Protein AF-A0A133UL02-F1 (afdb_monomer)

Nearest PDB structures (foldseek):
  7qsu-assembly1_A  TM=7.519E-01  e=2.424E-15  Thermococcus litoralis
  7qss-assembly1_A  TM=6.633E-01  e=5.988E-16  Thermococcus litoralis
  7qst-assembly1_A  TM=6.899E-01  e=7.092E-10  Pyrococcus horikoshii
  1vde-assembly1_B  TM=4.544E-01  e=5.322E-11  Saccharomyces cerevisiae
  3ooj-assembly1_C  TM=5.929E-01  e=8.439E-02  Escherichia coli

InterPro domains:
  IPR001387 Cro/C1-type, helix-turn-helix domain [PF01381] (200-248)
  IPR001387 Cro/C1-type, helix-turn-helix domain [PS50943] (200-259)
  IPR001387 Cro/C1-type, helix-turn-helix domain [SM00530] (199-254)
  IPR001387 Cro/C1-type, helix-turn-helix domain [cd00093] (198-248)
  IPR003587 Hint domain N-terminal [SM00306] (71-169)
  IPR004042 Intein DOD homing endonuclease, central region [PS50819] (278-412)
  IPR004860 Homing endonuclease, LAGLIDADG domain [PF14528] (368-446)
  IPR006141 Intein N-terminal splicing region [PS50817] (73-145)
  IPR006141 Intein N-terminal splicing region [TIGR01445] (73-145)
  IPR006142 Intein [PR00379] (132-145)
  IPR006142 Intein [PR00379] (275-287)
  IPR006142 Intein [PR00379] (371-383)
  IPR006142 Intein [PR00379] (399-414)
  IPR010982 Lambda repressor-like, DNA-binding domain superfamily [G3DSA:1.10.260.40] (196-257)
  IPR010982 Lambda repressor-like, DNA-binding domain superfamily [SSF47413] (193-247)
  IPR017932 Glutamine amidotransferase type 2 domain [PS51278] (2-493)
  IPR027434 Homing endonuclease [G3DSA:3.10.28.10] (272-445)
  IPR027434 Homing endonuclease [SSF55608] (357-465)
  IPR029055 Nucleophile aminohydrolases, N-terminal [G3DSA:3.60.20.10] (2-73)
  IPR029055 Nucleophile aminohydrolases, N-terminal [SSF56235] (2-73)

Foldseek 3Di:
DDDKDKFADPDDQPLQVRLVVVLVVDDPKFFKDKWWAADPVGIDIQMGTTGSVVSCVVRVSRNDDHGITIDDDFDQQDWFAFPLLFIDGLVPQDQTWGWDADQVVRDTDTHGGDDRDDDDDDPDWDWDQDQQGIGIGHQQDWFWWQDAQGTDTDGNVPDPPPTDTDDQLFDDADQDQPAFADADDQWKKFFADLVLLVLLVVLCVVVVHQLVNLCVQQVPHSVNNVCCNVVVDGIDTRSSVVSSCVVRVPSCSVVPTDIDRDQQWAADRDQDLLVLLLLLLCLFAWDPPDLFKIKGKALDVLLLVVNQVSRCVRIVWGWDWDDDDRIIMTITGGNSVSVSCCRRPVLSVDDALSRDDRRSLSNHDLSSVLSNLQSNCQRFWAQPLVVLKIKGKGLHPVHVVVSQNSLSNLSQGWGKDWDDDPPPDGIMIMTIRRALVNLVSCCVRHNYPDPVRNVSSVSSNVVRPPPPPPPPPHSRDCVVCCVPPVPPPPPDD

Secondary structure (DSSP, 8-state):
------EE-SSS-HHHHHHHHHHHT--S--S-EEEEEEETTEEEEEEESS-HHHHHHHH-STT---SEE------TT-EEEBTTS-EEEGGG--S-EEEEEETTTTEEEEEEE------PPPS--EEEE-SS-EEEE-TT-EEEEEETTEEEEEEGGG--S---B---S----------PPPP-PPPEEEE--HHHHHHHHHHHHHTT--HHHHHHHH---HHHHHHHHTTS--EEEHHHHHHHHTTSTT--HHHHS-EEESS--PPPSS--HHHHHHHHHHHHHEEEEETTEEEEEES-HHHHHHHHHHHHHHHS-PPEEEEETTEEEEEEE-HHHHHHHHHH-GGGGSPTTS----HHHHHS-HHHHHHHHHHHHHHTEEEETTTTEEEEEES-HHHHHHHHHHHHHTT---EEEEEPPPTTS--EEEEEE-SHHHHHHHHHHT--SSHHHHHHHHHHHHHHTT--------SS-HHHHHHHHSTT-----

pLDDT: mean 80.53, std 16.9, range [31.8, 98.69]

Mean predicted aligned error: 14.09 Å

Sequence (493 aa):
MCGITGYFGAGKEVGKYLFDSLKRLEYRGYDSAGVAFVTDEGVEVRKDKGEIDEIQEKLDFENMEGNIGIGHCLHPETLVCTAAGDITKISELDNQKILSVDFGDVEVKNGRKQKLMKHKSPDYLYRVSTPFSDFKATGQHRVFVTEGDGVKEKKVADLNGSELIAVPRRLPHSSKSTKKFQDIPVERHYELDSELRDRLREARERNNDTRKDVERRTGVLAGYLARIERGERNSVEGQRLEKIERLYSDLNIKDEAEFTYLNPVDFPSEPNLDLLQIIGYHIGDGTFHSNRCIRFEDERKEILEEYSSLFKRVFDLSGKIHDRDGHFVLNINSKFLVDWFEKNIPDLFKLTGEEEIPEFVFKSSKEEISSFLKGIFDAEGGVASKARQVYIAMTNESLIKKIQYLLLKFGILSTFRREKKRRNWNDSYKLFINDQKSLKRFKNHIDFTAKGKQKRLDKLIQKTENLNFRYSSSPYKMNYLYHNYLKHTDVST

Solvent-accessible surface area (backbone atoms only — not comparable to full-atom values): 27953 Å² total; per-residue (Å²): 136,84,74,55,57,64,50,78,50,89,91,54,65,40,16,41,56,49,44,58,46,51,55,73,53,58,72,87,72,51,67,52,54,70,54,54,38,46,48,99,93,44,78,51,73,51,70,51,68,33,35,67,69,60,40,34,74,74,66,46,42,52,80,39,76,45,42,47,38,72,65,74,80,71,46,52,81,42,76,40,52,32,54,74,41,44,78,45,37,50,69,72,50,72,61,46,32,29,57,36,72,42,83,90,80,70,43,82,41,77,39,63,67,42,76,70,73,87,79,84,79,70,100,70,69,44,75,52,76,48,66,57,45,69,52,56,32,45,45,78,37,69,44,50,27,58,56,64,80,41,79,42,79,43,38,52,65,73,61,84,80,82,72,52,67,73,71,83,69,51,46,85,81,62,66,67,56,78,63,66,45,70,87,68,90,77,65,45,25,34,44,43,55,73,66,56,28,47,51,54,49,50,53,36,54,76,68,70,46,50,55,62,51,47,18,74,76,55,68,49,50,35,70,58,52,52,32,35,62,71,62,78,37,48,67,41,52,42,72,58,49,50,43,48,34,73,74,41,76,84,61,60,54,84,81,71,35,59,68,43,66,75,74,70,64,50,75,61,54,47,86,45,47,59,56,29,20,52,53,20,23,36,75,53,47,37,42,73,78,44,80,34,27,43,34,42,62,40,75,48,59,71,51,51,54,50,51,29,48,38,38,31,74,53,24,64,38,72,46,51,76,44,83,53,97,86,30,28,39,31,41,39,76,37,42,65,60,43,54,37,41,52,74,64,46,50,46,75,72,44,54,93,76,60,54,53,79,55,73,57,56,55,19,32,44,72,65,35,44,21,27,20,50,18,15,29,34,55,51,43,30,49,67,43,62,89,80,45,28,39,36,37,58,43,68,37,63,68,44,55,51,53,50,51,54,56,36,19,56,71,41,27,60,48,34,42,46,81,44,82,51,64,94,96,49,75,48,36,32,34,40,36,30,60,43,57,69,24,44,52,41,38,57,76,54,44,43,52,81,46,67,72,53,39,56,44,46,52,55,36,50,61,69,31,70,83,50,79,66,84,72,76,86,51,66,52,56,68,62,61,50,42,71,76,71,59,72,80,75,81,78,78,130

Organism: NCBI:txid1698267

Structure (mmCIF, N/CA/C/O backbone):
data_AF-A0A133UL02-F1
#
_entry.id   AF-A0A133UL02-F1
#
loop_
_atom_site.group_PDB
_atom_site.id
_atom_site.type_symbol
_atom_site.label_atom_id
_atom_site.label_alt_id
_atom_site.label_comp_id
_atom_site.label_asym_id
_atom_site.label_entity_id
_atom_site.label_seq_id
_atom_site.pdbx_PDB_ins_code
_atom_site.Cartn_x
_atom_site.Cartn_y
_atom_site.Cartn_z
_atom_site.occupancy
_atom_site.B_iso_or_equiv
_atom_site.auth_seq_id
_atom_site.auth_comp_id
_atom_site.auth_asym_id
_atom_site.auth_atom_id
_atom_site.pdbx_PDB_model_num
ATOM 1 N N . MET A 1 1 ? -33.882 -13.797 11.437 1.00 31.80 1 MET A N 1
ATOM 2 C CA . MET A 1 1 ? -32.902 -13.765 12.553 1.00 31.80 1 MET A CA 1
ATOM 3 C C . MET A 1 1 ? -31.801 -14.761 12.276 1.00 31.80 1 MET A C 1
ATOM 5 O O . MET A 1 1 ? -32.151 -15.836 11.829 1.00 31.80 1 MET A O 1
ATOM 9 N N . CYS A 1 2 ? -30.542 -14.464 12.599 1.00 39.53 2 CYS A N 1
ATOM 10 C CA . CYS A 1 2 ? -29.548 -15.508 12.864 1.00 39.53 2 CYS A CA 1
ATOM 11 C C . CYS A 1 2 ? -28.673 -15.026 14.021 1.00 39.53 2 CYS A C 1
ATOM 13 O O . CYS A 1 2 ? -27.752 -14.231 13.835 1.00 39.53 2 CYS A O 1
ATOM 15 N N . GLY A 1 3 ? -29.047 -15.437 15.227 1.00 43.72 3 GLY A N 1
ATOM 16 C CA . GLY A 1 3 ? -28.135 -15.524 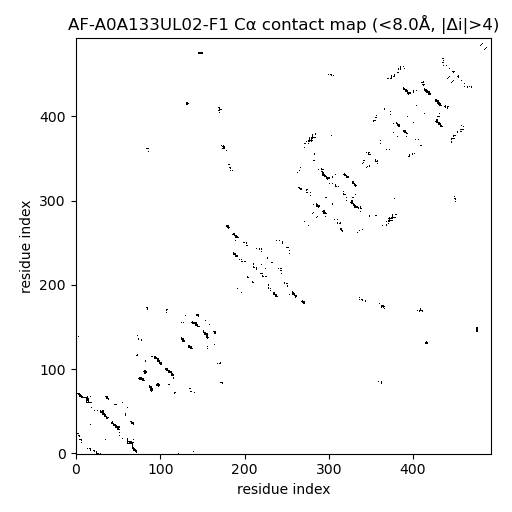16.349 1.00 43.72 3 GLY A CA 1
ATOM 17 C C . GLY A 1 3 ? -27.653 -16.956 16.427 1.00 43.72 3 GLY A C 1
ATOM 18 O O . GLY A 1 3 ? -28.242 -17.872 15.862 1.00 43.72 3 GLY A O 1
ATOM 19 N N . ILE A 1 4 ? -26.554 -17.129 17.108 1.00 45.59 4 ILE A N 1
ATOM 20 C CA . ILE A 1 4 ? -25.898 -18.404 17.257 1.00 45.59 4 ILE A CA 1
ATOM 21 C C . ILE A 1 4 ? -25.460 -18.475 18.718 1.00 45.59 4 ILE A C 1
ATOM 23 O O . ILE A 1 4 ? -25.220 -17.456 19.377 1.00 45.59 4 ILE A O 1
ATOM 27 N N . THR A 1 5 ? -25.322 -19.674 19.220 1.00 55.81 5 THR A N 1
ATOM 28 C CA . THR A 1 5 ? -24.856 -19.870 20.575 1.00 55.81 5 THR A CA 1
ATOM 29 C C . THR A 1 5 ? -23.856 -20.995 20.550 1.00 55.81 5 THR A C 1
ATOM 31 O O . THR A 1 5 ? -23.942 -21.894 19.710 1.00 55.81 5 THR A O 1
ATOM 34 N N . GLY A 1 6 ? -22.846 -20.877 21.396 1.00 50.94 6 GLY A N 1
ATOM 35 C CA . GLY A 1 6 ? -21.862 -21.914 21.538 1.00 50.94 6 GLY A CA 1
ATOM 36 C C . GLY A 1 6 ? -21.607 -22.228 22.989 1.00 50.94 6 GLY A C 1
ATOM 37 O O . GLY A 1 6 ? -21.523 -21.329 23.822 1.00 50.94 6 GLY A O 1
ATOM 38 N N . TYR A 1 7 ? -21.489 -23.514 23.271 1.00 62.81 7 TYR A N 1
ATOM 39 C CA . TYR A 1 7 ? -21.265 -24.037 24.602 1.00 62.81 7 TYR A CA 1
ATOM 40 C C . TYR A 1 7 ? -20.064 -24.978 24.554 1.00 62.81 7 TYR A C 1
ATOM 42 O O . TYR A 1 7 ? -19.973 -25.802 23.649 1.00 62.81 7 TYR A O 1
ATOM 50 N N . PHE A 1 8 ? -19.137 -24.835 25.501 1.00 59.00 8 PHE A N 1
ATOM 51 C CA . PHE A 1 8 ? -18.062 -25.791 25.757 1.00 59.00 8 PHE A CA 1
ATOM 52 C C . PHE A 1 8 ? -17.894 -25.925 27.269 1.00 59.00 8 PHE A C 1
ATOM 54 O O . PHE A 1 8 ? -17.513 -24.955 27.927 1.00 59.00 8 PHE A O 1
ATOM 61 N N . GLY A 1 9 ? -18.172 -27.098 27.830 1.00 60.25 9 GLY A N 1
ATOM 62 C CA . GLY A 1 9 ? -18.086 -27.309 29.274 1.00 60.25 9 GLY A CA 1
ATOM 63 C C . GLY A 1 9 ? -18.155 -28.783 29.645 1.00 60.25 9 GLY A C 1
ATOM 64 O O . GLY A 1 9 ? -18.863 -29.542 28.997 1.00 60.25 9 GLY A O 1
ATOM 65 N N . ALA A 1 10 ? -17.402 -29.184 30.673 1.00 47.88 10 ALA A N 1
ATOM 66 C CA . ALA A 1 10 ? -17.420 -30.548 31.194 1.00 47.88 10 ALA A CA 1
ATOM 67 C C . ALA A 1 10 ? -18.573 -30.718 32.197 1.00 47.88 10 ALA A C 1
ATOM 69 O O . ALA A 1 10 ? -18.622 -30.004 33.201 1.00 47.88 10 ALA A O 1
ATOM 70 N N . GLY A 1 11 ? -19.477 -31.668 31.937 1.00 55.59 11 GLY A N 1
ATOM 71 C CA . GLY A 1 11 ? -20.448 -32.153 32.927 1.00 55.59 11 GLY A CA 1
ATOM 72 C C . GLY A 1 11 ? -21.735 -31.335 33.090 1.00 55.59 11 GLY A C 1
ATOM 73 O O . GLY A 1 11 ? -22.255 -31.255 34.201 1.00 55.59 11 GLY A O 1
ATOM 74 N N . LYS A 1 12 ? -22.263 -30.716 32.024 1.00 56.91 12 LYS A N 1
ATOM 75 C CA . LYS A 1 12 ? -23.595 -30.077 32.036 1.00 56.91 12 LYS A CA 1
ATOM 76 C C . LYS A 1 12 ? -24.360 -30.327 30.735 1.00 56.91 12 LYS A C 1
ATOM 78 O O . LYS A 1 12 ? -23.752 -30.442 29.679 1.00 56.91 12 LYS A O 1
ATOM 83 N N . GLU A 1 13 ? -25.689 -30.338 30.850 1.00 66.75 13 GLU A N 1
ATOM 84 C CA . 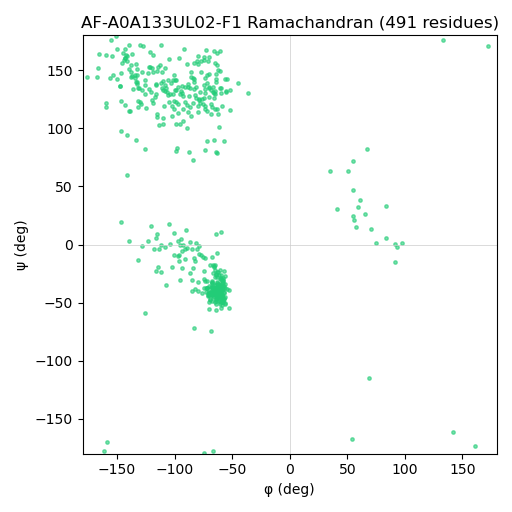GLU A 1 13 ? -26.692 -30.530 29.788 1.00 66.75 13 GLU A CA 1
ATOM 85 C C . GLU A 1 13 ? -26.550 -29.486 28.656 1.00 66.75 13 GLU A C 1
ATOM 87 O O . GLU A 1 13 ? -27.133 -28.398 28.696 1.00 66.75 13 GLU A O 1
ATOM 92 N N . VAL A 1 14 ? -25.732 -29.802 27.645 1.00 70.12 14 VAL A N 1
ATOM 93 C CA . VAL A 1 14 ? -25.471 -28.943 26.473 1.00 70.12 14 VAL A CA 1
ATOM 94 C C . VAL A 1 14 ? -26.740 -28.659 25.686 1.00 70.12 14 VAL A C 1
ATOM 96 O O . VAL A 1 14 ? -26.943 -27.518 25.267 1.00 70.12 14 VAL A O 1
ATOM 99 N N . GLY A 1 15 ? -27.595 -29.672 25.528 1.00 69.69 15 GLY A N 1
ATOM 100 C CA . GLY A 1 15 ? -28.880 -29.561 24.849 1.00 69.69 15 GLY A CA 1
ATOM 101 C C . GLY A 1 15 ? -29.739 -28.430 25.408 1.00 69.69 15 GLY A C 1
ATOM 102 O O . GLY A 1 15 ? -30.086 -27.490 24.692 1.00 69.69 15 GLY A O 1
ATOM 103 N N . LYS A 1 16 ? -29.965 -28.444 26.724 1.00 75.44 16 LYS A N 1
ATOM 104 C CA . LYS A 1 16 ? -30.727 -27.415 27.444 1.00 75.44 16 LYS A CA 1
ATOM 105 C C . LYS A 1 16 ? -30.143 -26.011 27.304 1.00 75.44 16 LYS A C 1
ATOM 107 O O . LYS A 1 16 ? -30.865 -25.055 27.038 1.00 75.44 16 LYS A O 1
ATOM 112 N N . TYR A 1 17 ? -28.821 -25.874 27.412 1.00 73.12 17 TYR A N 1
ATOM 113 C CA . TYR A 1 17 ? -28.154 -24.575 27.268 1.00 73.12 17 TYR A CA 1
ATOM 114 C C . TYR A 1 17 ? -28.266 -23.999 25.855 1.00 73.12 17 TYR A C 1
ATOM 116 O O . TYR A 1 17 ? -28.431 -22.784 25.688 1.00 73.12 17 TYR A O 1
ATOM 124 N N . LEU A 1 18 ? -28.143 -24.850 24.835 1.00 71.38 18 LEU A N 1
ATOM 125 C CA . LEU A 1 18 ? -28.282 -24.439 23.445 1.00 71.38 18 LEU A CA 1
ATOM 126 C C . LEU A 1 18 ? -29.740 -24.103 23.125 1.00 71.38 18 LEU A C 1
ATOM 128 O O . LEU A 1 18 ? -29.975 -23.065 22.510 1.00 71.38 18 LEU A O 1
ATOM 132 N N . PHE A 1 19 ? -30.698 -24.895 23.610 1.00 75.06 19 PHE A N 1
ATOM 133 C CA . PHE A 1 19 ? -32.129 -24.623 23.481 1.00 75.06 19 PHE A CA 1
ATOM 134 C C . PHE A 1 19 ? -32.524 -23.288 24.129 1.00 75.06 19 PHE A C 1
ATOM 136 O O . PHE A 1 19 ? -33.009 -22.396 23.434 1.00 75.06 19 PHE A O 1
ATOM 143 N N . ASP A 1 20 ? -32.204 -23.080 25.410 1.00 70.69 20 ASP A N 1
ATOM 144 C CA . ASP A 1 20 ? -32.481 -21.827 26.127 1.00 70.69 20 ASP A CA 1
ATOM 145 C C . ASP A 1 20 ? -31.858 -20.614 25.429 1.00 70.69 20 ASP A C 1
ATOM 147 O O . ASP A 1 20 ? -32.427 -19.517 25.389 1.00 70.69 20 ASP A O 1
ATOM 151 N N . SER A 1 21 ? -30.661 -20.796 24.869 1.00 64.50 21 SER A N 1
ATOM 152 C CA . SER A 1 21 ? -29.982 -19.754 24.108 1.00 64.50 21 SER A CA 1
ATOM 153 C C . SER A 1 21 ? -30.677 -19.473 22.778 1.00 64.50 21 SER A C 1
ATOM 155 O O . SER A 1 21 ? -30.840 -18.308 22.434 1.00 64.50 21 SER A O 1
ATOM 157 N N . LEU A 1 22 ? -31.097 -20.502 22.036 1.00 67.12 22 LEU A N 1
ATOM 158 C CA . LEU A 1 22 ? -31.822 -20.360 20.772 1.00 67.12 22 LEU A CA 1
ATOM 159 C C . LEU A 1 22 ? -33.207 -19.736 20.983 1.00 67.12 22 LEU A C 1
ATOM 161 O O . LEU A 1 22 ? -33.584 -18.847 20.224 1.00 67.12 22 LEU A O 1
ATOM 165 N N . LYS A 1 23 ? -33.897 -20.093 22.068 1.00 68.62 23 LYS A N 1
ATOM 166 C CA . LYS A 1 23 ? -35.179 -19.511 22.484 1.00 68.62 23 LYS A CA 1
ATOM 167 C C . LYS A 1 23 ? -35.062 -18.032 22.839 1.00 68.62 23 LYS A C 1
ATOM 169 O O . LYS A 1 23 ? -35.853 -17.202 22.409 1.00 68.62 23 LYS A O 1
ATOM 174 N N . ARG A 1 24 ? -33.991 -17.639 23.534 1.00 62.56 24 ARG A N 1
ATOM 175 C CA . ARG A 1 24 ? -33.672 -16.214 23.788 1.00 62.56 24 ARG A CA 1
ATOM 176 C C . ARG A 1 24 ? -33.242 -15.452 22.536 1.00 62.56 24 ARG A C 1
ATOM 178 O O . ARG A 1 24 ? -33.187 -14.219 22.549 1.00 62.56 24 ARG A O 1
ATOM 185 N N . LEU A 1 25 ? -32.863 -16.181 21.494 1.00 54.25 25 LEU A N 1
ATOM 186 C CA . LEU A 1 25 ? -32.526 -15.650 20.184 1.00 54.25 25 LEU A CA 1
ATOM 187 C C . LEU A 1 25 ? -33.725 -15.665 19.234 1.00 54.25 25 LEU A C 1
ATOM 189 O O . LEU A 1 25 ? -33.530 -15.278 18.088 1.00 54.25 25 LEU A O 1
ATOM 193 N N . GLU A 1 26 ? -34.921 -16.049 19.694 1.00 55.19 26 GLU A N 1
ATOM 194 C CA . GLU A 1 26 ? -36.173 -16.028 18.943 1.00 55.19 26 GLU A CA 1
ATOM 195 C C . GLU A 1 26 ? -36.851 -14.640 18.981 1.00 55.19 26 GLU A C 1
ATOM 197 O O . GLU A 1 26 ? -36.807 -13.905 19.968 1.00 55.19 26 GLU A O 1
ATOM 202 N N . TYR A 1 27 ? -37.471 -14.243 17.872 1.00 41.50 27 TYR A N 1
ATOM 203 C CA . TYR A 1 27 ? -38.186 -12.990 17.670 1.00 41.50 27 TYR A CA 1
ATOM 204 C C . TYR A 1 27 ? -39.149 -13.149 16.488 1.00 41.50 27 TYR A C 1
ATOM 206 O O . TYR A 1 27 ? -38.711 -13.344 15.352 1.00 41.50 27 TYR A O 1
ATOM 214 N N . ARG A 1 28 ? -40.452 -13.002 16.767 1.00 41.00 28 ARG A N 1
ATOM 215 C CA . ARG A 1 28 ? -41.582 -13.147 15.824 1.00 41.00 28 ARG A CA 1
ATOM 216 C C . ARG A 1 28 ? -41.725 -14.543 15.175 1.00 41.00 28 ARG A C 1
ATOM 218 O O . ARG A 1 28 ? -42.039 -14.583 13.993 1.00 41.00 28 ARG A O 1
ATOM 225 N N . GLY A 1 29 ? -41.482 -15.631 15.919 1.00 51.50 29 GLY A N 1
ATOM 226 C CA . GLY A 1 29 ? -41.780 -17.019 15.501 1.00 51.50 29 GLY A CA 1
ATOM 227 C C . GLY A 1 29 ? -41.156 -17.420 14.158 1.00 51.50 29 GLY A C 1
ATOM 228 O O . GLY A 1 29 ? -41.841 -17.472 13.144 1.00 51.50 29 GLY A O 1
ATOM 229 N N . TYR A 1 30 ? -39.831 -17.605 14.094 1.00 51.59 30 TYR A N 1
ATOM 230 C CA . TYR A 1 30 ? -39.148 -17.846 12.810 1.00 51.59 30 TYR A CA 1
ATOM 231 C C . TYR A 1 30 ? -39.074 -19.328 12.415 1.00 51.59 30 TYR A C 1
ATOM 233 O O . TYR A 1 30 ? -38.637 -20.152 13.200 1.00 51.59 30 TYR A O 1
ATOM 241 N N . ASP A 1 31 ? -39.317 -19.562 11.121 1.00 52.44 31 ASP A N 1
ATOM 242 C CA . ASP A 1 31 ? -39.503 -20.803 10.345 1.00 52.44 31 ASP A CA 1
ATOM 243 C C . ASP A 1 31 ? -38.376 -21.871 10.288 1.00 52.44 31 ASP A C 1
ATOM 245 O O . ASP A 1 31 ? -38.490 -22.767 9.453 1.00 52.44 31 ASP A O 1
ATOM 249 N N . SER A 1 32 ? -37.289 -21.835 11.083 1.00 53.03 32 SER A N 1
ATOM 250 C CA . SER A 1 32 ? -36.301 -22.952 11.161 1.00 53.03 32 SER A CA 1
ATOM 251 C C . SER A 1 32 ? -35.181 -22.777 12.192 1.00 53.03 32 SER A C 1
ATOM 253 O O . SER A 1 32 ? -34.614 -21.689 12.295 1.00 53.03 32 SER A O 1
ATOM 255 N N . ALA A 1 33 ? -34.751 -23.873 12.828 1.00 65.25 33 ALA A N 1
ATOM 256 C CA . ALA A 1 33 ? -33.647 -23.936 13.792 1.00 65.25 33 ALA A CA 1
ATOM 257 C C . ALA A 1 33 ? -32.836 -25.239 13.657 1.00 65.25 33 ALA A C 1
ATOM 259 O O . ALA A 1 33 ? -33.303 -26.230 13.094 1.00 65.25 33 ALA A O 1
ATOM 260 N N . GLY A 1 34 ? -31.603 -25.249 14.169 1.00 62.34 34 GLY A N 1
ATOM 261 C CA . GLY A 1 34 ? -30.793 -26.462 14.207 1.00 62.34 34 GLY A CA 1
ATOM 262 C C . GLY A 1 34 ? -29.565 -26.362 15.102 1.00 62.34 34 GLY A C 1
ATOM 263 O O . GLY A 1 34 ? -29.002 -25.283 15.291 1.00 62.34 34 GLY A O 1
ATOM 264 N N . VAL A 1 35 ? -29.150 -27.510 15.622 1.00 65.75 35 VAL A N 1
ATOM 265 C CA . VAL A 1 35 ? -28.010 -27.688 16.524 1.00 65.75 35 VAL A CA 1
ATOM 266 C C . VAL A 1 35 ? -27.089 -28.783 15.990 1.00 65.75 35 VAL A C 1
ATOM 268 O O . VAL A 1 35 ? -27.517 -29.718 15.311 1.00 65.75 35 VAL A O 1
ATOM 271 N N . ALA A 1 36 ? -25.798 -28.639 16.270 1.00 59.38 36 ALA A N 1
ATOM 272 C CA . ALA A 1 36 ? -24.776 -29.623 15.943 1.00 59.38 36 ALA A CA 1
ATOM 273 C C . ALA A 1 36 ? -23.920 -29.860 17.184 1.00 59.38 36 ALA A C 1
ATOM 275 O O . ALA A 1 36 ? -23.512 -28.897 17.840 1.00 59.38 36 ALA A O 1
ATOM 276 N N . PHE A 1 37 ? -23.655 -31.126 17.482 1.00 67.06 37 PHE A N 1
ATOM 277 C CA . PHE A 1 37 ? -22.995 -31.545 18.711 1.00 67.06 37 PHE A CA 1
ATOM 278 C C . PHE A 1 37 ? -22.065 -32.729 18.456 1.00 67.06 37 PHE A C 1
ATOM 280 O O . PHE A 1 37 ? -22.163 -33.420 17.442 1.00 67.06 37 PHE A O 1
ATOM 287 N N . VAL A 1 38 ? -21.113 -32.908 19.368 1.00 57.91 38 VAL A N 1
ATOM 288 C CA . VAL A 1 38 ? -20.090 -33.954 19.296 1.00 57.91 38 VAL A CA 1
ATOM 289 C C . VAL A 1 38 ? -20.439 -35.049 20.299 1.00 57.91 38 VAL A C 1
ATOM 291 O O . VAL A 1 38 ? -20.533 -34.759 21.493 1.00 57.91 38 VAL A O 1
ATOM 294 N N . THR A 1 39 ? -20.592 -36.274 19.799 1.00 62.78 39 THR A N 1
ATOM 295 C CA . THR A 1 39 ? -20.781 -37.520 20.559 1.00 62.78 39 THR A CA 1
ATOM 296 C C . THR A 1 39 ? -19.553 -38.422 20.407 1.00 62.78 39 THR A C 1
ATOM 298 O O . THR A 1 39 ? -18.683 -38.154 19.571 1.00 62.78 39 THR A O 1
ATOM 301 N N . ASP A 1 40 ? -19.499 -39.512 21.172 1.00 59.09 40 ASP A N 1
ATOM 302 C CA . ASP A 1 40 ? -18.436 -40.521 21.064 1.00 59.09 40 ASP A CA 1
ATOM 303 C C . ASP A 1 40 ? -18.458 -41.277 19.717 1.00 59.09 40 ASP A C 1
ATOM 305 O O . ASP A 1 40 ? -17.438 -41.818 19.291 1.00 59.09 40 ASP A O 1
ATOM 309 N N . GLU A 1 41 ? -19.590 -41.256 19.004 1.00 55.81 41 GLU A N 1
ATOM 310 C CA . GLU A 1 41 ? -19.780 -41.907 17.699 1.00 55.81 41 GLU A CA 1
ATOM 311 C C . GLU A 1 41 ? -19.602 -40.943 16.507 1.00 55.81 41 GLU A C 1
ATOM 313 O O . GLU A 1 41 ? -19.511 -41.378 15.356 1.00 55.81 41 GLU A O 1
ATOM 318 N N . GLY A 1 42 ? -19.508 -39.629 16.754 1.00 54.09 42 GLY A N 1
ATOM 319 C CA . GLY A 1 42 ? -19.291 -38.614 15.720 1.00 54.09 42 GLY A CA 1
ATOM 320 C C . GLY A 1 42 ? -20.067 -37.312 15.930 1.00 54.09 42 GLY A C 1
ATOM 321 O O . GLY A 1 42 ? -20.507 -36.983 17.030 1.00 54.09 42 GLY A O 1
ATOM 322 N N . VAL A 1 43 ? -20.209 -36.523 14.859 1.00 61.81 43 VAL A N 1
ATOM 323 C CA . VAL A 1 43 ? -20.982 -35.270 14.888 1.00 61.81 43 VAL A CA 1
ATOM 324 C C . VAL A 1 43 ? -22.410 -35.552 14.460 1.00 61.81 43 VAL A C 1
ATOM 326 O O . VAL A 1 43 ? -22.654 -35.888 13.301 1.00 61.81 43 VAL A O 1
ATOM 329 N N . GLU A 1 44 ? -23.349 -35.343 15.370 1.00 66.00 44 GLU A N 1
ATOM 330 C CA . GLU A 1 44 ? -24.770 -35.452 15.079 1.00 66.00 44 GLU A CA 1
ATOM 331 C C . GLU A 1 44 ? -25.367 -34.046 14.889 1.00 66.00 44 GLU A C 1
ATOM 333 O O . GLU A 1 44 ? -24.965 -33.060 15.518 1.00 66.00 44 GLU A O 1
ATOM 338 N N . VAL A 1 45 ? -26.282 -33.926 13.924 1.00 69.81 45 VAL A N 1
ATOM 339 C CA . VAL A 1 45 ? -26.888 -32.654 13.516 1.00 69.81 45 VAL A CA 1
ATOM 340 C C . VAL A 1 45 ? -28.394 -32.825 13.446 1.00 69.81 45 VAL A C 1
ATOM 342 O O . VAL A 1 45 ? -28.888 -33.645 12.674 1.00 69.81 45 VAL A O 1
ATOM 345 N N . ARG A 1 46 ? -29.124 -31.990 14.186 1.00 75.19 46 ARG A N 1
ATOM 346 C CA . ARG A 1 46 ? -30.590 -31.947 14.169 1.00 75.19 46 ARG A CA 1
ATOM 347 C C . ARG A 1 46 ? -31.047 -30.563 13.728 1.00 75.19 46 ARG A C 1
ATOM 349 O O . ARG A 1 46 ? -30.618 -29.562 14.297 1.00 75.19 46 ARG A O 1
ATOM 356 N N . LYS A 1 47 ? -31.867 -30.485 12.679 1.00 72.44 47 LYS A N 1
ATOM 357 C CA . LYS A 1 47 ? -32.395 -29.219 12.146 1.00 72.44 47 LYS A CA 1
ATOM 358 C C . LYS A 1 47 ? -33.767 -29.415 11.514 1.00 72.44 47 LYS A C 1
ATOM 360 O O . LYS A 1 47 ? -33.971 -30.414 10.827 1.00 72.44 47 LYS A O 1
ATOM 365 N N . ASP A 1 48 ? -34.655 -28.445 11.684 1.00 70.44 48 ASP A N 1
ATOM 366 C CA . ASP A 1 48 ? -35.967 -28.434 11.032 1.00 70.44 48 ASP A CA 1
ATOM 367 C C . ASP A 1 48 ? -36.484 -27.013 10.789 1.00 70.44 48 ASP A C 1
ATOM 369 O O . ASP A 1 48 ? -35.815 -26.030 11.116 1.00 70.44 48 ASP A O 1
ATOM 373 N N . LYS A 1 49 ? -37.669 -26.927 10.184 1.00 66.88 49 LYS A N 1
ATOM 374 C CA . LYS A 1 49 ? -38.474 -25.725 9.994 1.00 66.88 49 LYS A CA 1
ATOM 375 C C . LYS A 1 49 ? -39.600 -25.636 11.036 1.00 66.88 49 LYS A C 1
ATOM 377 O O . LYS A 1 49 ? -40.195 -26.664 11.335 1.00 66.88 49 LYS A O 1
ATOM 382 N N . GLY A 1 50 ? -39.896 -24.439 11.544 1.00 62.41 50 GLY A N 1
ATOM 383 C CA . GLY A 1 50 ? -40.906 -24.180 12.589 1.00 62.41 50 GLY A CA 1
ATOM 384 C C . GLY A 1 50 ? -40.414 -23.257 13.711 1.00 62.41 50 GLY A C 1
ATOM 385 O O . GLY A 1 50 ? -39.244 -22.867 13.707 1.00 62.41 50 GLY A O 1
ATOM 386 N N . GLU A 1 51 ? -41.298 -22.913 14.655 1.00 68.00 51 GLU A N 1
ATOM 387 C CA . GLU A 1 51 ? -40.932 -22.152 15.865 1.00 68.00 51 GLU A CA 1
ATOM 388 C C . GLU A 1 51 ? -39.979 -22.963 16.761 1.00 68.00 51 GLU A C 1
ATOM 390 O O . GLU A 1 51 ? -39.941 -24.194 16.690 1.00 68.00 51 GLU A O 1
ATOM 395 N N . ILE A 1 52 ? -39.174 -22.305 17.608 1.00 71.25 52 ILE A N 1
ATOM 396 C CA . ILE A 1 52 ? -38.124 -23.020 18.360 1.00 71.25 52 ILE A CA 1
ATOM 397 C C . ILE A 1 52 ? -38.698 -24.077 19.312 1.00 71.25 52 ILE A C 1
ATOM 399 O O . ILE A 1 52 ? -38.086 -25.129 19.487 1.00 71.25 52 ILE A O 1
ATOM 403 N N . ASP A 1 53 ? -39.874 -23.809 19.881 1.00 78.19 53 ASP A N 1
ATOM 404 C CA . ASP A 1 53 ? -40.571 -24.717 20.791 1.00 78.19 53 ASP A CA 1
ATOM 405 C C . ASP A 1 53 ? -41.154 -25.929 20.035 1.00 78.19 53 ASP A C 1
ATOM 407 O O . ASP A 1 53 ? -41.029 -27.058 20.502 1.00 78.19 53 ASP A O 1
ATOM 411 N N . GLU A 1 54 ? -41.670 -25.741 18.814 1.00 77.56 54 GLU A N 1
ATOM 412 C CA . GLU A 1 54 ? -42.157 -26.838 17.956 1.00 77.56 54 GLU A CA 1
ATOM 413 C C . GLU A 1 54 ? -41.012 -27.736 17.466 1.00 77.56 54 GLU A C 1
ATOM 415 O O . GLU A 1 54 ? -41.111 -28.965 17.437 1.00 77.56 54 GLU A O 1
ATOM 420 N N . ILE A 1 55 ? -39.891 -27.122 17.076 1.00 74.50 55 ILE A N 1
ATOM 421 C CA . ILE A 1 55 ? -38.696 -27.852 16.648 1.00 74.50 55 ILE A CA 1
ATOM 422 C C . ILE A 1 55 ? -38.087 -28.612 17.832 1.00 74.50 55 ILE A C 1
ATOM 424 O O . ILE A 1 55 ? -37.617 -29.734 17.642 1.00 74.50 55 ILE A O 1
ATOM 428 N N . GLN A 1 56 ? -38.120 -28.037 19.038 1.00 80.69 56 GLN A N 1
ATOM 429 C CA . GLN A 1 56 ? -37.706 -28.714 20.265 1.00 80.69 56 GLN A CA 1
ATOM 430 C C . GLN A 1 56 ? -38.544 -29.969 20.524 1.00 80.69 56 GLN A C 1
ATOM 432 O O . GLN A 1 56 ? -37.964 -31.029 20.731 1.00 80.69 56 GLN A O 1
ATOM 437 N N . GLU A 1 57 ? -39.876 -29.903 20.449 1.00 82.44 57 GLU A N 1
ATOM 438 C CA . GLU A 1 57 ? -40.731 -31.088 20.636 1.00 82.44 57 GLU A CA 1
ATOM 439 C C . GLU A 1 57 ? -40.472 -32.179 19.586 1.00 82.44 57 GLU A C 1
ATOM 441 O O . GLU A 1 57 ? -40.547 -33.372 19.879 1.00 82.44 57 GLU A O 1
ATOM 446 N N . LYS A 1 58 ? -40.142 -31.779 18.354 1.00 80.50 58 LYS A N 1
ATOM 447 C CA . LYS A 1 58 ? -39.942 -32.707 17.235 1.00 80.50 58 LYS A CA 1
ATOM 448 C C . LYS A 1 58 ? -38.555 -33.346 17.196 1.00 80.50 58 LYS A C 1
ATOM 450 O O . LYS A 1 58 ? -38.425 -34.497 16.779 1.00 80.50 58 LYS A O 1
ATOM 455 N N . LEU A 1 59 ? -37.517 -32.585 17.537 1.00 76.88 59 LEU A N 1
ATOM 456 C CA . LEU A 1 59 ? -36.113 -32.987 17.393 1.00 76.88 59 LEU A CA 1
ATOM 457 C C . LEU A 1 59 ? -35.376 -33.165 18.724 1.00 76.88 59 LEU A C 1
ATOM 459 O O . LEU A 1 59 ? -34.214 -33.576 18.713 1.00 76.88 59 LEU A O 1
ATOM 463 N N . ASP A 1 60 ? -36.040 -32.873 19.837 1.00 78.50 60 ASP A N 1
ATOM 464 C CA . ASP A 1 60 ? -35.581 -33.079 21.206 1.00 78.50 60 ASP A CA 1
ATOM 465 C C . ASP A 1 60 ? -34.177 -32.516 21.477 1.00 78.50 60 ASP A C 1
ATOM 467 O O . ASP A 1 60 ? -33.223 -33.255 21.728 1.00 78.50 60 ASP A O 1
ATOM 471 N N . PHE A 1 61 ? -34.026 -31.193 21.360 1.00 73.31 61 PHE A N 1
ATOM 472 C CA . PHE A 1 61 ? -32.753 -30.513 21.596 1.00 73.31 61 PHE A CA 1
ATOM 473 C C . PHE A 1 61 ? -32.299 -30.550 23.055 1.00 73.31 61 PHE A C 1
ATOM 475 O O . PHE A 1 61 ? -31.104 -30.682 23.303 1.00 73.31 61 PHE A O 1
ATOM 482 N N . GLU A 1 62 ? -33.214 -30.433 24.020 1.00 71.44 62 GLU A N 1
ATOM 483 C CA . GLU A 1 62 ? -32.874 -30.410 25.451 1.00 71.44 62 GLU A CA 1
ATOM 484 C C . GLU A 1 62 ? -32.184 -31.688 25.946 1.00 71.44 62 GLU A C 1
ATOM 486 O O . GLU A 1 62 ? -31.258 -31.580 26.753 1.00 71.44 62 GLU A O 1
ATOM 491 N N . ASN A 1 63 ? -32.563 -32.863 25.429 1.00 72.12 63 ASN A N 1
ATOM 492 C CA . ASN A 1 63 ? -32.020 -34.157 25.867 1.00 72.12 63 ASN A CA 1
ATOM 493 C C . ASN A 1 63 ? -30.775 -34.610 25.084 1.00 72.12 63 ASN A C 1
ATOM 495 O O . ASN A 1 63 ? -30.361 -35.764 25.168 1.00 72.12 63 ASN A O 1
ATOM 499 N N . MET A 1 64 ? -30.163 -33.723 24.298 1.00 66.88 64 MET A N 1
ATOM 500 C CA . MET A 1 64 ? -28.945 -34.046 23.553 1.00 66.88 64 MET A CA 1
ATOM 501 C C . MET A 1 64 ? -27.725 -34.079 24.487 1.00 66.88 64 MET A C 1
ATOM 503 O O . MET A 1 64 ? -27.377 -33.073 25.117 1.00 66.88 64 MET A O 1
ATOM 507 N N . GLU A 1 65 ? -27.048 -35.227 24.543 1.00 59.75 65 GLU A N 1
ATOM 508 C CA . GLU A 1 65 ? -25.866 -35.458 25.380 1.00 59.75 65 GLU A CA 1
ATOM 509 C C . GLU A 1 65 ? -24.564 -35.069 24.648 1.00 59.75 65 GLU A C 1
ATOM 511 O O . GLU A 1 65 ? -24.376 -35.375 23.471 1.00 59.75 65 GLU A O 1
ATOM 516 N N . GLY A 1 66 ? -23.647 -34.361 25.321 1.0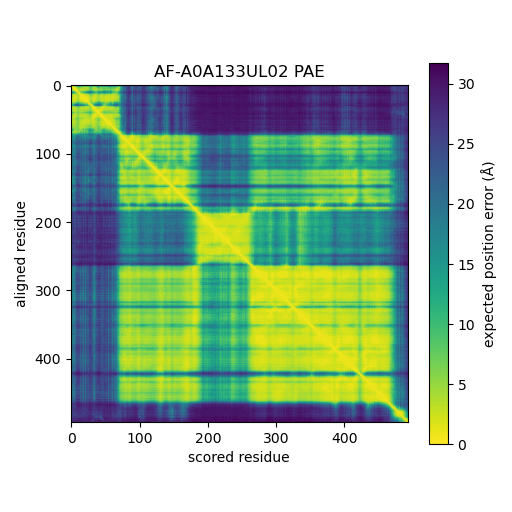0 59.53 66 GLY A N 1
ATOM 517 C CA . GLY A 1 66 ? -22.363 -33.934 24.744 1.00 59.53 66 GLY A CA 1
ATOM 518 C C . GLY A 1 66 ? -21.712 -32.781 25.512 1.00 59.53 66 GLY A C 1
ATOM 519 O O . GLY A 1 66 ? -22.210 -32.391 26.559 1.00 59.53 66 GLY A O 1
ATOM 520 N N . ASN A 1 67 ? -20.603 -32.218 25.001 1.00 55.81 67 ASN A N 1
ATOM 521 C CA . ASN A 1 67 ? -19.853 -31.141 25.683 1.00 55.81 67 ASN A CA 1
ATOM 522 C C . ASN A 1 67 ? -19.570 -29.875 24.819 1.00 55.81 67 ASN A C 1
ATOM 524 O O . ASN A 1 67 ? -18.935 -28.955 25.338 1.00 55.81 67 ASN A O 1
ATOM 528 N N . ILE A 1 68 ? -19.966 -29.799 23.524 1.00 49.16 68 ILE A N 1
ATOM 529 C CA . ILE A 1 68 ? -19.513 -28.754 22.551 1.00 49.16 68 ILE A CA 1
ATOM 530 C C . ILE A 1 68 ? -20.574 -28.342 21.469 1.00 49.16 68 ILE A C 1
ATOM 532 O O . ILE A 1 68 ? -21.127 -29.243 20.845 1.00 49.16 68 ILE A O 1
ATOM 536 N N . GLY A 1 69 ? -20.768 -27.030 21.148 1.00 46.34 69 GLY A N 1
ATOM 537 C CA . GLY A 1 69 ? -21.564 -26.457 19.995 1.00 46.34 69 GLY A CA 1
ATOM 538 C C . GLY A 1 69 ? -21.318 -24.933 19.691 1.00 46.34 69 GLY A C 1
ATOM 539 O O . GLY A 1 69 ? -20.707 -24.319 20.561 1.00 46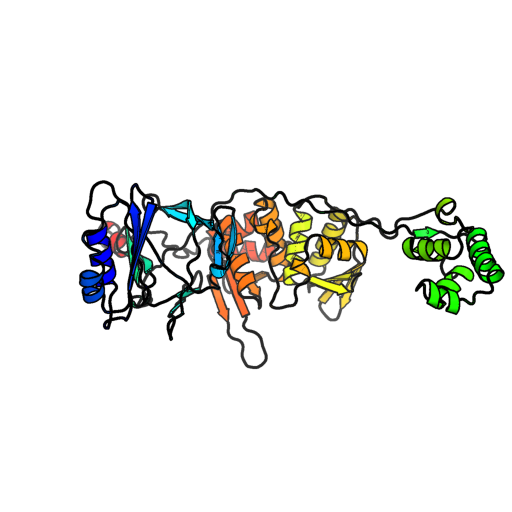.34 69 GLY A O 1
ATOM 540 N N . ILE A 1 70 ? -21.684 -24.312 18.514 1.00 45.50 70 ILE A N 1
ATOM 541 C CA . ILE A 1 70 ? -21.379 -22.874 18.063 1.00 45.50 70 ILE A CA 1
ATOM 542 C C . ILE A 1 70 ? -22.286 -22.233 16.929 1.00 45.50 70 ILE A C 1
ATOM 544 O O . ILE A 1 70 ? -22.834 -22.974 16.115 1.00 45.50 70 ILE A O 1
ATOM 548 N N . GLY A 1 71 ? -22.272 -20.865 16.754 1.00 45.94 71 GLY A N 1
ATOM 549 C CA . GLY A 1 71 ? -22.158 -20.106 15.436 1.00 45.94 71 GLY A CA 1
ATOM 550 C C . GLY A 1 71 ? -21.650 -18.587 15.481 1.00 45.94 71 GLY A C 1
ATOM 551 O O . GLY A 1 71 ? -21.176 -18.201 16.544 1.00 45.94 71 GLY A O 1
ATOM 552 N N . HIS A 1 72 ? -21.682 -17.715 14.405 1.00 49.75 72 HIS A N 1
ATOM 553 C CA . HIS A 1 72 ? -22.107 -16.231 14.250 1.00 49.75 72 HIS A CA 1
ATOM 554 C C . HIS A 1 72 ? -21.786 -15.600 12.861 1.00 49.75 72 HIS A C 1
ATOM 556 O O . HIS A 1 72 ? -21.056 -16.236 12.108 1.00 49.75 72 HIS A O 1
ATOM 562 N N . CYS A 1 73 ? -22.255 -14.368 12.498 1.00 49.91 73 CYS A N 1
ATOM 563 C CA . CYS A 1 73 ? -21.926 -13.698 11.203 1.00 49.91 73 CYS A CA 1
ATOM 564 C C . CYS A 1 73 ? -21.763 -12.131 11.143 1.00 49.91 73 CYS A C 1
ATOM 566 O O . CYS A 1 73 ? -22.341 -11.375 11.930 1.00 49.91 73 CYS A O 1
ATOM 568 N N . LEU A 1 74 ? -21.003 -11.645 10.133 1.00 59.69 74 LEU A N 1
ATOM 569 C CA . LEU A 1 74 ? -20.698 -10.238 9.744 1.00 59.69 74 LEU A CA 1
ATOM 570 C C . LEU A 1 74 ? -20.936 -10.002 8.226 1.00 59.69 74 LEU A C 1
ATOM 572 O O . LEU A 1 74 ? -21.148 -10.963 7.490 1.00 59.69 74 LEU A O 1
ATOM 576 N N . HIS A 1 75 ? -20.877 -8.749 7.738 1.00 66.56 75 HIS A N 1
ATOM 577 C CA . HIS A 1 75 ? -20.948 -8.440 6.292 1.00 66.56 75 HIS A CA 1
ATOM 578 C C . HIS A 1 75 ? -19.746 -9.035 5.517 1.00 66.56 75 HIS A C 1
ATOM 580 O O . HIS A 1 75 ? -18.626 -8.925 6.017 1.00 66.56 75 HIS A O 1
ATOM 586 N N . PRO A 1 76 ? -19.929 -9.598 4.299 1.00 66.75 76 PRO A N 1
ATOM 587 C CA . PRO A 1 76 ? -18.878 -10.322 3.561 1.00 66.75 76 PRO A CA 1
ATOM 588 C C . PRO A 1 76 ? -17.619 -9.497 3.257 1.00 66.75 76 PRO A C 1
ATOM 590 O O . PRO A 1 76 ? -16.518 -10.031 3.278 1.00 66.75 76 PRO A O 1
ATOM 593 N N . GLU A 1 77 ? -17.771 -8.191 3.039 1.00 74.12 77 GLU A N 1
ATOM 594 C CA . GLU A 1 77 ? -16.650 -7.283 2.740 1.00 74.12 77 GLU A CA 1
ATOM 595 C C . GLU A 1 77 ? -15.868 -6.803 3.977 1.00 74.12 77 GLU A C 1
ATOM 597 O O . GLU A 1 77 ? -14.961 -5.983 3.855 1.00 74.12 77 GLU A O 1
ATOM 602 N N . THR A 1 78 ? -16.222 -7.247 5.186 1.00 74.81 78 THR A N 1
ATOM 603 C CA . THR A 1 78 ? -15.491 -6.850 6.396 1.00 74.81 78 THR A CA 1
ATOM 604 C C . THR A 1 78 ? -14.074 -7.416 6.364 1.00 74.81 78 THR A C 1
ATOM 606 O O . THR A 1 78 ? -13.896 -8.626 6.242 1.00 74.81 78 THR A O 1
ATOM 609 N N . LEU A 1 79 ? -13.072 -6.546 6.517 1.00 81.00 79 LEU A N 1
ATOM 610 C CA . LEU A 1 79 ? -11.670 -6.945 6.614 1.00 81.00 79 LEU A CA 1
ATOM 611 C C . LEU A 1 79 ? -11.376 -7.580 7.979 1.00 81.00 79 LEU A C 1
ATOM 613 O O . LEU A 1 79 ? -11.754 -7.050 9.025 1.00 81.00 79 LEU A O 1
ATOM 617 N N . VAL A 1 80 ? -10.669 -8.706 7.962 1.00 79.00 80 VAL A N 1
ATOM 618 C CA . VAL A 1 80 ? -10.255 -9.472 9.140 1.00 79.00 80 VAL A CA 1
ATOM 619 C C . VAL A 1 80 ? -8.749 -9.679 9.089 1.00 79.00 80 VAL A C 1
ATOM 621 O O . VAL A 1 80 ? -8.193 -10.002 8.040 1.00 79.00 80 VAL A O 1
ATOM 624 N N . CYS A 1 81 ? -8.089 -9.507 10.236 1.00 80.81 81 CYS A N 1
ATOM 625 C CA . CYS A 1 81 ? -6.673 -9.817 10.372 1.00 80.81 81 CYS A CA 1
ATOM 626 C C . CYS A 1 81 ? -6.486 -11.267 10.840 1.00 80.81 81 CYS A C 1
ATOM 628 O O . CYS A 1 81 ? -7.005 -11.668 11.890 1.00 80.81 81 CYS A O 1
ATOM 630 N N . THR A 1 82 ? -5.747 -12.058 10.064 1.00 82.94 82 THR A N 1
ATOM 631 C CA . THR A 1 82 ? -5.404 -13.433 10.437 1.00 82.94 82 THR A CA 1
ATOM 632 C C . THR A 1 82 ? -4.287 -13.433 11.483 1.00 82.94 82 THR A C 1
ATOM 634 O O . THR A 1 82 ? -3.492 -12.500 11.584 1.00 82.94 82 THR A O 1
ATOM 637 N N . ALA A 1 83 ? -4.166 -14.515 12.248 1.00 80.94 83 ALA A N 1
ATOM 638 C CA . ALA A 1 83 ? -3.049 -14.711 13.171 1.00 80.94 83 ALA A CA 1
ATOM 639 C C . ALA A 1 83 ? -1.691 -14.837 12.450 1.00 80.94 83 ALA A C 1
ATOM 641 O O . ALA A 1 83 ? -0.648 -14.683 13.076 1.00 80.94 83 ALA A O 1
ATOM 642 N N . ALA A 1 84 ? -1.693 -15.114 11.140 1.00 78.81 84 ALA A N 1
ATOM 643 C CA . ALA A 1 84 ? -0.489 -15.082 10.310 1.00 78.81 84 ALA A CA 1
ATOM 644 C C . ALA A 1 84 ? -0.061 -13.649 9.937 1.00 78.81 84 ALA A C 1
ATOM 646 O O . ALA A 1 84 ? 1.040 -13.456 9.429 1.00 78.81 84 ALA A O 1
ATOM 647 N N . GLY A 1 85 ? -0.901 -12.648 10.225 1.00 78.12 85 GLY A N 1
ATOM 648 C CA . GLY A 1 85 ? -0.634 -11.237 9.965 1.00 78.12 85 GLY A CA 1
ATOM 649 C C . GLY A 1 85 ? -1.250 -10.698 8.675 1.00 78.12 85 GLY A C 1
ATOM 650 O O . GLY A 1 85 ? -1.060 -9.508 8.411 1.00 78.12 85 GLY A O 1
ATOM 651 N N . ASP A 1 86 ? -1.987 -11.533 7.933 1.00 80.81 86 ASP A N 1
ATOM 652 C CA . ASP A 1 86 ? -2.691 -11.177 6.695 1.00 80.81 86 ASP A CA 1
ATOM 653 C C . ASP A 1 86 ? -3.945 -10.359 6.967 1.00 80.81 86 ASP A C 1
ATOM 655 O O . ASP A 1 86 ? -4.512 -10.418 8.061 1.00 80.81 86 ASP A O 1
ATOM 659 N N . ILE A 1 87 ? -4.405 -9.636 5.948 1.00 83.50 87 ILE A N 1
ATOM 660 C CA . ILE A 1 87 ? -5.685 -8.933 5.957 1.00 83.50 87 ILE A CA 1
ATOM 661 C C . ILE A 1 87 ? -6.489 -9.396 4.753 1.00 83.50 87 ILE A C 1
ATOM 663 O O . ILE A 1 87 ? -6.093 -9.173 3.614 1.00 83.50 87 ILE A O 1
ATOM 667 N N . THR A 1 88 ? -7.632 -10.016 5.014 1.00 80.38 88 THR A N 1
ATOM 668 C CA . THR A 1 88 ? -8.515 -10.571 3.982 1.00 80.38 88 THR A CA 1
ATOM 669 C C . THR A 1 88 ? -9.966 -10.234 4.297 1.00 80.38 88 THR A C 1
ATOM 671 O O . THR A 1 88 ? -10.287 -9.821 5.417 1.00 80.38 88 THR A O 1
ATOM 674 N N . LYS A 1 89 ? -10.855 -10.366 3.314 1.00 81.31 89 LYS A N 1
ATOM 675 C CA . LYS A 1 89 ? -12.291 -10.230 3.544 1.00 81.31 89 LYS A CA 1
ATOM 676 C C . LYS A 1 89 ? -12.793 -11.439 4.322 1.00 81.31 89 LYS A C 1
ATOM 678 O O . LYS A 1 89 ? -12.343 -12.561 4.111 1.00 81.31 89 LYS A O 1
ATOM 683 N N . ILE A 1 90 ? -13.782 -11.244 5.190 1.00 75.25 90 ILE A N 1
ATOM 684 C CA . ILE A 1 90 ? -14.371 -12.363 5.932 1.00 75.25 90 ILE A CA 1
ATOM 685 C C . ILE A 1 90 ? -14.959 -13.422 4.982 1.00 75.25 90 ILE A C 1
ATOM 687 O O . ILE A 1 90 ? -14.918 -14.605 5.297 1.00 75.25 90 ILE A O 1
ATOM 691 N N . SER A 1 91 ? -15.457 -13.019 3.807 1.00 74.06 91 SER A N 1
ATOM 692 C CA . SER A 1 91 ? -15.984 -13.911 2.762 1.00 74.06 91 SER A CA 1
ATOM 693 C C . SER A 1 91 ? -14.943 -14.820 2.101 1.00 74.06 91 SER A C 1
ATOM 695 O O . SER A 1 91 ? -15.330 -15.808 1.474 1.00 74.06 91 SER A O 1
ATOM 697 N N . GLU A 1 92 ? -13.662 -14.488 2.247 1.00 82.50 92 GLU A N 1
ATOM 698 C CA . GLU A 1 92 ? -12.504 -15.185 1.680 1.00 82.50 92 GLU A CA 1
ATOM 699 C C . GLU A 1 92 ? -11.759 -16.015 2.739 1.00 82.50 92 GLU A C 1
ATOM 701 O O . GLU A 1 92 ? -10.765 -16.671 2.431 1.00 82.50 92 GLU A O 1
ATOM 706 N N . LEU A 1 93 ? -12.230 -16.017 3.994 1.00 73.69 93 LEU A N 1
ATOM 707 C CA . LEU A 1 93 ? -11.652 -16.868 5.028 1.00 73.69 93 LEU A CA 1
ATOM 708 C C . LEU A 1 93 ? -11.874 -18.348 4.697 1.00 73.69 93 LEU A C 1
ATOM 710 O O . LEU A 1 93 ? -12.996 -18.808 4.489 1.00 73.69 93 LEU A O 1
ATOM 714 N N . ASP A 1 94 ? -10.785 -19.098 4.751 1.00 75.44 94 ASP A N 1
ATOM 715 C CA . ASP A 1 94 ? -10.705 -20.537 4.591 1.00 75.44 94 ASP A CA 1
ATOM 716 C C . ASP A 1 94 ? -9.830 -21.141 5.700 1.00 75.44 94 ASP A C 1
ATOM 718 O O . ASP A 1 94 ? -8.606 -21.247 5.605 1.00 75.44 94 ASP A O 1
ATOM 722 N N . ASN A 1 95 ? -10.477 -21.502 6.811 1.00 74.25 95 ASN A N 1
ATOM 723 C CA . ASN A 1 95 ? -9.883 -22.267 7.910 1.00 74.25 95 ASN A CA 1
ATOM 724 C C . ASN A 1 95 ? -8.606 -21.656 8.537 1.00 74.25 95 ASN A C 1
ATOM 726 O O . ASN A 1 95 ? -7.821 -22.359 9.189 1.00 74.25 95 ASN A O 1
ATOM 730 N N . GLN A 1 96 ? -8.380 -20.345 8.379 1.00 78.38 96 GLN A N 1
ATOM 731 C CA . GLN A 1 96 ? -7.261 -19.656 9.016 1.00 78.38 96 GLN A CA 1
ATOM 732 C C . GLN A 1 96 ? -7.568 -19.334 10.486 1.00 78.38 96 GLN A C 1
ATOM 734 O O . GLN A 1 96 ? -8.717 -19.205 10.916 1.00 78.38 96 GLN A O 1
ATOM 739 N N . LYS A 1 97 ? -6.510 -19.183 11.287 1.00 79.56 97 LYS A N 1
ATOM 740 C CA . LYS A 1 97 ? -6.608 -18.595 12.630 1.00 79.56 97 LYS A CA 1
ATOM 741 C C . LYS A 1 97 ? -6.793 -17.085 12.496 1.00 79.56 97 LYS A C 1
ATOM 743 O O . LYS A 1 97 ? -6.081 -16.465 11.709 1.00 79.56 97 LYS A O 1
ATOM 748 N N . ILE A 1 98 ? -7.682 -16.494 13.287 1.00 78.12 98 ILE A N 1
ATOM 749 C CA . ILE A 1 98 ? -7.857 -15.033 13.367 1.00 78.12 98 ILE A CA 1
ATOM 750 C C . ILE A 1 98 ? -7.244 -14.485 14.653 1.00 78.12 98 ILE A C 1
ATOM 752 O O . ILE A 1 98 ? -7.047 -15.235 15.607 1.00 78.12 98 ILE A O 1
ATOM 756 N N . LEU A 1 99 ? -6.944 -13.189 14.695 1.00 76.06 99 LEU A N 1
ATOM 757 C CA . LEU A 1 99 ? -6.594 -12.534 15.955 1.00 76.06 99 LEU A CA 1
ATOM 758 C C . LEU A 1 99 ? -7.834 -12.380 16.845 1.00 76.06 99 LEU A C 1
ATOM 760 O O . LEU A 1 99 ? -8.912 -12.036 16.364 1.00 76.06 99 LEU A O 1
ATOM 764 N N . SER A 1 100 ? -7.670 -12.613 18.146 1.00 69.12 100 SER A N 1
ATOM 765 C CA . SER A 1 100 ? -8.714 -12.442 19.162 1.00 69.12 100 SER A CA 1
ATOM 766 C C . SER A 1 100 ? -8.168 -11.678 20.362 1.00 69.12 100 SER A C 1
ATOM 768 O O . SER A 1 100 ? -6.966 -11.709 20.612 1.00 69.12 100 SER A O 1
ATOM 770 N N . VAL A 1 101 ? -9.037 -11.012 21.117 1.00 66.00 101 VAL A N 1
ATOM 771 C CA . VAL A 1 101 ? -8.664 -10.379 22.388 1.00 66.00 101 VAL A CA 1
ATOM 772 C C . VAL A 1 101 ? -9.096 -11.286 23.528 1.00 66.00 101 VAL A C 1
ATOM 774 O O . VAL A 1 101 ? -10.224 -11.775 23.529 1.00 66.00 101 VAL A O 1
ATOM 777 N N . ASP A 1 102 ? -8.198 -11.508 24.479 1.00 64.38 102 ASP A N 1
ATOM 778 C CA . ASP A 1 102 ? -8.537 -12.090 25.771 1.00 64.38 102 ASP A CA 1
ATOM 779 C C . ASP A 1 102 ? -8.909 -10.950 26.725 1.00 64.38 102 ASP A C 1
ATOM 781 O O . ASP A 1 102 ? -8.117 -10.038 26.939 1.00 64.38 102 ASP A O 1
ATOM 785 N N . PHE A 1 103 ? -10.134 -10.938 27.254 1.00 64.94 103 PHE A N 1
ATOM 786 C CA . PHE A 1 103 ? -10.586 -9.864 28.146 1.00 64.94 103 PHE A CA 1
ATOM 787 C C . PHE A 1 103 ? -10.078 -10.006 29.584 1.00 64.94 103 PHE A C 1
ATOM 789 O O . PHE A 1 103 ? -10.258 -9.071 30.361 1.00 64.94 103 PHE A O 1
ATOM 796 N N . GLY A 1 104 ? -9.440 -11.128 29.939 1.00 62.41 104 GLY A N 1
ATOM 797 C CA . GLY A 1 104 ? -8.805 -11.295 31.245 1.00 62.41 104 GLY A CA 1
ATOM 798 C C . GLY A 1 104 ? -7.579 -10.396 31.416 1.00 62.41 104 GLY A C 1
ATOM 799 O O . GLY A 1 104 ? -7.409 -9.784 32.466 1.00 62.41 104 GLY A O 1
ATOM 800 N N . ASP A 1 105 ? -6.757 -10.274 30.370 1.00 66.25 105 ASP A N 1
ATOM 801 C CA . ASP A 1 105 ? -5.544 -9.441 30.350 1.00 66.25 105 ASP A CA 1
ATOM 802 C C . ASP A 1 105 ? -5.580 -8.310 29.303 1.00 66.25 105 ASP A C 1
ATOM 804 O O . ASP A 1 105 ? -4.699 -7.451 29.276 1.00 66.25 105 ASP A O 1
ATOM 808 N N . VAL A 1 106 ? -6.636 -8.250 28.485 1.00 65.56 106 VAL A N 1
ATOM 809 C CA . VAL A 1 106 ? -6.845 -7.262 27.412 1.00 65.56 106 VAL A CA 1
ATOM 810 C C . VAL A 1 106 ? -5.713 -7.303 26.375 1.00 65.56 106 VAL A C 1
ATOM 812 O O . VAL A 1 106 ? -5.369 -6.293 25.751 1.00 65.56 106 VAL A O 1
ATOM 815 N N . GLU A 1 107 ? -5.142 -8.489 26.148 1.00 66.06 107 GLU A N 1
ATOM 816 C CA . GLU A 1 107 ? -4.110 -8.708 25.140 1.00 66.06 107 GLU A CA 1
ATOM 817 C C . GLU A 1 107 ? -4.660 -9.337 23.856 1.00 66.06 107 GLU A C 1
ATOM 819 O O . GLU A 1 107 ? -5.575 -10.165 23.850 1.00 66.06 107 GLU A O 1
ATOM 824 N N . VAL A 1 108 ? -4.068 -8.945 22.723 1.00 69.75 108 VAL A N 1
ATOM 825 C CA . VAL A 1 108 ? -4.350 -9.572 21.428 1.00 69.75 108 VAL A CA 1
ATOM 826 C C . VAL A 1 108 ? -3.554 -10.871 21.336 1.00 69.75 108 VAL A C 1
ATOM 828 O O . VAL A 1 108 ? -2.323 -10.852 21.338 1.00 69.75 108 VAL A O 1
ATOM 831 N N . LYS A 1 109 ? -4.256 -11.993 21.195 1.00 69.94 109 LYS A N 1
ATOM 832 C CA . LYS A 1 109 ? -3.692 -13.342 21.110 1.00 69.94 109 LYS A CA 1
ATOM 833 C C . LYS A 1 109 ? -4.037 -14.005 19.777 1.00 69.94 109 LYS A C 1
ATOM 835 O O . LYS A 1 109 ? -4.959 -13.607 19.059 1.00 69.94 109 LYS A O 1
ATOM 840 N N . ASN A 1 110 ? -3.290 -15.059 19.455 1.00 74.88 110 ASN A N 1
ATOM 841 C CA . ASN A 1 110 ? -3.612 -15.930 18.331 1.00 74.88 110 ASN A CA 1
ATOM 842 C C . ASN A 1 110 ? -4.887 -16.713 18.653 1.00 74.88 110 ASN A C 1
ATOM 844 O O . ASN A 1 110 ? -4.886 -17.576 19.530 1.00 74.88 110 ASN A O 1
ATOM 848 N N . GLY A 1 111 ? -5.959 -16.424 17.925 1.00 65.19 111 GLY A N 1
ATOM 849 C CA . GLY A 1 111 ? -7.223 -17.129 18.057 1.00 65.19 111 GLY A CA 1
ATOM 850 C C . GLY A 1 111 ? -7.197 -18.525 17.433 1.00 65.19 111 GLY A C 1
ATOM 851 O O . GLY A 1 111 ? -6.197 -19.010 16.889 1.00 65.19 111 GLY A O 1
ATOM 852 N N . ARG A 1 112 ? -8.344 -19.200 17.516 1.00 65.19 112 ARG A N 1
ATOM 853 C CA . ARG A 1 112 ? -8.556 -20.534 16.935 1.00 65.19 112 ARG A CA 1
ATOM 854 C C . ARG A 1 112 ? -8.827 -20.441 15.431 1.00 65.19 112 ARG A C 1
ATOM 856 O O . ARG A 1 112 ? -9.159 -19.367 14.925 1.00 65.19 112 ARG A O 1
ATOM 863 N N . LYS A 1 113 ? -8.675 -21.569 14.724 1.00 67.81 113 LYS A N 1
ATOM 864 C CA . LYS A 1 113 ? -9.071 -21.681 13.312 1.00 67.81 113 LYS A CA 1
ATOM 865 C C . LYS A 1 113 ? -10.569 -21.418 13.192 1.00 67.81 113 LYS A C 1
ATOM 867 O O . LYS A 1 113 ? -11.336 -21.939 13.999 1.00 67.81 113 LYS A O 1
ATOM 872 N N . GLN A 1 114 ? -10.956 -20.607 12.217 1.00 64.06 114 GLN A N 1
ATOM 873 C CA . GLN A 1 114 ? -12.346 -20.222 11.998 1.00 64.06 114 GLN A CA 1
ATOM 874 C C . GLN A 1 114 ? -12.867 -20.851 10.713 1.00 64.06 114 GLN A C 1
ATOM 876 O O . GLN A 1 114 ? -12.202 -20.801 9.681 1.00 64.06 114 GLN A O 1
ATOM 881 N N . LYS A 1 115 ? -14.073 -21.416 10.766 1.00 57.34 115 LYS A N 1
ATOM 882 C CA . LYS A 1 115 ? -14.779 -21.902 9.578 1.00 57.34 115 LYS A CA 1
ATOM 883 C C . LYS A 1 115 ? -15.719 -20.812 9.075 1.00 57.34 115 LYS A C 1
ATOM 885 O O . LYS A 1 115 ? -16.486 -20.253 9.856 1.00 57.34 115 LYS A O 1
ATOM 890 N N . LEU A 1 116 ? -15.684 -20.535 7.774 1.00 61.34 116 LEU A N 1
ATOM 891 C CA . LEU A 1 116 ? -16.599 -19.584 7.155 1.00 61.34 116 LEU A CA 1
ATOM 892 C C . LEU A 1 116 ? -18.022 -20.153 7.114 1.00 61.34 116 LEU A C 1
ATOM 894 O O . LEU A 1 116 ? -18.256 -21.240 6.585 1.00 61.34 116 LEU A O 1
ATOM 898 N N . MET A 1 117 ? -18.979 -19.390 7.640 1.00 54.84 117 MET A N 1
ATOM 899 C CA . MET A 1 117 ? -20.410 -19.672 7.540 1.00 54.84 117 MET A CA 1
ATOM 900 C C . MET A 1 117 ? -21.090 -18.549 6.751 1.00 54.84 117 MET A C 1
ATOM 902 O O . MET A 1 117 ? -20.934 -17.371 7.072 1.00 54.84 117 MET A O 1
ATOM 906 N N . LYS A 1 118 ? -21.838 -18.909 5.703 1.00 59.00 118 LYS A N 1
ATOM 907 C CA . LYS A 1 118 ? -22.570 -17.971 4.836 1.00 59.00 118 LYS A CA 1
ATOM 908 C C . LYS A 1 118 ? -24.073 -18.102 5.103 1.00 59.00 118 LYS A C 1
ATOM 910 O O . LYS A 1 118 ? -24.576 -19.213 5.220 1.00 59.00 118 LYS A O 1
ATOM 915 N N . HIS A 1 119 ? -24.789 -16.983 5.183 1.00 57.84 119 HIS A N 1
ATOM 916 C CA . HIS A 1 119 ? -26.246 -16.930 5.366 1.00 57.84 119 HIS A CA 1
ATOM 917 C C . HIS A 1 119 ? -26.831 -15.771 4.543 1.00 57.84 119 HIS A C 1
ATOM 919 O O . HIS A 1 119 ? -26.096 -14.881 4.108 1.00 57.84 119 HIS A O 1
ATOM 925 N N . LYS A 1 120 ? -28.148 -15.778 4.306 1.00 58.00 120 LYS A N 1
ATOM 926 C CA . LYS A 1 120 ? -28.829 -14.713 3.555 1.00 58.00 120 LYS A CA 1
ATOM 927 C C . LYS A 1 120 ? -28.934 -13.445 4.413 1.00 58.00 120 LYS A C 1
ATOM 929 O O . LYS A 1 120 ? -29.368 -13.517 5.560 1.00 58.00 120 LYS A O 1
ATOM 934 N N . SER A 1 121 ? -28.534 -12.299 3.856 1.00 54.53 121 SER A N 1
ATOM 935 C CA . SER A 1 121 ? -28.596 -11.005 4.550 1.00 54.53 121 SER A CA 1
ATOM 936 C C . SER A 1 121 ? -30.048 -10.608 4.855 1.00 54.53 121 SER A C 1
ATOM 938 O O . SER A 1 121 ? -30.911 -10.836 4.005 1.00 54.53 121 SER A O 1
ATOM 940 N N . PRO A 1 122 ? -30.325 -9.985 6.017 1.00 64.75 122 PRO A N 1
ATOM 941 C CA . PRO A 1 122 ? -31.604 -9.322 6.263 1.00 64.75 122 PRO A CA 1
ATOM 942 C C . PRO A 1 122 ? -31.787 -8.105 5.343 1.00 64.75 122 PRO A C 1
ATOM 944 O O . PRO A 1 122 ? -30.813 -7.610 4.767 1.00 64.75 122 PRO A O 1
ATOM 947 N N . ASP A 1 123 ? -33.019 -7.592 5.279 1.00 72.56 123 ASP A N 1
ATOM 948 C CA . ASP A 1 123 ? -33.398 -6.434 4.451 1.00 72.56 123 ASP A CA 1
ATOM 949 C C . ASP A 1 123 ? -32.635 -5.152 4.818 1.00 72.56 123 ASP A C 1
ATOM 951 O O . ASP A 1 123 ? -32.367 -4.309 3.963 1.00 72.56 123 ASP A O 1
ATOM 955 N N . TYR A 1 124 ? -32.238 -5.017 6.088 1.00 75.56 124 TYR A N 1
ATOM 956 C CA . TYR A 1 124 ? -31.514 -3.853 6.591 1.00 75.56 124 TYR A CA 1
ATOM 957 C C . TYR A 1 124 ? -30.315 -4.260 7.449 1.00 75.56 124 TYR A C 1
ATOM 959 O O . TYR A 1 124 ? -30.382 -5.173 8.276 1.00 75.56 124 TYR A O 1
ATOM 967 N N . LEU A 1 125 ? -29.215 -3.526 7.279 1.00 77.56 125 LEU A N 1
ATOM 968 C CA . LEU A 1 125 ? -28.009 -3.618 8.099 1.00 77.56 125 LEU A CA 1
ATOM 969 C C . LEU A 1 125 ? -27.748 -2.285 8.794 1.00 77.56 125 LEU A C 1
ATOM 971 O O . LEU A 1 125 ? -27.997 -1.215 8.241 1.00 77.56 125 LEU A O 1
ATOM 975 N N . TYR A 1 126 ? -27.170 -2.362 9.985 1.00 79.81 126 TYR A N 1
ATOM 976 C CA . TYR A 1 126 ? -26.706 -1.208 10.736 1.00 79.81 126 TYR A CA 1
ATOM 977 C C . TYR A 1 126 ? -25.283 -0.882 10.298 1.00 79.81 126 TYR A C 1
ATOM 979 O O . TYR A 1 126 ? -24.435 -1.771 10.197 1.00 79.81 126 TYR A O 1
ATOM 987 N N . ARG A 1 127 ? -25.006 0.400 10.060 1.00 85.75 127 ARG A N 1
ATOM 988 C CA . ARG A 1 127 ? -23.635 0.900 9.955 1.00 85.75 127 ARG A CA 1
ATOM 989 C C . ARG A 1 127 ? -23.266 1.553 11.278 1.00 85.75 127 ARG A C 1
ATOM 991 O O . ARG A 1 127 ? -23.864 2.559 11.646 1.00 85.75 127 ARG A O 1
ATOM 998 N N . VAL A 1 128 ? -22.275 0.994 11.956 1.00 83.44 128 VAL A N 1
ATOM 999 C CA . VAL A 1 128 ? -21.719 1.558 13.184 1.00 83.44 128 VAL A CA 1
ATOM 1000 C C . VAL A 1 128 ? -20.454 2.312 12.815 1.00 83.44 128 VAL A C 1
ATOM 1002 O O . VAL A 1 128 ? -19.534 1.738 12.234 1.00 83.44 128 VAL A O 1
ATOM 1005 N N . SER A 1 129 ? -20.419 3.598 13.149 1.00 83.06 129 SER A N 1
ATOM 1006 C CA . SER A 1 129 ? -19.299 4.489 12.857 1.00 83.06 129 SER A CA 1
ATOM 1007 C C . SER A 1 129 ? -18.684 4.977 14.161 1.00 83.06 129 SER A C 1
ATOM 1009 O O . SER A 1 129 ? -19.384 5.485 15.032 1.00 83.06 129 SER A O 1
ATOM 1011 N N . THR A 1 130 ? -17.367 4.861 14.274 1.00 79.88 130 THR A N 1
ATOM 1012 C CA . THR A 1 130 ? -16.561 5.398 15.376 1.00 79.88 130 THR A CA 1
ATOM 1013 C C . THR A 1 130 ? -15.523 6.365 14.804 1.00 79.88 130 THR A C 1
ATOM 1015 O O . THR A 1 130 ? -15.265 6.327 13.600 1.00 79.88 130 THR A O 1
ATOM 1018 N N . PRO A 1 131 ? -14.868 7.205 15.627 1.00 75.94 131 PRO A N 1
ATOM 1019 C CA . PRO A 1 131 ? -13.727 7.983 15.151 1.00 75.94 131 PRO A CA 1
ATOM 1020 C C . PRO A 1 131 ? -12.619 7.098 14.564 1.00 75.94 131 PRO A C 1
ATOM 1022 O O . PRO A 1 131 ? -11.964 7.483 13.606 1.00 75.94 131 PRO A O 1
ATOM 1025 N N . PHE A 1 132 ? -12.418 5.897 15.110 1.00 78.75 132 PHE A N 1
ATOM 1026 C CA . PHE A 1 132 ? -11.393 4.982 14.625 1.00 78.75 132 PHE A CA 1
ATOM 1027 C C . PHE A 1 132 ? -11.736 4.416 13.241 1.00 78.75 132 PHE A C 1
ATOM 1029 O O . PHE A 1 132 ? -10.938 4.547 12.321 1.00 78.75 132 PHE A O 1
ATOM 1036 N N . SER A 1 133 ? -12.909 3.801 13.081 1.00 82.44 133 SER A N 1
ATOM 1037 C CA . SER A 1 133 ? -13.355 3.186 11.823 1.00 82.44 133 SER A CA 1
ATOM 1038 C C . SER A 1 133 ? -14.870 2.971 11.802 1.00 82.44 133 SER A C 1
ATOM 1040 O O . SER A 1 133 ? -15.575 3.320 12.752 1.00 82.44 133 SER A O 1
ATOM 1042 N N . ASP A 1 134 ? -15.378 2.369 10.732 1.00 83.88 134 ASP A N 1
ATOM 1043 C CA . ASP A 1 134 ? -16.778 1.978 10.592 1.00 83.88 134 ASP A CA 1
ATOM 1044 C C . ASP A 1 134 ? -16.933 0.545 10.073 1.00 83.88 134 ASP A C 1
ATOM 1046 O O . ASP A 1 134 ? -16.103 0.040 9.311 1.00 83.88 134 ASP A O 1
ATOM 1050 N N . PHE A 1 135 ? -18.033 -0.097 10.458 1.00 81.38 135 PHE A N 1
ATOM 1051 C CA . PHE A 1 135 ? -18.389 -1.434 9.996 1.00 81.38 135 PHE A CA 1
ATOM 1052 C C . PHE A 1 135 ? -19.900 -1.574 9.792 1.00 81.38 135 PHE A C 1
ATOM 1054 O O . PHE A 1 135 ? -20.703 -0.798 10.318 1.00 81.38 135 PHE A O 1
ATOM 1061 N N . LYS A 1 136 ? -20.291 -2.582 9.006 1.00 81.62 136 LYS A N 1
ATOM 1062 C CA . LYS A 1 136 ? -21.691 -2.960 8.796 1.00 81.62 136 LYS A CA 1
ATOM 1063 C C . LYS A 1 136 ? -21.977 -4.295 9.462 1.00 81.62 136 LYS A C 1
ATOM 1065 O O . LYS A 1 136 ? -21.236 -5.257 9.258 1.00 81.62 136 LYS A O 1
ATOM 1070 N N . ALA A 1 137 ? -23.072 -4.365 10.203 1.00 74.38 137 ALA A N 1
ATOM 1071 C CA . ALA A 1 137 ? -23.500 -5.586 10.866 1.00 74.38 137 ALA A CA 1
ATOM 1072 C C . ALA A 1 137 ? -25.025 -5.647 11.015 1.00 74.38 137 ALA A C 1
ATOM 1074 O O . ALA A 1 137 ? -25.736 -4.665 10.800 1.00 74.38 137 ALA A O 1
ATOM 1075 N N . THR A 1 138 ? -25.540 -6.818 11.377 1.00 72.62 138 THR A N 1
ATOM 1076 C CA . THR A 1 138 ? -26.946 -6.966 11.766 1.00 72.62 138 THR A CA 1
ATOM 1077 C C . THR A 1 138 ? -27.178 -6.310 13.127 1.00 72.62 138 THR A C 1
ATOM 1079 O O . THR A 1 138 ? -26.252 -6.184 13.928 1.00 72.62 138 THR A O 1
ATOM 1082 N N . GLY A 1 139 ? -28.423 -5.940 13.433 1.00 69.62 139 GLY A N 1
ATOM 1083 C CA . GLY A 1 139 ? -28.759 -5.369 14.742 1.00 69.62 139 GLY A CA 1
ATOM 1084 C C . GLY A 1 139 ? -28.451 -6.302 15.919 1.00 69.62 139 GLY A C 1
ATOM 1085 O O . GLY A 1 139 ? -28.163 -5.834 17.012 1.00 69.62 139 GLY A O 1
ATOM 1086 N N . GLN A 1 140 ? -28.454 -7.619 15.691 1.00 68.31 140 GLN A N 1
ATOM 1087 C CA . GLN A 1 140 ? -28.145 -8.627 16.712 1.00 68.31 140 GLN A CA 1
ATOM 1088 C C . GLN A 1 140 ? -26.641 -8.869 16.896 1.00 68.31 140 GLN A C 1
ATOM 1090 O O . GLN A 1 140 ? -26.253 -9.534 17.855 1.00 68.31 140 GLN A O 1
ATOM 1095 N N . HIS A 1 141 ? -25.789 -8.360 15.998 1.00 68.25 141 HIS A N 1
ATOM 1096 C CA . HIS A 1 141 ? -24.345 -8.470 16.159 1.00 68.25 141 HIS A CA 1
ATOM 1097 C C . HIS A 1 141 ? -23.927 -7.795 17.466 1.00 68.25 141 HIS A C 1
ATOM 1099 O O . HIS A 1 141 ? -24.400 -6.703 17.775 1.00 68.25 141 HIS A O 1
ATOM 1105 N N . ARG A 1 142 ? -23.067 -8.449 18.246 1.00 71.75 142 ARG A N 1
ATOM 1106 C CA . ARG A 1 142 ? -22.605 -7.922 19.528 1.00 71.75 142 ARG A CA 1
ATOM 1107 C C . ARG A 1 142 ? -21.262 -7.240 19.356 1.00 71.75 142 ARG A C 1
ATOM 1109 O O . ARG A 1 142 ? -20.371 -7.766 18.701 1.00 71.75 142 ARG A O 1
ATOM 1116 N N . VAL A 1 143 ? -21.133 -6.071 19.960 1.00 74.69 143 VAL A N 1
ATOM 1117 C CA . VAL A 1 143 ? -19.866 -5.368 20.122 1.00 74.69 143 VAL A CA 1
ATOM 1118 C C . VAL A 1 143 ? -19.486 -5.326 21.587 1.00 74.69 143 VAL A C 1
ATOM 1120 O O . VAL A 1 143 ? -20.340 -5.358 22.471 1.00 74.69 143 VAL A O 1
ATOM 1123 N N . PHE A 1 144 ? -18.192 -5.207 21.833 1.00 77.81 144 PHE A N 1
ATOM 1124 C CA . PHE A 1 144 ? -17.651 -5.007 23.163 1.00 77.81 144 PHE A CA 1
ATOM 1125 C C . PHE A 1 144 ? -17.635 -3.513 23.478 1.00 77.81 144 PHE A C 1
ATOM 1127 O O . PHE A 1 144 ? -16.979 -2.737 22.781 1.00 77.81 144 PHE A O 1
ATOM 1134 N N . VAL A 1 145 ? -18.373 -3.108 24.507 1.00 77.94 145 VAL A N 1
ATOM 1135 C CA . VAL A 1 145 ? -18.441 -1.731 25.004 1.00 77.94 145 VAL A CA 1
ATOM 1136 C C . VAL A 1 145 ? -17.866 -1.655 26.412 1.00 77.94 145 VAL A C 1
ATOM 1138 O O . VAL A 1 145 ? -17.947 -2.616 27.178 1.00 77.94 145 VAL A O 1
ATOM 1141 N N . THR A 1 146 ? -17.283 -0.517 26.776 1.00 70.94 146 THR A N 1
ATOM 1142 C CA . THR A 1 146 ? -16.836 -0.296 28.159 1.00 70.94 146 THR A CA 1
ATOM 1143 C C . THR A 1 146 ? -18.020 0.134 29.026 1.00 70.94 146 THR A C 1
ATOM 1145 O O . THR A 1 146 ? -18.670 1.138 28.715 1.00 70.94 146 THR A O 1
ATOM 1148 N N . GLU A 1 147 ? -18.275 -0.561 30.132 1.00 67.88 147 GLU A N 1
ATOM 1149 C CA . GLU A 1 147 ? -19.327 -0.200 31.086 1.00 67.88 147 GLU A CA 1
ATOM 1150 C C . GLU A 1 147 ? -18.843 -0.388 32.530 1.00 67.88 147 GLU A C 1
ATOM 1152 O O . GLU A 1 147 ? -18.586 -1.507 32.971 1.00 67.88 147 GLU A O 1
ATOM 1157 N N . GLY A 1 148 ? -18.735 0.715 33.277 1.00 65.62 148 GLY A N 1
ATOM 1158 C CA . GLY A 1 148 ? -18.131 0.699 34.612 1.00 65.62 148 GLY A CA 1
ATOM 1159 C C . GLY A 1 148 ? -16.633 0.425 34.519 1.00 65.62 148 GLY A C 1
ATOM 1160 O O . GLY A 1 148 ? -15.923 1.240 33.938 1.00 65.62 148 GLY A O 1
ATOM 1161 N N . ASP A 1 149 ? -16.213 -0.717 35.063 1.00 52.38 149 ASP A N 1
ATOM 1162 C CA . ASP A 1 149 ? -14.818 -1.160 35.201 1.00 52.38 149 ASP A CA 1
ATOM 1163 C C . ASP A 1 149 ? -14.486 -2.321 34.246 1.00 52.38 149 ASP A C 1
ATOM 1165 O O . ASP A 1 149 ? -13.364 -2.824 34.213 1.00 52.38 149 ASP A O 1
ATOM 1169 N N . GLY A 1 150 ? -15.479 -2.776 33.478 1.00 63.28 150 GLY A N 1
ATOM 1170 C CA . GLY A 1 150 ? -15.400 -3.980 32.666 1.00 63.28 150 GLY A CA 1
ATOM 1171 C C . GLY A 1 150 ? -15.776 -3.755 31.208 1.00 63.28 150 GLY A C 1
ATOM 1172 O O . GLY A 1 150 ? -16.291 -2.710 30.796 1.00 63.28 150 GLY A O 1
ATOM 1173 N N . VAL A 1 151 ? -15.531 -4.795 30.420 1.00 70.44 151 VAL A N 1
ATOM 1174 C CA . VAL A 1 151 ? -16.024 -4.905 29.052 1.00 70.44 151 VAL A CA 1
ATOM 1175 C C . VAL A 1 151 ? -17.315 -5.709 29.080 1.00 70.44 151 VAL A C 1
ATOM 1177 O O . VAL A 1 151 ? -17.361 -6.796 29.654 1.00 70.44 151 VAL A O 1
ATOM 1180 N N . LYS A 1 152 ? -18.367 -5.182 28.457 1.00 74.00 152 LYS A N 1
ATOM 1181 C CA . LYS A 1 152 ? -19.633 -5.893 28.275 1.00 74.00 152 LYS A CA 1
ATOM 1182 C C . LYS A 1 152 ? -19.970 -6.010 26.805 1.00 74.00 152 LYS A C 1
ATOM 1184 O O . LYS A 1 152 ? -19.598 -5.172 25.987 1.00 74.00 152 LYS A O 1
ATOM 1189 N N . GLU A 1 153 ? -20.715 -7.048 26.474 1.00 77.12 153 GLU A N 1
ATOM 1190 C CA . GLU A 1 153 ? -21.297 -7.185 25.151 1.00 77.12 153 GLU A CA 1
ATOM 1191 C C . GLU A 1 153 ? -22.597 -6.396 25.055 1.00 77.12 153 GLU A C 1
ATOM 1193 O O . GLU A 1 153 ? -23.476 -6.514 25.909 1.00 77.12 153 GLU A O 1
ATOM 1198 N N . LYS A 1 154 ? -22.751 -5.649 23.966 1.00 79.31 154 LYS A N 1
ATOM 1199 C CA . LYS A 1 154 ? -23.983 -4.940 23.636 1.00 79.31 154 LYS A CA 1
ATOM 1200 C C . LYS A 1 154 ? -24.357 -5.192 22.183 1.00 79.31 154 LYS A C 1
ATOM 1202 O O . LYS A 1 154 ? -23.479 -5.242 21.321 1.00 79.31 154 LYS A O 1
ATOM 1207 N N . LYS A 1 155 ? -25.646 -5.380 21.893 1.00 82.12 155 LYS A N 1
ATOM 1208 C CA . LYS A 1 155 ? -26.104 -5.555 20.509 1.00 82.12 155 LYS A CA 1
ATOM 1209 C C . LYS A 1 155 ? -25.972 -4.236 19.754 1.00 82.12 155 LYS A C 1
ATOM 1211 O O . LYS A 1 155 ? -26.184 -3.167 20.321 1.00 82.12 155 LYS A O 1
ATOM 1216 N N . VAL A 1 156 ? -25.681 -4.313 18.461 1.00 82.31 156 VAL A N 1
ATOM 1217 C CA . VAL A 1 156 ? -25.586 -3.144 17.579 1.00 82.31 156 VAL A CA 1
ATOM 1218 C C . VAL A 1 156 ? -26.897 -2.353 17.546 1.00 82.31 156 VAL A C 1
ATOM 1220 O O . VAL A 1 156 ? -26.853 -1.127 17.546 1.00 82.31 156 VAL A O 1
ATOM 1223 N N . ALA A 1 157 ? -28.051 -3.027 17.578 1.00 82.75 157 ALA A N 1
ATOM 1224 C CA . ALA A 1 157 ? -29.364 -2.377 17.626 1.00 82.75 157 ALA A CA 1
ATOM 1225 C C . ALA A 1 157 ? -29.609 -1.574 18.914 1.00 82.75 157 ALA A C 1
ATOM 1227 O O . ALA A 1 157 ? -30.430 -0.663 18.901 1.00 82.75 157 ALA A O 1
ATOM 1228 N N . ASP A 1 158 ? -28.889 -1.887 19.995 1.00 86.75 158 ASP A N 1
ATOM 1229 C CA . ASP A 1 158 ? -29.063 -1.247 21.302 1.00 86.75 158 ASP A CA 1
ATOM 1230 C C . ASP A 1 158 ? -28.098 -0.063 21.502 1.00 86.75 158 ASP A C 1
ATOM 1232 O O . ASP A 1 158 ? -28.146 0.615 22.534 1.00 86.75 158 ASP A O 1
ATOM 1236 N N . LEU A 1 159 ? -27.174 0.169 20.560 1.00 84.94 159 LEU A N 1
ATOM 1237 C CA . LEU A 1 159 ? -26.240 1.294 20.608 1.00 84.94 159 LEU A CA 1
ATOM 1238 C C . LEU A 1 159 ? -26.992 2.609 20.401 1.00 84.94 159 LEU A C 1
ATOM 1240 O O . LEU A 1 159 ? -27.776 2.748 19.465 1.00 84.94 159 LEU A O 1
ATOM 1244 N N . ASN A 1 160 ? -26.703 3.596 21.245 1.00 85.06 160 ASN A N 1
ATOM 1245 C CA . ASN A 1 160 ? -27.285 4.937 21.141 1.00 85.06 160 ASN A CA 1
ATOM 1246 C C . ASN A 1 160 ? -26.252 6.010 20.757 1.00 85.06 160 ASN A C 1
ATOM 1248 O O . ASN A 1 160 ? -26.603 7.178 20.604 1.00 85.06 160 ASN A O 1
ATOM 1252 N N . GLY A 1 161 ? -24.987 5.617 20.576 1.00 79.19 161 GLY A N 1
ATOM 1253 C CA . GLY A 1 161 ? -23.905 6.488 20.118 1.00 79.19 161 GLY A CA 1
ATOM 1254 C C . GLY A 1 161 ? -23.098 7.131 21.245 1.00 79.19 161 GLY A C 1
ATOM 1255 O O . GLY A 1 161 ? -22.125 7.827 20.963 1.00 79.19 161 GLY A O 1
ATOM 1256 N N . SER A 1 162 ? -23.460 6.891 22.509 1.00 80.38 162 SER A N 1
ATOM 1257 C CA . SER A 1 162 ? -22.671 7.328 23.672 1.00 80.38 162 SER A CA 1
ATOM 1258 C C . SER A 1 162 ? -21.650 6.287 24.142 1.00 80.38 162 SER A C 1
ATOM 1260 O O . SER A 1 162 ? -20.779 6.594 24.959 1.00 80.38 162 SER A O 1
ATOM 1262 N N . GLU A 1 163 ? -21.748 5.053 23.645 1.00 80.56 163 GLU A N 1
ATOM 1263 C CA . GLU A 1 163 ? -20.899 3.944 24.057 1.00 80.56 163 GLU A CA 1
ATOM 1264 C C . GLU A 1 163 ? -19.475 4.047 23.501 1.00 80.56 163 GLU A C 1
ATOM 1266 O O . GLU A 1 163 ? -19.247 4.415 22.348 1.00 80.56 163 GLU A O 1
ATOM 1271 N N . LEU A 1 164 ? -18.500 3.630 24.311 1.00 76.69 164 LEU A N 1
ATOM 1272 C CA . LEU A 1 164 ? -17.123 3.452 23.864 1.00 76.69 164 LEU A CA 1
ATOM 1273 C C . LEU A 1 164 ? -16.937 2.000 23.428 1.00 76.69 164 LEU A C 1
ATOM 1275 O O . LEU A 1 164 ? -16.884 1.094 24.262 1.00 76.69 164 LEU A O 1
ATOM 1279 N N . ILE A 1 165 ? -16.854 1.787 22.117 1.00 78.38 165 ILE A N 1
ATOM 1280 C CA . ILE A 1 165 ? -16.602 0.472 21.523 1.00 78.38 165 ILE A CA 1
ATOM 1281 C C . ILE A 1 165 ? -15.109 0.148 21.638 1.00 78.38 165 ILE A C 1
ATOM 1283 O O . ILE A 1 165 ? -14.254 0.968 21.292 1.00 78.38 165 ILE A O 1
ATOM 1287 N N . ALA A 1 166 ? -14.795 -1.052 22.117 1.00 72.69 166 ALA A N 1
ATOM 1288 C CA . ALA A 1 166 ? -13.429 -1.532 22.236 1.00 72.69 166 ALA A CA 1
ATOM 1289 C C . ALA A 1 166 ? -12.797 -1.726 20.849 1.00 72.69 166 ALA A C 1
ATOM 1291 O O . ALA A 1 166 ? -13.366 -2.370 19.968 1.00 72.69 166 ALA A O 1
ATOM 1292 N N . VAL A 1 167 ? -11.592 -1.185 20.673 1.00 74.00 167 VAL A N 1
ATOM 1293 C CA . VAL A 1 167 ? -10.783 -1.328 19.457 1.00 74.00 167 VAL A CA 1
ATOM 1294 C C . VAL A 1 167 ? -9.350 -1.703 19.834 1.00 74.00 167 VAL A C 1
ATOM 1296 O O . VAL A 1 167 ? -8.853 -1.247 20.872 1.00 74.00 167 VAL A O 1
ATOM 1299 N N . PRO A 1 168 ? -8.652 -2.517 19.021 1.00 73.06 168 PRO A N 1
ATOM 1300 C CA . PRO A 1 168 ? -7.260 -2.847 19.288 1.00 73.06 168 PRO A CA 1
ATOM 1301 C C . PRO A 1 168 ? -6.396 -1.588 19.180 1.00 73.06 168 PRO A C 1
ATOM 1303 O O . PRO A 1 168 ? -6.476 -0.839 18.209 1.00 73.06 168 PRO A O 1
ATOM 1306 N N . ARG A 1 169 ? -5.527 -1.358 20.171 1.00 77.56 169 ARG A N 1
ATOM 1307 C CA . ARG A 1 169 ? -4.575 -0.230 20.134 1.00 77.56 169 ARG A CA 1
ATOM 1308 C C . ARG A 1 169 ? -3.297 -0.532 19.367 1.00 77.56 169 ARG A C 1
ATOM 1310 O O . ARG A 1 169 ? -2.549 0.376 19.010 1.00 77.56 169 ARG A O 1
ATOM 1317 N N . ARG A 1 170 ? -3.011 -1.817 19.200 1.00 81.88 170 ARG A N 1
ATOM 1318 C CA . ARG A 1 170 ? -1.823 -2.333 18.542 1.00 81.88 170 ARG A CA 1
ATOM 1319 C C . ARG A 1 170 ? -2.130 -3.732 18.045 1.00 81.88 170 ARG A C 1
ATOM 1321 O O . ARG A 1 170 ? -2.827 -4.478 18.728 1.00 81.88 170 ARG A O 1
ATOM 1328 N N . LEU A 1 171 ? -1.587 -4.079 16.888 1.00 81.75 171 LEU A N 1
ATOM 1329 C CA . LEU A 1 171 ? -1.623 -5.449 16.398 1.00 81.75 171 LEU A CA 1
ATOM 1330 C C . LEU A 1 171 ? -0.295 -6.153 16.689 1.00 81.75 171 LEU A C 1
ATOM 1332 O O . LEU A 1 171 ? 0.763 -5.520 16.570 1.00 81.75 171 LEU A O 1
ATOM 1336 N N . PRO A 1 172 ? -0.328 -7.445 17.061 1.00 77.81 172 PRO A N 1
ATOM 1337 C CA . PRO A 1 172 ? 0.876 -8.248 17.116 1.00 77.81 172 PRO A CA 1
ATOM 1338 C C . PRO A 1 172 ? 1.506 -8.299 15.725 1.00 77.81 172 PRO A C 1
ATOM 1340 O O . PRO A 1 172 ? 0.838 -8.212 14.691 1.00 77.81 172 PRO A O 1
ATOM 1343 N N . HIS A 1 173 ? 2.824 -8.414 15.709 1.00 78.25 173 HIS A N 1
ATOM 1344 C CA . HIS A 1 173 ? 3.589 -8.482 14.482 1.00 78.25 173 HIS A CA 1
ATOM 1345 C C . HIS A 1 173 ? 4.562 -9.646 14.580 1.00 78.25 173 HIS A C 1
ATOM 1347 O O . HIS A 1 173 ? 5.439 -9.641 15.442 1.00 78.25 173 HIS A O 1
ATOM 1353 N N . SER A 1 174 ? 4.407 -10.615 13.686 1.00 68.88 174 SER A N 1
ATOM 1354 C CA . SER A 1 174 ? 5.401 -11.650 13.438 1.00 68.88 174 SER A CA 1
ATOM 1355 C C . SER A 1 174 ? 5.916 -11.474 12.016 1.00 68.88 174 SER A C 1
ATOM 1357 O O . SER A 1 174 ? 5.152 -11.682 11.072 1.00 68.88 174 SER A O 1
ATOM 1359 N N . SER A 1 175 ? 7.183 -11.089 11.872 1.00 66.56 175 SER A N 1
ATOM 1360 C CA . SER A 1 175 ? 7.846 -11.073 10.568 1.00 66.56 175 SER A CA 1
ATOM 1361 C C . SER A 1 175 ? 8.027 -12.514 10.097 1.00 66.56 175 SER A C 1
ATOM 1363 O O . SER A 1 175 ? 8.613 -13.331 10.812 1.00 66.56 175 SER A O 1
ATOM 1365 N N . LYS A 1 176 ? 7.461 -12.837 8.933 1.00 62.78 176 LYS A N 1
ATOM 1366 C CA . LYS A 1 176 ? 7.576 -14.152 8.282 1.00 62.78 176 LYS A CA 1
ATOM 1367 C C . LYS A 1 176 ? 7.588 -14.040 6.755 1.00 62.78 176 LYS A C 1
ATOM 1369 O O . LYS A 1 176 ? 7.254 -15.015 6.085 1.00 62.78 176 LYS A O 1
ATOM 1374 N N . SER A 1 177 ? 7.891 -12.873 6.183 1.00 64.06 177 SER A N 1
ATOM 1375 C CA . SER A 1 177 ? 7.910 -12.751 4.724 1.00 64.06 177 SER A CA 1
ATOM 1376 C C . SER A 1 177 ? 9.015 -13.630 4.149 1.00 64.06 177 SER A C 1
ATOM 1378 O O . SER A 1 177 ? 10.192 -13.440 4.430 1.00 64.06 177 SER A O 1
ATOM 1380 N N . THR A 1 178 ? 8.607 -14.615 3.356 1.00 69.75 178 THR A N 1
ATOM 1381 C CA . THR A 1 178 ? 9.476 -15.511 2.587 1.00 69.75 178 THR A CA 1
ATOM 1382 C C . THR A 1 178 ? 9.455 -15.150 1.103 1.00 69.75 178 THR A C 1
ATOM 1384 O O . THR A 1 178 ? 9.783 -15.987 0.260 1.00 69.75 178 THR A O 1
ATOM 1387 N N . LYS A 1 179 ? 8.997 -13.936 0.753 1.00 90.19 179 LYS A N 1
ATOM 1388 C CA . LYS A 1 179 ? 8.855 -13.530 -0.646 1.00 90.19 179 LYS A CA 1
ATOM 1389 C C . LYS A 1 179 ? 10.232 -13.543 -1.303 1.00 90.19 179 LYS A C 1
ATOM 1391 O O . LYS A 1 179 ? 11.080 -12.713 -1.004 1.00 90.19 179 LYS A O 1
ATOM 1396 N N . LYS A 1 180 ? 10.409 -14.480 -2.228 1.00 94.06 180 LYS A N 1
ATOM 1397 C CA . LYS A 1 180 ? 11.494 -14.474 -3.202 1.00 94.06 180 LYS A CA 1
ATOM 1398 C C . LYS A 1 180 ? 10.959 -13.922 -4.511 1.00 94.06 180 LYS A C 1
ATOM 1400 O O . LYS A 1 180 ? 9.876 -14.318 -4.956 1.00 94.06 180 LYS A O 1
ATOM 1405 N N . PHE A 1 181 ? 11.695 -12.997 -5.099 1.00 94.81 181 PHE A N 1
ATOM 1406 C CA . PHE A 1 181 ? 11.419 -12.520 -6.439 1.00 94.81 181 PHE A CA 1
ATOM 1407 C C . PHE A 1 181 ? 12.093 -13.430 -7.457 1.00 94.81 181 PHE A C 1
ATOM 1409 O O . PHE A 1 181 ? 13.161 -13.989 -7.220 1.00 94.81 181 PHE A O 1
ATOM 1416 N N . GLN A 1 182 ? 11.413 -13.620 -8.576 1.00 90.06 182 GLN A N 1
ATOM 1417 C CA . GLN A 1 182 ? 11.917 -14.361 -9.710 1.00 90.06 182 GLN A CA 1
ATOM 1418 C C . GLN A 1 182 ? 12.629 -13.402 -10.644 1.00 90.06 182 GLN A C 1
ATOM 1420 O O . GLN A 1 182 ? 12.078 -12.356 -11.004 1.00 90.06 182 GLN A O 1
ATOM 1425 N N . ASP A 1 183 ? 13.793 -13.816 -11.119 1.00 82.25 183 ASP A N 1
ATOM 1426 C CA . ASP A 1 183 ? 14.437 -13.128 -12.221 1.00 82.25 183 ASP A CA 1
ATOM 1427 C C . ASP A 1 183 ? 13.567 -13.207 -13.479 1.00 82.25 183 ASP A C 1
ATOM 1429 O O . ASP A 1 183 ? 12.738 -14.114 -13.681 1.00 82.25 183 ASP A O 1
ATOM 1433 N N . ILE A 1 184 ? 13.760 -12.219 -14.340 1.00 82.94 184 ILE A N 1
ATOM 1434 C CA . ILE A 1 184 ? 13.262 -12.244 -15.705 1.00 82.94 184 ILE A CA 1
ATOM 1435 C C . ILE A 1 184 ? 14.449 -12.366 -16.657 1.00 82.94 184 ILE A C 1
ATOM 1437 O O . ILE A 1 184 ? 15.535 -11.867 -16.357 1.00 82.94 184 ILE A O 1
ATOM 1441 N N . PRO A 1 185 ? 14.272 -13.023 -17.809 1.00 72.31 185 PRO A N 1
ATOM 1442 C CA . PRO A 1 185 ? 15.307 -13.027 -18.826 1.00 72.31 185 PRO A CA 1
ATOM 1443 C C . PRO A 1 185 ? 15.530 -11.594 -19.324 1.00 72.31 185 PRO A C 1
ATOM 1445 O O . PRO A 1 185 ? 14.631 -10.986 -19.906 1.00 72.31 185 PRO A O 1
ATOM 1448 N N . VAL A 1 186 ? 16.731 -11.057 -19.104 1.00 72.19 186 VAL A N 1
ATOM 1449 C CA . VAL A 1 186 ? 17.175 -9.826 -19.765 1.00 72.19 186 VAL A CA 1
ATOM 1450 C C . VAL A 1 186 ? 17.604 -10.199 -21.177 1.00 72.19 186 VAL A C 1
ATOM 1452 O O . VAL A 1 186 ? 18.417 -11.103 -21.383 1.00 72.19 186 VAL A O 1
ATOM 1455 N N . GLU A 1 187 ? 17.006 -9.546 -22.165 1.00 71.38 187 GLU A N 1
ATOM 1456 C CA . GLU A 1 187 ? 17.211 -9.900 -23.560 1.00 71.38 187 GLU A CA 1
ATOM 1457 C C . GLU A 1 187 ? 18.586 -9.434 -24.041 1.00 71.38 187 GLU A C 1
ATOM 1459 O O . GLU A 1 187 ? 18.949 -8.262 -23.917 1.00 71.38 187 GLU A O 1
ATOM 1464 N N . ARG A 1 188 ? 19.357 -10.373 -24.596 1.00 79.00 188 ARG A N 1
ATOM 1465 C CA . ARG A 1 188 ? 20.653 -10.081 -25.209 1.00 79.00 188 ARG A CA 1
ATOM 1466 C C . ARG A 1 188 ? 20.434 -9.305 -26.495 1.00 79.00 188 ARG A C 1
ATOM 1468 O O . ARG A 1 188 ? 19.591 -9.680 -27.310 1.00 79.00 188 ARG A O 1
ATOM 1475 N N . HIS A 1 189 ? 21.215 -8.257 -26.686 1.00 84.62 189 HIS A N 1
ATOM 1476 C CA . HIS A 1 189 ? 21.322 -7.568 -27.957 1.00 84.62 189 HIS A CA 1
ATOM 1477 C C . HIS A 1 189 ? 22.663 -7.899 -28.585 1.00 84.62 189 HIS A C 1
ATOM 1479 O O . HIS A 1 189 ? 23.687 -7.808 -27.924 1.00 84.62 189 HIS A O 1
ATOM 1485 N N . TYR A 1 190 ? 22.640 -8.279 -29.852 1.00 88.38 190 TYR A N 1
ATOM 1486 C CA . TYR A 1 190 ? 23.830 -8.637 -30.607 1.00 88.38 190 TYR A CA 1
ATOM 1487 C C . TYR A 1 190 ? 24.216 -7.446 -31.474 1.00 88.38 190 TYR A C 1
ATOM 1489 O O . TYR A 1 190 ? 23.370 -6.939 -32.219 1.00 88.38 190 TYR A O 1
ATOM 1497 N N . GLU A 1 191 ? 25.446 -6.964 -31.330 1.00 89.94 191 GLU A N 1
ATOM 1498 C CA . GLU A 1 191 ? 26.014 -5.941 -32.205 1.00 89.94 191 GLU A CA 1
ATOM 1499 C C . GLU A 1 191 ? 26.438 -6.605 -33.515 1.00 89.94 191 GLU A C 1
ATOM 1501 O O . GLU A 1 191 ? 27.223 -7.548 -33.533 1.00 89.94 191 GLU A O 1
ATOM 1506 N N . LEU A 1 192 ? 25.881 -6.127 -34.621 1.00 91.62 192 LEU A N 1
ATOM 1507 C CA . LEU A 1 192 ? 26.240 -6.569 -35.958 1.00 91.62 192 LEU A CA 1
ATOM 1508 C C . LEU A 1 192 ? 27.144 -5.504 -36.564 1.00 91.62 192 LEU A C 1
ATOM 1510 O O . LEU A 1 192 ? 26.687 -4.402 -36.897 1.00 91.62 192 LEU A O 1
ATOM 1514 N N . ASP A 1 193 ? 28.417 -5.844 -36.729 1.00 91.25 193 ASP A N 1
ATOM 1515 C CA . ASP A 1 193 ? 29.355 -5.069 -37.533 1.00 91.25 193 ASP A CA 1
ATOM 1516 C C . ASP A 1 193 ? 28.979 -5.097 -39.030 1.00 91.25 193 ASP A C 1
ATOM 1518 O O . ASP A 1 193 ? 27.936 -5.619 -39.437 1.00 91.25 193 ASP A O 1
ATOM 1522 N N . SER A 1 194 ? 29.789 -4.463 -39.880 1.00 91.75 194 SER A N 1
ATOM 1523 C CA . SER A 1 194 ? 29.531 -4.449 -41.324 1.00 91.75 194 SER A CA 1
ATOM 1524 C C . SER A 1 194 ? 29.484 -5.848 -41.937 1.00 91.75 194 SER A C 1
ATOM 1526 O O . SER A 1 194 ? 28.623 -6.091 -42.775 1.00 91.75 194 SER A O 1
ATOM 1528 N N . GLU A 1 195 ? 30.351 -6.758 -41.495 1.00 92.75 195 GLU A N 1
ATOM 1529 C CA . GLU A 1 195 ? 30.459 -8.105 -42.053 1.00 92.75 195 GLU A CA 1
ATOM 1530 C C . GLU A 1 195 ? 29.222 -8.943 -41.711 1.00 92.75 195 GLU A C 1
ATOM 1532 O O . GLU A 1 195 ? 28.590 -9.526 -42.593 1.00 92.75 195 GLU A O 1
ATOM 1537 N N . LEU A 1 196 ? 28.798 -8.929 -40.447 1.00 93.31 196 LEU A N 1
ATOM 1538 C CA . LEU A 1 196 ? 27.609 -9.643 -39.985 1.00 93.31 196 LEU A CA 1
ATOM 1539 C C . LEU A 1 196 ? 26.321 -9.091 -40.615 1.00 93.31 196 LEU A C 1
ATOM 1541 O O . LEU A 1 196 ? 25.398 -9.850 -40.927 1.00 93.31 196 LEU A O 1
ATOM 1545 N N . ARG A 1 197 ? 26.245 -7.773 -40.849 1.00 93.69 197 ARG A N 1
ATOM 1546 C CA . ARG A 1 197 ? 25.120 -7.156 -41.576 1.00 93.69 197 ARG A CA 1
ATOM 1547 C C . ARG A 1 197 ? 25.077 -7.569 -43.039 1.00 93.69 197 ARG A C 1
ATOM 1549 O O . ARG A 1 197 ? 23.991 -7.834 -43.559 1.00 93.69 197 ARG A O 1
ATOM 1556 N N . ASP A 1 198 ? 26.227 -7.598 -43.698 1.00 93.00 198 ASP A N 1
ATOM 1557 C CA . ASP A 1 198 ? 26.314 -8.002 -45.095 1.00 93.00 198 ASP A CA 1
ATOM 1558 C C . ASP A 1 198 ? 25.957 -9.485 -45.240 1.00 93.00 198 ASP A C 1
ATOM 1560 O O . ASP A 1 198 ? 25.111 -9.812 -46.069 1.00 93.00 198 ASP A O 1
ATOM 1564 N N . ARG A 1 199 ? 26.429 -10.355 -44.336 1.00 93.81 199 ARG A N 1
ATOM 1565 C CA . ARG A 1 199 ? 26.014 -11.769 -44.264 1.00 93.81 199 ARG A CA 1
ATOM 1566 C C . ARG A 1 199 ? 24.506 -11.937 -44.106 1.00 93.81 199 ARG A C 1
ATOM 1568 O O . ARG A 1 199 ? 23.899 -12.746 -44.808 1.00 93.81 199 ARG A O 1
ATOM 1575 N N . LEU A 1 200 ? 23.882 -11.161 -43.219 1.00 93.69 200 LEU A N 1
ATOM 1576 C CA . LEU A 1 200 ? 22.427 -11.147 -43.044 1.00 93.69 200 LEU A CA 1
ATOM 1577 C C . LEU A 1 200 ? 21.700 -10.772 -44.347 1.00 93.69 200 LEU A C 1
ATOM 1579 O O . LEU A 1 200 ? 20.723 -11.427 -44.727 1.00 93.69 200 LEU A O 1
ATOM 1583 N N . ARG A 1 201 ? 22.181 -9.731 -45.039 1.00 94.31 201 ARG A N 1
ATOM 1584 C CA . ARG A 1 201 ? 21.629 -9.276 -46.323 1.00 94.31 201 ARG A CA 1
ATOM 1585 C C . ARG A 1 201 ? 21.796 -10.344 -47.405 1.00 94.31 201 ARG A C 1
ATOM 1587 O O . ARG A 1 201 ? 20.831 -10.664 -48.097 1.00 94.31 201 ARG A O 1
ATOM 1594 N N . GLU A 1 202 ? 22.986 -10.919 -47.514 1.00 94.50 202 GLU A N 1
ATOM 1595 C CA . GLU A 1 202 ? 23.325 -11.958 -48.484 1.00 94.50 202 GLU A CA 1
ATOM 1596 C C . GLU A 1 202 ? 22.538 -13.246 -48.247 1.00 94.50 202 GLU A C 1
ATOM 1598 O O . GLU A 1 202 ? 22.085 -13.862 -49.205 1.00 94.50 202 GLU A O 1
ATOM 1603 N N . ALA A 1 203 ? 22.319 -13.662 -46.997 1.00 94.25 203 ALA A N 1
ATOM 1604 C CA . ALA A 1 203 ? 21.473 -14.814 -46.688 1.00 94.25 203 ALA A CA 1
ATOM 1605 C C . ALA A 1 203 ? 20.035 -14.603 -47.177 1.00 94.25 203 ALA A C 1
ATOM 1607 O O . ALA A 1 203 ? 19.464 -15.485 -47.821 1.00 94.25 203 ALA A O 1
ATOM 1608 N N . ARG A 1 204 ? 19.472 -13.410 -46.957 1.00 94.94 204 ARG A N 1
ATOM 1609 C CA . ARG A 1 204 ? 18.149 -13.054 -47.480 1.00 94.94 204 ARG A CA 1
ATOM 1610 C C . ARG A 1 204 ? 18.120 -13.070 -49.014 1.00 94.94 204 ARG A C 1
ATOM 1612 O O . ARG A 1 204 ? 17.189 -13.613 -49.605 1.00 94.94 204 ARG A O 1
ATOM 1619 N N . GLU A 1 205 ? 19.125 -12.487 -49.660 1.00 93.81 205 GLU A N 1
ATOM 1620 C CA . GLU A 1 205 ? 19.203 -12.396 -51.125 1.00 93.81 205 GLU A CA 1
ATOM 1621 C C . GLU A 1 205 ? 19.426 -13.758 -51.788 1.00 93.81 205 GLU A C 1
ATOM 1623 O O . GLU A 1 205 ? 18.744 -14.070 -52.762 1.00 93.81 205 GLU A O 1
ATOM 1628 N N . ARG A 1 206 ? 20.276 -14.619 -51.214 1.00 94.75 206 ARG A N 1
ATOM 1629 C CA . ARG A 1 206 ? 20.468 -16.011 -51.659 1.00 94.75 206 ARG A CA 1
ATOM 1630 C C . ARG A 1 206 ? 19.173 -16.823 -51.623 1.00 94.75 206 ARG A C 1
ATOM 1632 O O . ARG A 1 206 ? 18.974 -17.684 -52.475 1.00 94.75 206 ARG A O 1
ATOM 1639 N N . ASN A 1 207 ? 18.286 -16.538 -50.670 1.00 92.88 207 ASN A N 1
ATOM 1640 C CA . ASN A 1 207 ? 16.978 -17.185 -50.553 1.00 92.88 207 ASN A CA 1
ATOM 1641 C C . ASN A 1 207 ? 15.875 -16.512 -51.396 1.00 92.88 207 ASN A C 1
ATOM 1643 O O . ASN A 1 207 ? 14.731 -16.959 -51.362 1.00 92.88 207 ASN A O 1
ATOM 1647 N N . ASN A 1 208 ? 16.196 -15.466 -52.172 1.00 94.12 208 ASN A N 1
ATOM 1648 C CA . ASN A 1 208 ? 15.238 -14.643 -52.926 1.00 94.12 208 ASN A CA 1
ATOM 1649 C C . ASN A 1 208 ? 14.114 -14.036 -52.064 1.00 94.12 208 ASN A C 1
ATOM 1651 O O . ASN A 1 208 ? 13.041 -13.704 -52.570 1.00 94.12 208 ASN A O 1
ATOM 1655 N N . ASP A 1 209 ? 14.353 -13.862 -50.765 1.00 95.88 209 ASP A N 1
ATOM 1656 C CA . ASP A 1 209 ? 13.373 -13.288 -49.853 1.00 95.88 209 ASP A CA 1
ATOM 1657 C C . ASP A 1 209 ? 13.411 -11.753 -49.934 1.00 95.88 209 ASP A C 1
ATOM 1659 O O . ASP A 1 209 ? 14.448 -11.095 -49.766 1.00 95.88 209 ASP A O 1
ATOM 1663 N N . THR A 1 210 ? 12.254 -11.119 -50.125 1.00 96.19 210 THR A N 1
ATOM 1664 C CA . THR A 1 210 ? 12.152 -9.682 -49.858 1.00 96.19 210 THR A CA 1
ATOM 1665 C C . THR A 1 210 ? 12.115 -9.446 -48.347 1.00 96.19 210 THR A C 1
ATOM 1667 O O . THR A 1 210 ? 11.753 -10.319 -47.558 1.00 96.19 210 THR A O 1
ATOM 1670 N N . ARG A 1 211 ? 12.405 -8.221 -47.892 1.00 96.38 211 ARG A N 1
ATOM 1671 C CA . ARG A 1 211 ? 12.245 -7.876 -46.463 1.00 96.38 211 ARG A CA 1
ATOM 1672 C C . ARG A 1 211 ? 10.807 -8.096 -45.965 1.00 96.38 211 ARG A C 1
ATOM 1674 O O . ARG A 1 211 ? 10.605 -8.369 -44.785 1.00 96.38 211 ARG A O 1
ATOM 1681 N N . LYS A 1 212 ? 9.812 -7.979 -46.855 1.00 96.75 212 LYS A N 1
ATOM 1682 C CA . LYS A 1 212 ? 8.400 -8.248 -46.550 1.00 96.75 212 LYS A CA 1
ATOM 1683 C C . LYS A 1 212 ? 8.106 -9.740 -46.404 1.00 96.75 212 LYS A C 1
ATOM 1685 O O . LYS A 1 212 ? 7.255 -10.095 -45.591 1.00 96.75 212 LYS A O 1
ATOM 1690 N N . ASP A 1 213 ? 8.826 -10.597 -47.119 1.00 96.75 213 ASP A N 1
ATOM 1691 C CA . ASP A 1 213 ? 8.720 -12.048 -46.953 1.00 96.75 213 ASP A CA 1
ATOM 1692 C C . ASP A 1 213 ? 9.318 -12.487 -45.615 1.00 96.75 213 ASP A C 1
ATOM 1694 O O . ASP A 1 213 ? 8.681 -13.247 -44.882 1.00 96.75 213 ASP A O 1
ATOM 1698 N N . VAL A 1 214 ? 10.458 -11.903 -45.219 1.00 95.81 214 VAL A N 1
ATOM 1699 C CA . VAL A 1 214 ? 11.028 -12.105 -43.875 1.00 95.81 214 VAL A CA 1
ATOM 1700 C C . VAL A 1 214 ? 10.044 -11.672 -42.789 1.00 95.81 214 VAL A C 1
ATOM 1702 O O . VAL A 1 214 ? 9.808 -12.427 -41.847 1.00 95.81 214 VAL A O 1
ATOM 1705 N N . GLU A 1 215 ? 9.415 -10.500 -42.928 1.00 97.38 215 GLU A N 1
ATOM 1706 C CA . GLU A 1 215 ? 8.389 -10.023 -41.990 1.00 97.38 215 GLU A CA 1
ATOM 1707 C C . GLU A 1 215 ? 7.210 -10.993 -41.885 1.00 97.38 215 GLU A C 1
ATOM 1709 O O . GLU A 1 215 ? 6.795 -11.329 -40.778 1.00 97.38 215 GLU A O 1
ATOM 1714 N N . ARG A 1 216 ? 6.707 -11.506 -43.012 1.00 95.88 216 ARG A N 1
ATOM 1715 C CA . ARG A 1 216 ? 5.595 -12.466 -43.021 1.00 95.88 216 ARG A CA 1
ATOM 1716 C C . ARG A 1 216 ? 5.962 -13.789 -42.341 1.00 95.88 216 ARG A C 1
ATOM 1718 O O . ARG A 1 216 ? 5.117 -14.372 -41.670 1.00 95.88 216 ARG A O 1
ATOM 1725 N N . ARG A 1 217 ? 7.200 -14.266 -42.515 1.00 95.38 217 ARG A N 1
ATOM 1726 C CA . ARG A 1 217 ? 7.660 -15.579 -42.021 1.00 95.38 217 ARG A CA 1
ATOM 1727 C C . ARG A 1 217 ? 8.141 -15.547 -40.569 1.00 95.38 217 ARG A C 1
ATOM 1729 O O . ARG A 1 217 ? 8.005 -16.539 -39.863 1.00 95.38 217 ARG A O 1
ATOM 1736 N N . THR A 1 218 ? 8.687 -14.420 -40.113 1.00 94.12 218 THR A N 1
ATOM 1737 C CA . THR A 1 218 ? 9.322 -14.299 -38.784 1.00 94.12 218 THR A CA 1
ATOM 1738 C C . THR A 1 218 ? 8.587 -13.349 -37.838 1.00 94.12 218 THR A C 1
ATOM 1740 O O . THR A 1 218 ? 8.808 -13.383 -36.627 1.00 94.12 218 THR A O 1
ATOM 1743 N N . GLY A 1 219 ? 7.740 -12.461 -38.363 1.00 92.56 219 GLY A N 1
ATOM 1744 C CA . GLY A 1 219 ? 7.161 -11.341 -37.620 1.00 92.56 219 GLY A CA 1
ATOM 1745 C C . GLY A 1 219 ? 8.137 -10.185 -37.359 1.00 92.56 219 GLY A C 1
ATOM 1746 O O . GLY A 1 219 ? 7.762 -9.209 -36.708 1.00 92.56 219 GLY A O 1
ATOM 1747 N N . VAL A 1 220 ? 9.387 -10.254 -37.836 1.00 93.12 220 VAL A N 1
ATOM 1748 C CA . VAL A 1 220 ? 10.347 -9.147 -37.722 1.00 93.12 220 VAL A CA 1
ATOM 1749 C C . VAL A 1 220 ? 10.049 -8.107 -38.802 1.00 93.12 220 VAL A C 1
ATOM 1751 O O . VAL A 1 220 ? 10.206 -8.373 -39.988 1.00 93.12 220 VAL A O 1
ATOM 1754 N N . LEU A 1 221 ? 9.629 -6.907 -38.390 1.00 95.56 221 LEU A N 1
ATOM 1755 C CA . LEU A 1 221 ? 9.187 -5.842 -39.301 1.00 95.56 221 LEU A CA 1
ATOM 1756 C C . LEU A 1 221 ? 10.210 -5.552 -40.413 1.00 95.56 221 LEU A C 1
ATOM 1758 O O . LEU A 1 221 ? 11.381 -5.296 -40.125 1.00 95.56 221 LEU A O 1
ATOM 1762 N N . ALA A 1 222 ? 9.758 -5.460 -41.669 1.00 95.31 222 ALA A N 1
ATOM 1763 C CA . ALA A 1 222 ? 10.634 -5.182 -42.811 1.00 95.31 222 ALA A CA 1
ATOM 1764 C C . ALA A 1 222 ? 11.410 -3.865 -42.644 1.00 95.31 222 ALA A C 1
ATOM 1766 O O . ALA A 1 222 ? 12.576 -3.768 -43.021 1.00 95.31 222 ALA A O 1
ATOM 1767 N N . GLY A 1 223 ? 10.775 -2.857 -42.034 1.00 94.56 223 GLY A N 1
ATOM 1768 C CA . GLY A 1 223 ? 11.418 -1.583 -41.711 1.00 94.56 223 GLY A CA 1
ATOM 1769 C C . GLY A 1 223 ? 12.500 -1.707 -40.635 1.00 94.56 223 GLY A C 1
ATOM 1770 O O . GLY A 1 223 ? 13.494 -0.995 -40.696 1.00 94.56 223 GLY A O 1
ATOM 1771 N N . TYR A 1 224 ? 12.350 -2.629 -39.678 1.00 92.31 224 TYR A N 1
ATOM 1772 C CA . TYR A 1 224 ? 13.395 -2.916 -38.694 1.00 92.31 224 TYR A CA 1
ATOM 1773 C C . TYR A 1 224 ? 14.604 -3.565 -39.374 1.00 92.31 224 TYR A C 1
ATOM 1775 O O . TYR A 1 224 ? 15.717 -3.074 -39.211 1.00 92.31 224 TYR A O 1
ATOM 1783 N N . LEU A 1 225 ? 14.372 -4.590 -40.202 1.00 93.69 225 LEU A N 1
ATOM 1784 C CA . LEU A 1 225 ? 15.428 -5.280 -40.946 1.00 93.69 225 LEU A CA 1
ATOM 1785 C C . LEU A 1 225 ? 16.164 -4.340 -41.914 1.00 93.69 225 LEU A C 1
ATOM 1787 O O . LEU A 1 225 ? 17.387 -4.349 -41.963 1.00 93.69 225 LEU A O 1
ATOM 1791 N N . ALA A 1 226 ? 15.440 -3.465 -42.621 1.00 94.56 226 ALA A N 1
ATOM 1792 C CA . ALA A 1 226 ? 16.044 -2.479 -43.518 1.00 94.56 226 ALA A CA 1
ATOM 1793 C C . ALA A 1 226 ? 17.021 -1.539 -42.794 1.00 94.56 226 ALA A C 1
ATOM 1795 O O . ALA A 1 226 ? 18.072 -1.214 -43.335 1.00 94.56 226 ALA A O 1
ATOM 1796 N N . ARG A 1 227 ? 16.689 -1.112 -41.570 1.00 94.88 227 ARG A N 1
ATOM 1797 C CA . ARG A 1 227 ? 17.571 -0.258 -40.760 1.00 94.88 227 ARG A CA 1
ATOM 1798 C C . ARG A 1 227 ? 18.829 -0.994 -40.307 1.00 94.88 227 ARG A C 1
ATOM 1800 O O . ARG A 1 227 ? 19.882 -0.370 -40.262 1.00 94.88 227 ARG A O 1
ATOM 1807 N N . ILE A 1 228 ? 18.715 -2.289 -39.993 1.00 93.06 228 ILE A N 1
ATOM 1808 C CA . ILE A 1 228 ? 19.872 -3.140 -39.687 1.00 93.06 228 ILE A CA 1
ATOM 1809 C C . ILE A 1 228 ? 20.770 -3.254 -40.919 1.00 93.06 228 ILE A C 1
ATOM 1811 O O . ILE A 1 228 ? 21.922 -2.858 -40.854 1.00 93.06 228 ILE A O 1
ATOM 1815 N N . GLU A 1 229 ? 20.237 -3.699 -42.061 1.00 92.25 229 GLU A N 1
ATOM 1816 C CA . GLU A 1 229 ? 21.022 -3.902 -43.292 1.00 92.25 229 GLU A CA 1
ATOM 1817 C C . GLU A 1 229 ? 21.701 -2.620 -43.804 1.00 92.25 229 GLU A C 1
ATOM 1819 O O . GLU A 1 229 ? 22.759 -2.693 -44.420 1.00 92.25 229 GLU A O 1
ATOM 1824 N N . ARG A 1 230 ? 21.110 -1.442 -43.558 1.00 92.50 230 ARG A N 1
ATOM 1825 C CA . ARG A 1 230 ? 21.702 -0.140 -43.917 1.00 92.50 230 ARG A CA 1
ATOM 1826 C C . ARG A 1 230 ? 22.689 0.409 -42.880 1.00 92.50 230 ARG A C 1
ATOM 1828 O O . ARG A 1 230 ? 23.242 1.480 -43.100 1.00 92.50 230 ARG A O 1
ATOM 1835 N N . GLY A 1 231 ? 22.878 -0.261 -41.743 1.00 88.75 231 GLY A N 1
ATOM 1836 C CA . GLY A 1 231 ? 23.717 0.235 -40.645 1.00 88.75 231 GLY A CA 1
ATOM 1837 C C . GLY A 1 231 ? 23.129 1.438 -39.892 1.00 88.75 231 GLY A C 1
ATOM 1838 O O . GLY A 1 231 ? 23.812 2.073 -39.100 1.00 88.75 231 GLY A O 1
ATOM 1839 N N . GLU A 1 232 ? 21.846 1.758 -40.094 1.00 89.12 232 GLU A N 1
ATOM 1840 C CA . GLU A 1 232 ? 21.122 2.781 -39.313 1.00 89.12 232 GLU A CA 1
ATOM 1841 C C . GLU A 1 232 ? 20.784 2.293 -37.894 1.00 89.12 232 GLU A C 1
ATOM 1843 O O . GLU A 1 232 ? 20.294 3.050 -37.047 1.00 89.12 232 GLU A O 1
ATOM 1848 N N . ARG A 1 233 ? 20.966 0.993 -37.653 1.00 84.25 233 ARG A N 1
ATOM 1849 C CA . ARG A 1 233 ? 20.871 0.344 -36.354 1.00 84.25 233 ARG A CA 1
ATOM 1850 C C . ARG A 1 233 ? 21.879 -0.803 -36.321 1.00 84.25 233 ARG A C 1
ATOM 1852 O O . ARG A 1 233 ? 21.802 -1.696 -37.153 1.00 84.25 233 ARG A O 1
ATOM 1859 N N . ASN A 1 234 ? 22.771 -0.784 -35.337 1.00 85.06 234 ASN A N 1
ATOM 1860 C CA . ASN A 1 234 ? 23.845 -1.775 -35.234 1.00 85.06 234 ASN A CA 1
ATOM 1861 C C . ASN A 1 234 ? 23.479 -2.963 -34.335 1.00 85.06 234 ASN A C 1
ATOM 1863 O O . ASN A 1 234 ? 24.020 -4.040 -34.523 1.00 85.06 234 ASN A O 1
ATOM 1867 N N . SER A 1 235 ? 22.487 -2.819 -33.447 1.00 87.00 235 SER A N 1
ATOM 1868 C CA . SER A 1 235 ? 22.094 -3.885 -32.522 1.00 87.00 235 SER A CA 1
ATOM 1869 C C . SER A 1 235 ? 20.753 -4.549 -32.843 1.00 87.00 235 SER A C 1
ATOM 1871 O O . SER A 1 235 ? 19.715 -3.883 -33.023 1.00 87.00 235 SER A O 1
ATOM 1873 N N . VAL A 1 236 ? 20.760 -5.885 -32.834 1.00 86.88 236 VAL A N 1
ATOM 1874 C CA . VAL A 1 236 ? 19.584 -6.744 -33.026 1.00 86.88 236 VAL A CA 1
ATOM 1875 C C . VAL A 1 236 ? 19.174 -7.397 -31.709 1.00 86.88 236 VAL A C 1
ATOM 1877 O O . VAL A 1 236 ? 19.994 -7.902 -30.955 1.00 86.88 236 VAL A O 1
ATOM 1880 N N . GLU A 1 237 ? 17.875 -7.369 -31.432 1.00 86.69 237 GLU A N 1
ATOM 1881 C CA . GLU A 1 237 ? 17.253 -8.042 -30.288 1.00 86.69 237 GLU A CA 1
ATOM 1882 C C . GLU A 1 237 ? 17.363 -9.574 -30.433 1.00 86.69 237 GLU A C 1
ATOM 1884 O O . GLU A 1 237 ? 17.023 -10.117 -31.485 1.00 86.69 237 GLU A O 1
ATOM 1889 N N . GLY A 1 238 ? 17.822 -10.275 -29.395 1.00 86.81 238 GLY A N 1
ATOM 1890 C CA . GLY A 1 238 ? 18.174 -11.695 -29.452 1.00 86.81 238 GLY A CA 1
ATOM 1891 C C . GLY A 1 238 ? 17.050 -12.620 -29.915 1.00 86.81 238 GLY A C 1
ATOM 1892 O O . GLY A 1 238 ? 17.307 -13.499 -30.737 1.00 86.81 238 GLY A O 1
ATOM 1893 N N . GLN A 1 239 ? 15.799 -12.406 -29.483 1.00 85.25 239 GLN A N 1
ATOM 1894 C CA . GLN A 1 239 ? 14.672 -13.202 -29.987 1.00 85.25 239 GLN A CA 1
ATOM 1895 C C . GLN A 1 239 ? 14.385 -12.929 -31.466 1.00 85.25 239 GLN A C 1
ATOM 1897 O O . GLN A 1 239 ? 13.957 -13.828 -32.190 1.00 85.25 239 GLN A O 1
ATOM 1902 N N . ARG A 1 240 ? 14.599 -11.697 -31.944 1.00 90.50 240 ARG A N 1
ATOM 1903 C CA . ARG A 1 240 ? 14.439 -11.371 -33.370 1.00 90.50 240 ARG A CA 1
ATOM 1904 C C . ARG A 1 240 ? 15.539 -12.001 -34.197 1.00 90.50 240 ARG A C 1
ATOM 1906 O O . ARG A 1 240 ? 15.232 -12.554 -35.247 1.00 90.50 240 ARG A O 1
ATOM 1913 N N . LEU A 1 241 ? 16.779 -11.935 -33.716 1.00 91.00 241 LEU A N 1
ATOM 1914 C CA . LEU A 1 241 ? 17.906 -12.575 -34.377 1.00 91.00 241 LEU A CA 1
ATOM 1915 C C . LEU A 1 241 ? 17.686 -14.085 -34.458 1.00 91.00 241 LEU A C 1
ATOM 1917 O O . LEU A 1 241 ? 17.786 -14.641 -35.538 1.00 91.00 241 LEU A O 1
ATOM 1921 N N . GLU A 1 242 ? 17.239 -14.720 -33.373 1.00 91.00 242 GLU A N 1
ATOM 1922 C CA . GLU A 1 242 ? 16.931 -16.152 -33.365 1.00 91.00 242 GLU A CA 1
ATOM 1923 C C . GLU A 1 242 ? 15.819 -16.523 -34.356 1.00 91.00 242 GLU A C 1
ATOM 1925 O O . GLU A 1 242 ? 15.908 -17.536 -35.043 1.00 91.00 242 GLU A O 1
ATOM 1930 N N . LYS A 1 243 ? 14.770 -15.701 -34.482 1.00 93.00 243 LYS A N 1
ATOM 1931 C CA . LYS A 1 243 ? 13.733 -15.917 -35.505 1.00 93.00 243 LYS A CA 1
ATOM 1932 C C . LYS A 1 243 ? 14.297 -15.826 -36.924 1.00 93.00 243 LYS A C 1
ATOM 1934 O O . LYS A 1 243 ? 13.821 -16.549 -37.795 1.00 93.00 243 LYS A O 1
ATOM 1939 N N . ILE A 1 244 ? 15.276 -14.951 -37.155 1.00 93.00 244 ILE A N 1
ATOM 1940 C CA . ILE A 1 244 ? 15.937 -14.814 -38.455 1.00 93.00 244 ILE A CA 1
ATOM 1941 C C . ILE A 1 244 ? 16.923 -15.964 -38.701 1.00 93.00 244 ILE A C 1
ATOM 1943 O O . ILE A 1 244 ? 16.920 -16.522 -39.787 1.00 93.00 244 ILE A O 1
ATOM 1947 N N . GLU A 1 245 ? 17.701 -16.394 -37.712 1.00 92.88 245 GLU A N 1
ATOM 1948 C CA . GLU A 1 245 ? 18.605 -17.548 -37.837 1.00 92.88 245 GLU A CA 1
ATOM 1949 C C . GLU A 1 245 ? 17.848 -18.868 -37.993 1.00 92.88 245 GLU A C 1
ATOM 1951 O O . GLU A 1 245 ? 18.285 -19.753 -38.715 1.00 92.88 245 GLU A O 1
ATOM 1956 N N . ARG A 1 246 ? 16.652 -19.005 -37.408 1.00 92.44 246 ARG A N 1
ATOM 1957 C CA . ARG A 1 246 ? 15.762 -20.136 -37.727 1.00 92.44 246 ARG A CA 1
ATOM 1958 C C . ARG A 1 246 ? 15.307 -20.127 -39.188 1.00 92.44 246 ARG A C 1
ATOM 1960 O O . ARG A 1 246 ? 14.978 -21.184 -39.717 1.00 92.44 246 ARG A O 1
ATOM 1967 N N . LEU A 1 247 ? 15.243 -18.949 -39.815 1.00 93.50 247 LEU A N 1
ATOM 1968 C CA . LEU A 1 247 ? 14.934 -18.800 -41.236 1.00 93.50 247 LEU A CA 1
ATOM 1969 C C . LEU A 1 247 ? 16.157 -19.085 -42.115 1.00 93.50 247 LEU A C 1
ATOM 1971 O O . LEU A 1 247 ? 16.019 -19.713 -43.162 1.00 93.50 247 LEU A O 1
ATOM 1975 N N . TYR A 1 248 ? 17.328 -18.625 -41.671 1.00 93.38 248 TYR A N 1
ATOM 1976 C CA . TYR A 1 248 ? 18.620 -18.726 -42.345 1.00 93.38 248 TYR A CA 1
ATOM 1977 C C . TYR A 1 248 ? 19.635 -19.386 -41.404 1.00 93.38 248 TYR A C 1
ATOM 1979 O O . TYR A 1 248 ? 20.402 -18.717 -40.709 1.00 93.38 248 TYR A O 1
ATOM 1987 N N . SER A 1 249 ? 19.601 -20.717 -41.351 1.00 84.19 249 SER A N 1
ATOM 1988 C CA . SER A 1 249 ? 20.341 -21.510 -40.361 1.00 84.19 249 SER A CA 1
ATOM 1989 C C . SER A 1 249 ? 21.861 -21.469 -40.512 1.00 84.19 249 SER A C 1
ATOM 1991 O O . SER A 1 249 ? 22.564 -21.964 -39.642 1.00 84.19 249 SER A O 1
ATOM 1993 N N . ASP A 1 250 ? 22.376 -20.923 -41.613 1.00 85.56 250 ASP A N 1
ATOM 1994 C CA . ASP A 1 250 ? 23.805 -20.757 -41.888 1.00 85.56 250 ASP A CA 1
ATOM 1995 C C . ASP A 1 250 ? 24.379 -19.426 -41.373 1.00 85.56 250 ASP A C 1
ATOM 1997 O O . ASP A 1 250 ? 25.579 -19.194 -41.493 1.00 85.56 250 ASP A O 1
ATOM 2001 N N . LEU A 1 251 ? 23.548 -18.545 -40.800 1.00 85.56 251 LEU A N 1
ATOM 2002 C CA . LEU A 1 251 ? 23.993 -17.229 -40.348 1.00 85.56 251 LEU A CA 1
ATOM 2003 C C . LEU A 1 251 ? 24.903 -17.272 -39.118 1.00 85.56 251 LEU A C 1
ATOM 2005 O O . LEU A 1 251 ? 25.879 -16.529 -39.119 1.00 85.56 251 LEU A O 1
ATOM 2009 N N . ASN A 1 252 ? 24.588 -18.091 -38.104 1.00 85.81 252 ASN A N 1
ATOM 2010 C CA . ASN A 1 252 ? 25.322 -18.230 -36.829 1.00 85.81 252 ASN A CA 1
ATOM 2011 C C . ASN A 1 252 ? 25.817 -16.900 -36.209 1.00 85.81 252 ASN A C 1
ATOM 2013 O O . ASN A 1 252 ? 26.835 -16.855 -35.521 1.00 85.81 252 ASN A O 1
ATOM 2017 N N . ILE A 1 253 ? 25.092 -15.799 -36.429 1.00 88.19 253 ILE A N 1
ATOM 2018 C CA . ILE A 1 253 ? 25.458 -14.458 -35.955 1.00 88.19 253 ILE A CA 1
ATOM 2019 C C . ILE A 1 253 ? 25.514 -14.448 -34.425 1.00 88.19 253 ILE A C 1
ATOM 2021 O O . ILE A 1 253 ? 26.382 -13.795 -33.861 1.00 88.19 253 ILE A O 1
ATOM 2025 N N . LYS A 1 254 ? 24.633 -15.182 -33.732 1.00 86.62 254 LYS A N 1
ATOM 2026 C CA . LYS A 1 254 ? 24.630 -15.262 -32.259 1.00 86.62 254 LYS A CA 1
ATOM 2027 C C . LYS A 1 254 ? 25.903 -15.869 -31.663 1.00 86.62 254 LYS A C 1
ATOM 2029 O O . LYS A 1 254 ? 26.161 -15.606 -30.487 1.00 86.62 254 LYS A O 1
ATOM 2034 N N . ASP A 1 255 ? 26.644 -16.669 -32.427 1.00 86.19 255 ASP A N 1
ATOM 2035 C CA . ASP A 1 255 ? 27.874 -17.321 -31.966 1.00 86.19 255 ASP A CA 1
ATOM 2036 C C . ASP A 1 255 ? 29.106 -16.419 -32.144 1.00 86.19 255 ASP A C 1
ATOM 2038 O O . ASP A 1 255 ? 30.090 -16.570 -31.422 1.00 86.19 255 ASP A O 1
ATOM 2042 N N . GLU A 1 256 ? 29.042 -15.469 -33.081 1.00 87.25 256 GLU A N 1
ATOM 2043 C CA . GLU A 1 256 ? 30.165 -14.608 -33.473 1.00 87.25 256 GLU A CA 1
ATOM 2044 C C . GLU A 1 256 ? 30.021 -13.161 -32.982 1.00 87.25 256 GLU A C 1
ATOM 2046 O O . GLU A 1 256 ? 31.009 -12.512 -32.645 1.00 87.25 256 GLU A O 1
ATOM 2051 N N . ALA A 1 257 ? 28.793 -12.641 -32.934 1.00 87.75 257 ALA A N 1
ATOM 2052 C CA . ALA A 1 257 ? 28.524 -11.260 -32.569 1.00 87.75 257 ALA A CA 1
ATOM 2053 C C . ALA A 1 257 ? 28.798 -10.999 -31.084 1.00 87.75 257 ALA A C 1
ATOM 2055 O O . ALA A 1 257 ? 28.324 -11.728 -30.204 1.00 87.75 257 ALA A O 1
ATOM 2056 N N . GLU A 1 258 ? 29.463 -9.879 -30.792 1.00 85.38 258 GLU A N 1
ATOM 2057 C CA . GLU A 1 258 ? 29.502 -9.355 -29.432 1.00 85.38 258 GLU A CA 1
ATOM 2058 C C . GLU A 1 258 ? 28.073 -9.063 -28.961 1.00 85.38 258 GLU A C 1
ATOM 2060 O O . GLU A 1 258 ? 27.287 -8.403 -29.649 1.00 85.38 258 GLU A O 1
ATOM 2065 N N . PHE A 1 259 ? 27.718 -9.556 -27.774 1.00 79.88 259 PHE A N 1
ATOM 2066 C CA . PHE A 1 259 ? 26.427 -9.255 -27.174 1.00 79.88 259 PHE A CA 1
ATOM 2067 C C . PHE A 1 259 ? 26.572 -8.268 -26.021 1.00 79.88 259 PHE A C 1
ATOM 2069 O O . PHE A 1 259 ? 27.482 -8.346 -25.197 1.00 79.88 259 PHE A O 1
ATOM 2076 N N . THR A 1 260 ? 25.604 -7.368 -25.925 1.00 67.88 260 THR A N 1
ATOM 2077 C CA . THR A 1 260 ? 25.420 -6.465 -24.796 1.00 67.88 260 THR A CA 1
ATOM 2078 C C . THR A 1 260 ? 24.056 -6.711 -24.161 1.00 67.88 260 THR A C 1
ATOM 2080 O O . THR A 1 260 ? 23.098 -7.147 -24.807 1.00 67.88 260 THR A O 1
ATOM 2083 N N . TYR A 1 261 ? 23.950 -6.430 -22.866 1.00 66.00 261 TYR A N 1
ATOM 2084 C CA . TYR A 1 261 ? 22.653 -6.271 -22.219 1.00 66.00 261 TYR A CA 1
ATOM 2085 C C . TYR A 1 261 ? 22.258 -4.804 -22.361 1.00 66.00 261 TYR A C 1
ATOM 2087 O O . TYR A 1 261 ? 22.923 -3.914 -21.831 1.00 66.00 261 TYR A O 1
ATOM 2095 N N . LEU A 1 262 ? 21.193 -4.529 -23.109 1.00 62.06 262 LEU A N 1
ATOM 2096 C CA . LEU A 1 262 ? 20.659 -3.175 -23.205 1.00 62.06 262 LEU A CA 1
ATOM 2097 C C . LEU A 1 262 ? 19.948 -2.875 -21.877 1.00 62.06 262 LEU A C 1
ATOM 2099 O O . LEU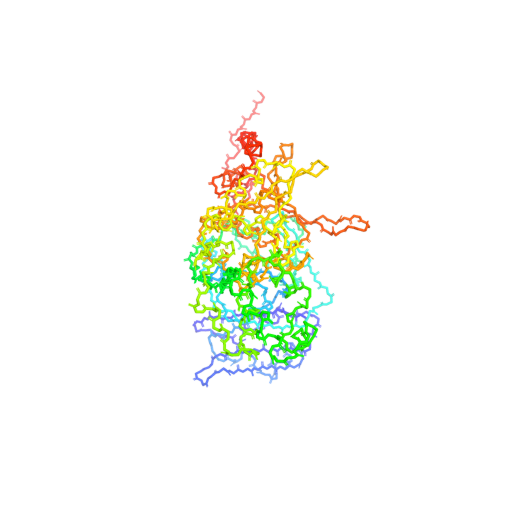 A 1 262 ? 18.963 -3.531 -21.565 1.00 62.06 262 LEU A O 1
ATOM 2103 N N . ASN A 1 263 ? 20.430 -1.887 -21.112 1.00 57.53 263 ASN A N 1
ATOM 2104 C CA . ASN A 1 263 ? 19.943 -1.552 -19.762 1.00 57.53 263 ASN A CA 1
ATOM 2105 C C . ASN A 1 263 ? 20.244 -2.670 -18.731 1.00 57.53 263 ASN A C 1
ATOM 2107 O O . ASN A 1 263 ? 19.364 -3.488 -18.460 1.00 57.53 263 ASN A O 1
ATOM 2111 N N . PRO A 1 264 ? 21.461 -2.738 -18.150 1.00 66.12 264 PRO A N 1
ATOM 2112 C CA . PRO A 1 264 ? 21.695 -3.605 -16.999 1.00 66.12 264 PRO A CA 1
ATOM 2113 C C . PRO A 1 264 ? 20.739 -3.168 -15.885 1.00 66.12 264 PRO A C 1
ATOM 2115 O O . PRO A 1 264 ? 20.717 -2.003 -15.493 1.00 66.12 264 PRO A O 1
ATOM 2118 N N . VAL A 1 265 ? 19.870 -4.085 -15.473 1.00 84.62 265 VAL A N 1
ATOM 2119 C CA . VAL A 1 265 ? 18.945 -3.877 -14.365 1.00 84.62 265 VAL A CA 1
ATOM 2120 C C . VAL A 1 265 ? 19.290 -4.910 -13.321 1.00 84.62 265 VAL A C 1
ATOM 2122 O O . VAL A 1 265 ? 19.231 -6.108 -13.603 1.00 84.62 265 VAL A O 1
ATOM 2125 N N . ASP A 1 266 ? 19.619 -4.445 -12.127 1.00 89.06 266 ASP A N 1
ATOM 2126 C CA . ASP A 1 266 ? 19.791 -5.337 -10.994 1.00 89.06 266 ASP A CA 1
ATOM 2127 C C . ASP A 1 266 ? 18.412 -5.713 -10.462 1.00 89.06 266 ASP A C 1
ATOM 2129 O O . ASP A 1 266 ? 17.587 -4.853 -10.164 1.00 89.06 266 ASP A O 1
ATOM 2133 N N . PHE A 1 267 ? 18.124 -7.007 -10.365 1.00 92.44 267 PHE A N 1
ATOM 2134 C CA . PHE A 1 267 ? 16.865 -7.467 -9.796 1.00 92.44 267 PHE A CA 1
ATOM 2135 C C . PHE A 1 267 ? 17.087 -7.953 -8.369 1.00 92.44 267 PHE A C 1
ATOM 2137 O O . PHE A 1 267 ? 17.846 -8.900 -8.151 1.00 92.44 267 PHE A O 1
ATOM 2144 N N . PRO A 1 268 ? 16.432 -7.337 -7.370 1.00 94.31 268 PRO A N 1
ATOM 2145 C CA . PRO A 1 268 ? 16.523 -7.839 -6.013 1.00 94.31 268 PRO A CA 1
ATOM 2146 C C . PRO A 1 268 ? 15.848 -9.212 -5.941 1.00 94.31 268 PRO A C 1
ATOM 2148 O O . PRO A 1 268 ? 14.746 -9.395 -6.452 1.00 94.31 268 PRO A O 1
ATOM 2151 N N . SER A 1 269 ? 16.481 -10.171 -5.265 1.00 93.25 269 SER A N 1
ATOM 2152 C CA . SER A 1 269 ? 15.904 -11.507 -5.045 1.00 93.25 269 SER A CA 1
ATOM 2153 C C . SER A 1 269 ? 14.924 -11.552 -3.866 1.00 93.25 269 SER A C 1
ATOM 2155 O O . SER A 1 269 ? 14.149 -12.501 -3.737 1.00 93.25 269 SER A O 1
ATOM 2157 N N . GLU A 1 270 ? 14.929 -10.521 -3.018 1.00 94.50 270 GLU A N 1
ATOM 2158 C CA . GLU A 1 270 ? 14.094 -10.378 -1.824 1.00 94.50 270 GLU A CA 1
ATOM 2159 C C . GLU A 1 270 ? 13.609 -8.931 -1.641 1.00 94.50 270 GLU A C 1
ATOM 2161 O O . GLU A 1 270 ? 14.235 -7.995 -2.151 1.00 94.50 270 GLU A O 1
ATOM 2166 N N . PRO A 1 271 ? 12.506 -8.725 -0.896 1.00 95.00 271 PRO A N 1
ATOM 2167 C CA . PRO A 1 271 ? 12.137 -7.433 -0.334 1.00 95.00 271 PRO A CA 1
ATOM 2168 C C . PRO A 1 271 ? 13.321 -6.712 0.321 1.00 95.00 271 PRO A C 1
ATOM 2170 O O . PRO A 1 271 ? 14.126 -7.315 1.022 1.00 95.00 271 PRO A O 1
ATOM 2173 N N . ASN A 1 272 ? 13.416 -5.402 0.106 1.00 95.50 272 ASN A N 1
ATOM 2174 C CA . ASN A 1 272 ? 14.346 -4.537 0.824 1.00 95.50 272 ASN A CA 1
ATOM 2175 C C . ASN A 1 272 ? 13.716 -3.157 1.053 1.00 95.50 272 ASN A C 1
ATOM 2177 O O . ASN A 1 272 ? 12.710 -2.808 0.433 1.00 95.50 272 ASN A O 1
ATOM 2181 N N . LEU A 1 273 ? 14.304 -2.373 1.955 1.00 97.69 273 LEU A N 1
ATOM 2182 C CA . LEU A 1 273 ? 13.735 -1.103 2.411 1.00 97.69 273 LEU A CA 1
ATOM 2183 C C . LEU A 1 273 ? 13.467 -0.116 1.267 1.00 97.69 273 LEU A C 1
ATOM 2185 O O . LEU A 1 273 ? 12.374 0.446 1.196 1.00 97.69 273 LEU A O 1
ATOM 2189 N N . ASP A 1 274 ? 14.429 0.060 0.362 1.00 98.31 274 ASP A N 1
ATOM 2190 C CA . ASP A 1 274 ? 14.317 1.004 -0.754 1.00 98.31 274 ASP A CA 1
ATOM 2191 C C . ASP A 1 274 ? 13.241 0.552 -1.753 1.00 98.31 274 ASP A C 1
ATOM 2193 O O . ASP A 1 274 ? 12.406 1.354 -2.176 1.00 98.31 274 ASP A O 1
ATOM 2197 N N . LEU A 1 275 ? 13.191 -0.748 -2.071 1.00 98.19 275 LEU A N 1
ATOM 2198 C CA . LEU A 1 275 ? 12.150 -1.321 -2.922 1.00 98.19 275 LEU A CA 1
ATOM 2199 C C . LEU A 1 275 ? 10.759 -1.100 -2.320 1.00 98.19 275 LEU A C 1
ATOM 2201 O O . LEU A 1 275 ? 9.833 -0.715 -3.030 1.00 98.19 275 LEU A O 1
ATOM 2205 N N . LEU A 1 276 ? 10.596 -1.328 -1.017 1.00 98.25 276 LEU A N 1
ATOM 2206 C CA . LEU A 1 276 ? 9.301 -1.184 -0.357 1.00 98.25 276 LEU A CA 1
ATOM 2207 C C . LEU A 1 276 ? 8.841 0.274 -0.354 1.00 98.25 276 LEU A C 1
ATOM 2209 O O . LEU A 1 276 ? 7.658 0.527 -0.575 1.00 98.25 276 LEU A O 1
ATOM 2213 N N . GLN A 1 277 ? 9.761 1.227 -0.195 1.00 98.69 277 GLN A N 1
ATOM 2214 C CA . GLN A 1 277 ? 9.446 2.646 -0.340 1.00 98.69 277 GLN A CA 1
ATOM 2215 C C . GLN A 1 277 ? 9.023 3.002 -1.776 1.00 98.69 277 GLN A C 1
ATOM 2217 O O . GLN A 1 277 ? 8.026 3.704 -1.947 1.00 98.69 277 GLN A O 1
ATOM 2222 N N . ILE A 1 278 ? 9.702 2.472 -2.804 1.00 98.62 278 ILE A N 1
ATOM 2223 C CA . ILE A 1 278 ? 9.298 2.632 -4.217 1.00 98.62 278 ILE A CA 1
ATOM 2224 C C . ILE A 1 278 ? 7.882 2.088 -4.447 1.00 98.62 278 ILE A C 1
ATOM 2226 O O . ILE A 1 278 ? 7.051 2.779 -5.033 1.00 98.62 278 ILE A O 1
ATOM 2230 N N . ILE A 1 279 ? 7.593 0.872 -3.969 1.00 98.31 279 ILE A N 1
ATOM 2231 C CA . ILE A 1 279 ? 6.270 0.237 -4.086 1.00 98.31 279 ILE A CA 1
ATOM 2232 C C . ILE A 1 279 ? 5.208 1.103 -3.399 1.00 98.31 279 ILE A C 1
ATOM 2234 O O . ILE A 1 279 ? 4.145 1.338 -3.967 1.00 98.31 279 ILE A O 1
ATOM 2238 N N . GLY A 1 280 ? 5.497 1.600 -2.194 1.00 98.19 280 GLY A N 1
ATOM 2239 C CA . GLY A 1 280 ? 4.581 2.453 -1.446 1.00 98.19 280 GLY A CA 1
ATOM 2240 C C . GLY A 1 280 ? 4.243 3.747 -2.183 1.00 98.19 280 GLY A C 1
ATOM 2241 O O . GLY A 1 280 ? 3.072 4.096 -2.297 1.00 98.19 280 GLY A O 1
ATOM 2242 N N . TYR A 1 281 ? 5.249 4.432 -2.729 1.00 98.31 281 TYR A N 1
ATOM 2243 C CA . TYR A 1 281 ? 5.021 5.638 -3.529 1.00 98.31 281 TYR A CA 1
ATOM 2244 C C . TYR A 1 281 ? 4.243 5.327 -4.806 1.00 98.31 281 TYR A C 1
ATOM 2246 O O . TYR A 1 281 ? 3.341 6.076 -5.170 1.00 98.31 281 TYR A O 1
ATOM 2254 N N . HIS A 1 282 ? 4.541 4.190 -5.449 1.00 97.88 282 HIS A N 1
ATOM 2255 C CA . HIS A 1 282 ? 3.860 3.789 -6.674 1.00 97.88 282 HIS A CA 1
ATOM 2256 C C . HIS A 1 282 ? 2.351 3.599 -6.471 1.00 97.88 282 HIS A C 1
ATOM 2258 O O . HIS A 1 282 ? 1.573 4.000 -7.325 1.00 97.88 282 HIS A O 1
ATOM 2264 N N . ILE A 1 283 ? 1.937 3.028 -5.336 1.00 96.25 283 ILE A N 1
ATOM 2265 C CA . ILE A 1 283 ? 0.517 2.846 -4.990 1.00 96.25 283 ILE A CA 1
ATOM 2266 C C . ILE A 1 283 ? -0.220 4.184 -4.804 1.00 96.25 283 ILE A C 1
ATOM 2268 O O . ILE A 1 283 ? -1.435 4.228 -4.980 1.00 96.25 283 ILE A O 1
ATOM 2272 N N . GLY A 1 284 ? 0.486 5.248 -4.411 1.00 92.62 284 GLY A N 1
ATOM 2273 C CA . GLY A 1 284 ? -0.089 6.588 -4.273 1.00 92.62 284 GLY A CA 1
ATOM 2274 C C . GLY A 1 284 ? -0.136 7.331 -5.607 1.00 92.62 284 GLY A C 1
ATOM 2275 O O . GLY A 1 284 ? -1.199 7.472 -6.197 1.00 92.62 284 GLY A O 1
ATOM 2276 N N . ASP A 1 285 ? 1.034 7.754 -6.091 1.00 92.31 285 ASP A N 1
ATOM 2277 C CA . ASP A 1 285 ? 1.177 8.670 -7.238 1.00 92.31 285 ASP A CA 1
ATOM 2278 C C . ASP A 1 285 ? 1.985 8.060 -8.402 1.00 92.31 285 ASP A C 1
ATOM 2280 O O . ASP A 1 285 ? 2.484 8.762 -9.288 1.00 92.31 285 ASP A O 1
ATOM 2284 N N . GLY A 1 286 ? 2.179 6.739 -8.406 1.00 94.81 286 GLY A N 1
ATOM 2285 C CA . GLY A 1 286 ? 2.896 6.057 -9.478 1.00 94.81 286 GLY A CA 1
ATOM 2286 C C . GLY A 1 286 ? 2.014 5.604 -10.623 1.00 94.81 286 GLY A C 1
ATOM 2287 O O . GLY A 1 286 ? 0.820 5.358 -10.489 1.00 94.81 286 GLY A O 1
ATOM 2288 N N . THR A 1 287 ? 2.621 5.460 -11.798 1.00 95.56 287 THR A N 1
ATOM 2289 C CA . THR A 1 287 ? 1.953 4.849 -12.947 1.00 95.56 287 THR A CA 1
ATOM 2290 C C . THR A 1 287 ? 2.944 4.089 -13.817 1.00 95.56 287 THR A C 1
ATOM 2292 O O . THR A 1 287 ? 4.017 4.592 -14.163 1.00 95.56 287 THR A O 1
ATOM 2295 N N . PHE A 1 288 ? 2.561 2.895 -14.262 1.00 96.31 288 PHE A N 1
ATOM 2296 C CA . PHE A 1 288 ? 3.180 2.247 -15.419 1.00 96.31 288 PHE A CA 1
ATOM 2297 C C . PHE A 1 288 ? 2.712 2.945 -16.704 1.00 96.31 288 PHE A C 1
ATOM 2299 O O . PHE A 1 288 ? 1.775 2.512 -17.369 1.00 96.31 288 PHE A O 1
ATOM 2306 N N . HIS A 1 289 ? 3.340 4.077 -17.043 1.00 94.56 289 HIS A N 1
ATOM 2307 C CA . HIS A 1 289 ? 2.941 4.932 -18.170 1.00 94.56 289 HIS A CA 1
ATOM 2308 C C . HIS A 1 289 ? 2.977 4.207 -19.526 1.00 94.56 289 HIS A C 1
ATOM 2310 O O . HIS A 1 289 ? 2.249 4.552 -20.453 1.00 94.56 289 HIS A O 1
ATOM 2316 N N . SER A 1 290 ? 3.849 3.208 -19.654 1.00 93.31 290 SER A N 1
ATOM 2317 C CA . SER A 1 290 ? 3.868 2.263 -20.771 1.00 93.31 290 SER A CA 1
ATOM 2318 C C . SER A 1 290 ? 4.521 0.960 -20.319 1.00 93.31 290 SER A C 1
ATOM 2320 O O . SER A 1 290 ? 5.127 0.904 -19.250 1.00 93.31 290 SER A O 1
ATOM 2322 N N . ASN A 1 291 ? 4.545 -0.050 -21.189 1.00 87.38 291 ASN A N 1
ATOM 2323 C CA . ASN A 1 291 ? 5.303 -1.291 -20.979 1.00 87.38 291 ASN A CA 1
ATOM 2324 C C . ASN A 1 291 ? 6.840 -1.112 -20.922 1.00 87.38 291 ASN A C 1
ATOM 2326 O O . ASN A 1 291 ? 7.583 -2.088 -20.999 1.00 87.38 291 ASN A O 1
ATOM 2330 N N . ARG A 1 292 ? 7.339 0.129 -20.875 1.00 90.94 292 ARG A N 1
ATOM 2331 C CA . ARG A 1 292 ? 8.766 0.467 -20.777 1.00 90.94 292 ARG A CA 1
ATOM 2332 C C . ARG A 1 292 ? 9.057 1.635 -19.844 1.00 90.94 292 ARG A C 1
ATOM 2334 O O . ARG A 1 292 ? 10.201 2.077 -19.801 1.00 90.94 292 ARG A O 1
ATOM 2341 N N . CYS A 1 293 ? 8.054 2.190 -19.168 1.00 94.94 293 CYS A N 1
ATOM 2342 C CA . CYS A 1 293 ? 8.220 3.424 -18.410 1.00 94.94 293 CYS A CA 1
ATOM 2343 C C . CYS A 1 293 ? 7.398 3.389 -17.126 1.00 94.94 293 CYS A C 1
ATOM 2345 O O . CYS A 1 293 ? 6.170 3.316 -17.184 1.00 94.94 293 CYS A O 1
ATOM 2347 N N . ILE A 1 294 ? 8.087 3.501 -15.992 1.00 97.69 294 ILE A N 1
ATOM 2348 C CA . ILE A 1 294 ? 7.478 3.846 -14.707 1.00 97.69 294 ILE A CA 1
ATOM 2349 C C . ILE A 1 294 ? 7.589 5.359 -14.553 1.00 97.69 294 ILE A C 1
ATOM 2351 O O . ILE A 1 294 ? 8.670 5.925 -14.743 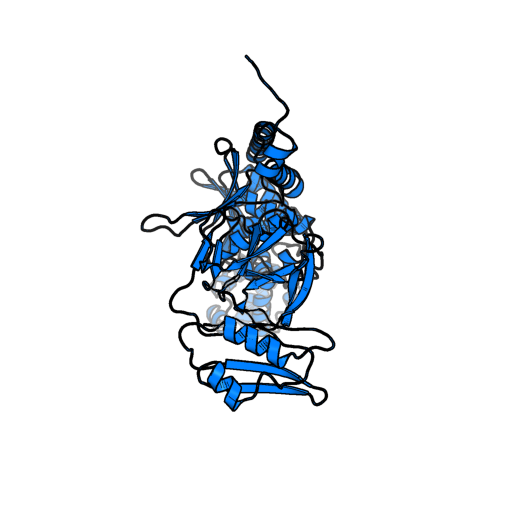1.00 97.69 294 ILE A O 1
ATOM 2355 N N . ARG A 1 295 ? 6.475 6.008 -14.223 1.00 97.81 295 ARG A N 1
ATOM 2356 C CA . ARG A 1 295 ? 6.389 7.452 -14.038 1.00 97.81 295 ARG A CA 1
ATOM 2357 C C . ARG A 1 295 ? 5.931 7.788 -12.631 1.00 97.81 295 ARG A C 1
ATOM 2359 O O . ARG A 1 295 ? 4.908 7.260 -12.209 1.00 97.81 295 ARG A O 1
ATOM 2366 N N . PHE A 1 296 ? 6.655 8.698 -11.982 1.00 97.62 296 PHE A N 1
ATOM 2367 C CA . PHE A 1 296 ? 6.271 9.368 -10.735 1.00 97.62 296 PHE A CA 1
ATOM 2368 C C . PHE A 1 296 ? 6.122 10.870 -10.990 1.00 97.62 296 PHE A C 1
ATOM 2370 O O . PHE A 1 296 ? 6.956 11.457 -11.685 1.00 97.62 296 PHE A O 1
ATOM 2377 N N . GLU A 1 297 ? 5.080 11.488 -10.440 1.00 95.62 297 GLU A N 1
ATOM 2378 C CA . GLU A 1 297 ? 4.809 12.924 -10.564 1.00 95.62 297 GLU A CA 1
ATOM 2379 C C . GLU A 1 297 ? 4.738 13.556 -9.165 1.00 95.62 297 GLU A C 1
ATOM 2381 O O . GLU A 1 297 ? 4.115 13.003 -8.268 1.00 95.62 297 GLU A O 1
ATOM 2386 N N . ASP A 1 298 ? 5.398 14.699 -8.954 1.00 95.88 298 ASP A N 1
ATOM 2387 C CA . ASP A 1 298 ? 5.362 15.418 -7.671 1.00 95.88 298 ASP A CA 1
ATOM 2388 C C . ASP A 1 298 ? 5.616 16.915 -7.878 1.00 95.88 298 ASP A C 1
ATOM 2390 O O . ASP A 1 298 ? 6.442 17.315 -8.698 1.00 95.88 298 ASP A O 1
ATOM 2394 N N . GLU A 1 299 ? 4.978 17.766 -7.077 1.00 94.75 299 GLU A N 1
ATOM 2395 C CA . GLU A 1 299 ? 5.264 19.208 -7.034 1.00 94.75 299 GLU A CA 1
ATOM 2396 C C . GLU A 1 299 ? 6.681 19.512 -6.503 1.00 94.75 299 GLU A C 1
ATOM 2398 O O . GLU A 1 299 ? 7.216 20.607 -6.687 1.00 94.75 299 GLU A O 1
ATOM 2403 N N . ARG A 1 300 ? 7.312 18.556 -5.810 1.00 93.94 300 ARG A N 1
ATOM 2404 C CA . ARG A 1 300 ? 8.604 18.719 -5.135 1.00 93.94 300 ARG A CA 1
ATOM 2405 C C . ARG A 1 300 ? 9.687 17.930 -5.858 1.00 93.94 300 ARG A C 1
ATOM 2407 O O . ARG A 1 300 ? 9.837 16.728 -5.652 1.00 93.94 300 ARG A O 1
ATOM 2414 N N . LYS A 1 301 ? 10.535 18.631 -6.612 1.00 95.12 301 LYS A N 1
ATOM 2415 C CA . LYS A 1 301 ? 11.678 18.024 -7.313 1.00 95.12 301 LYS A CA 1
ATOM 2416 C C . LYS A 1 301 ? 12.591 17.190 -6.399 1.00 95.12 301 LYS A C 1
ATOM 2418 O O . LYS A 1 301 ? 13.006 16.109 -6.796 1.00 95.12 301 LYS A O 1
ATOM 2423 N N . GLU A 1 302 ? 12.836 17.650 -5.167 1.00 95.44 302 GLU A N 1
ATOM 2424 C CA . GLU A 1 302 ? 13.676 16.947 -4.178 1.00 95.44 302 GLU A CA 1
ATOM 2425 C C . GLU A 1 302 ? 13.175 15.529 -3.853 1.00 95.44 302 GLU A C 1
ATOM 2427 O O . GLU A 1 302 ? 13.972 14.646 -3.550 1.00 95.44 302 GLU A O 1
ATOM 2432 N N . ILE A 1 303 ? 11.859 15.299 -3.933 1.00 96.62 303 ILE A N 1
ATOM 2433 C CA . ILE A 1 303 ? 11.278 13.971 -3.732 1.00 96.62 303 ILE A CA 1
ATOM 2434 C C . ILE A 1 303 ? 11.639 13.077 -4.911 1.00 96.62 303 ILE A C 1
ATOM 2436 O O . ILE A 1 303 ? 12.170 11.990 -4.715 1.00 96.62 303 ILE A O 1
ATOM 2440 N N . LEU A 1 304 ? 11.423 13.550 -6.136 1.00 97.56 304 LEU A N 1
ATOM 2441 C CA . LEU A 1 304 ? 11.737 12.781 -7.337 1.00 97.56 304 LEU A CA 1
ATOM 2442 C C . LEU A 1 304 ? 13.238 12.483 -7.477 1.00 97.56 304 LEU A C 1
ATOM 2444 O O . LEU A 1 304 ? 13.605 11.423 -7.979 1.00 97.56 304 LEU A O 1
ATOM 2448 N N . GLU A 1 305 ? 14.109 13.377 -7.006 1.00 97.44 305 GLU A N 1
ATOM 2449 C CA . GLU A 1 305 ? 15.558 13.139 -6.930 1.00 97.44 305 GLU A CA 1
ATOM 2450 C C . GLU A 1 305 ? 15.902 12.001 -5.950 1.00 97.44 305 GLU A C 1
ATOM 2452 O O . GLU A 1 305 ? 16.714 11.131 -6.284 1.00 97.44 305 GLU A O 1
ATOM 2457 N N . GLU A 1 306 ? 15.242 11.937 -4.785 1.00 97.75 306 GLU A N 1
ATOM 2458 C CA . GLU A 1 306 ? 15.393 10.802 -3.864 1.00 97.75 306 GLU A CA 1
ATOM 2459 C C . GLU A 1 306 ? 14.876 9.510 -4.500 1.00 97.75 306 GLU A C 1
ATOM 2461 O O . GLU A 1 306 ? 15.600 8.520 -4.517 1.00 97.75 306 GLU A O 1
ATOM 2466 N N . TYR A 1 307 ? 13.677 9.504 -5.095 1.00 98.25 307 TYR A N 1
ATOM 2467 C CA . TYR A 1 307 ? 13.138 8.296 -5.734 1.00 98.25 307 TYR A CA 1
ATOM 2468 C C . TYR A 1 307 ? 13.996 7.828 -6.911 1.00 98.25 307 TYR A C 1
ATOM 2470 O O . TYR A 1 307 ? 14.230 6.629 -7.045 1.00 98.25 307 TYR A O 1
ATOM 2478 N N . SER A 1 308 ? 14.557 8.739 -7.713 1.00 98.00 308 SER A N 1
ATOM 2479 C CA . SER A 1 308 ? 15.550 8.373 -8.730 1.00 98.00 308 SER A CA 1
ATOM 2480 C C . SER A 1 308 ? 16.793 7.723 -8.112 1.00 98.00 308 SER A C 1
ATOM 2482 O O . SER A 1 308 ? 17.381 6.827 -8.718 1.00 98.00 308 SER A O 1
ATOM 2484 N N . SER A 1 309 ? 17.198 8.154 -6.916 1.00 98.00 309 SER A N 1
ATOM 2485 C CA . SER A 1 309 ? 18.302 7.543 -6.171 1.00 98.00 309 SER A CA 1
ATOM 2486 C C . SER A 1 309 ? 17.916 6.170 -5.610 1.00 98.00 309 SER A C 1
ATOM 2488 O O . SER A 1 309 ? 18.739 5.260 -5.666 1.00 98.00 309 SER A O 1
ATOM 2490 N N . LEU A 1 310 ? 16.672 5.976 -5.149 1.00 98.12 310 LEU A N 1
ATOM 2491 C CA . LEU A 1 310 ? 16.153 4.659 -4.749 1.00 98.12 310 LEU A CA 1
ATOM 2492 C C . LEU A 1 310 ? 16.213 3.674 -5.922 1.00 98.12 310 LEU A C 1
ATOM 2494 O O . LEU A 1 310 ? 16.751 2.579 -5.778 1.00 98.12 310 LEU A O 1
ATOM 2498 N N . PHE A 1 311 ? 15.720 4.072 -7.103 1.00 97.88 311 PHE A N 1
ATOM 2499 C CA . PHE A 1 311 ? 15.804 3.234 -8.304 1.00 97.88 311 PHE A CA 1
ATOM 2500 C C . PHE A 1 311 ? 17.255 2.902 -8.667 1.00 97.88 311 PHE A C 1
ATOM 2502 O O . PHE A 1 311 ? 17.535 1.762 -9.036 1.00 97.88 311 PHE A O 1
ATOM 2509 N N . LYS A 1 312 ? 18.187 3.850 -8.494 1.00 96.69 312 LYS A N 1
ATOM 2510 C CA . LYS A 1 312 ? 19.612 3.604 -8.740 1.00 96.69 312 LYS A CA 1
ATOM 2511 C C . LYS A 1 312 ? 20.196 2.598 -7.749 1.00 96.69 312 LYS A C 1
ATOM 2513 O O . LYS A 1 312 ? 20.974 1.752 -8.157 1.00 96.69 312 LYS A O 1
ATOM 2518 N N . ARG A 1 313 ? 19.816 2.647 -6.470 1.00 97.38 313 ARG A N 1
ATOM 2519 C CA . ARG A 1 313 ? 20.310 1.695 -5.458 1.00 97.38 313 ARG A CA 1
ATOM 2520 C C . ARG A 1 313 ? 19.721 0.295 -5.609 1.00 97.38 313 ARG A C 1
ATOM 2522 O O . ARG A 1 313 ? 20.426 -0.674 -5.361 1.00 97.38 313 ARG A O 1
ATOM 2529 N N . VAL A 1 314 ? 18.446 0.189 -5.984 1.00 96.81 314 VAL A N 1
ATOM 2530 C CA . VAL A 1 314 ? 17.748 -1.106 -6.071 1.00 96.81 314 VAL A CA 1
ATOM 2531 C C . VAL A 1 314 ? 17.983 -1.797 -7.409 1.00 96.81 314 VAL A C 1
ATOM 2533 O O . VAL A 1 314 ? 18.122 -3.013 -7.435 1.00 96.81 314 VAL A O 1
ATOM 2536 N N . PHE A 1 315 ? 17.986 -1.031 -8.501 1.00 94.75 315 PHE A N 1
ATOM 2537 C CA . PHE A 1 315 ? 17.913 -1.566 -9.861 1.00 94.75 315 PHE A CA 1
ATOM 2538 C C . PHE A 1 315 ? 19.073 -1.140 -10.765 1.00 94.75 315 PHE A C 1
ATOM 2540 O O . PHE A 1 315 ? 19.041 -1.417 -11.958 1.00 94.75 315 PHE A O 1
ATOM 2547 N N . ASP A 1 316 ? 20.049 -0.402 -10.235 1.00 92.81 316 ASP A N 1
ATOM 2548 C CA . ASP A 1 316 ? 21.110 0.281 -10.988 1.00 92.81 316 ASP A CA 1
ATOM 2549 C C . ASP A 1 316 ? 20.613 1.287 -12.057 1.00 92.81 316 ASP A C 1
ATOM 2551 O O . ASP A 1 316 ? 21.375 1.807 -12.879 1.00 92.81 316 ASP A O 1
ATOM 2555 N N . LEU A 1 317 ? 19.334 1.675 -11.997 1.00 91.88 317 LEU A N 1
ATOM 2556 C CA . LEU A 1 317 ? 18.684 2.548 -12.976 1.00 91.88 317 LEU A CA 1
ATOM 2557 C C . LEU A 1 317 ? 18.466 3.968 -12.450 1.00 91.88 317 LEU A C 1
ATOM 2559 O O . LEU A 1 317 ? 17.841 4.178 -11.416 1.00 91.88 317 LEU A O 1
ATOM 2563 N N . SER A 1 318 ? 18.898 4.970 -13.215 1.00 89.06 318 SER A N 1
ATOM 2564 C CA . SER A 1 318 ? 18.591 6.380 -12.944 1.00 89.06 318 SER A CA 1
ATOM 2565 C C . SER A 1 318 ? 17.497 6.896 -13.876 1.00 89.06 318 SER A C 1
ATOM 2567 O O . SER A 1 318 ? 17.491 6.600 -15.073 1.00 89.06 318 SER A O 1
ATOM 2569 N N . GLY A 1 319 ? 16.572 7.688 -13.337 1.00 91.75 319 GLY A N 1
ATOM 2570 C CA . GLY A 1 319 ? 15.507 8.303 -14.121 1.00 91.75 319 GLY A CA 1
ATOM 2571 C C . GLY A 1 319 ? 15.861 9.680 -14.651 1.00 91.75 319 GLY A C 1
ATOM 2572 O O . GLY A 1 319 ? 16.831 10.311 -14.237 1.00 91.75 319 GLY A O 1
ATOM 2573 N N . LYS A 1 320 ? 15.029 10.165 -15.572 1.00 95.25 320 LYS A N 1
ATOM 2574 C CA . LYS A 1 320 ? 15.077 11.553 -16.043 1.00 95.25 320 LYS A CA 1
ATOM 2575 C C . LYS A 1 320 ? 13.936 12.335 -15.415 1.00 95.25 320 LYS A C 1
ATOM 2577 O O . LYS A 1 320 ? 12.789 11.895 -15.488 1.00 95.25 320 LYS A O 1
ATOM 2582 N N . ILE A 1 321 ? 14.265 13.481 -14.824 1.00 97.31 321 ILE A N 1
ATOM 2583 C CA . ILE A 1 321 ? 13.293 14.407 -14.242 1.00 97.31 321 ILE A CA 1
ATOM 2584 C C . ILE A 1 321 ? 13.069 15.560 -15.216 1.00 97.31 321 ILE A C 1
ATOM 2586 O O . ILE A 1 321 ? 14.027 16.180 -15.680 1.00 97.31 321 ILE A O 1
ATOM 2590 N N . HIS A 1 322 ? 11.806 15.849 -15.505 1.00 95.25 322 HIS A N 1
ATOM 2591 C CA . HIS A 1 322 ? 11.377 16.944 -16.367 1.00 95.25 322 HIS A CA 1
ATOM 2592 C C . HIS A 1 322 ? 10.417 17.863 -15.608 1.00 95.25 322 HIS A C 1
ATOM 2594 O O . HIS A 1 322 ? 9.671 17.399 -14.748 1.00 95.25 322 HIS A O 1
ATOM 2600 N N . ASP A 1 323 ? 10.445 19.153 -15.928 1.00 94.31 323 ASP A N 1
ATOM 2601 C CA . ASP A 1 323 ? 9.461 20.131 -15.457 1.00 94.31 323 ASP A CA 1
ATOM 2602 C C . ASP A 1 323 ? 8.216 20.072 -16.355 1.00 94.31 323 ASP A C 1
ATOM 2604 O O . ASP A 1 323 ? 8.334 19.893 -17.574 1.00 94.31 323 ASP A O 1
ATOM 2608 N N . ARG A 1 324 ? 7.032 20.176 -15.754 1.00 90.94 324 ARG A N 1
ATOM 2609 C CA . ARG A 1 324 ? 5.745 20.179 -16.441 1.00 90.94 324 ARG A CA 1
ATOM 2610 C C . ARG A 1 324 ? 4.767 21.085 -15.694 1.00 90.94 324 ARG A C 1
ATOM 2612 O O . ARG A 1 324 ? 4.141 20.654 -14.737 1.00 90.94 324 ARG A O 1
ATOM 2619 N N . ASP A 1 325 ? 4.617 22.326 -16.151 1.00 83.00 325 ASP A N 1
ATOM 2620 C CA . ASP A 1 325 ? 3.589 23.292 -15.721 1.00 83.00 325 ASP A CA 1
ATOM 2621 C C . ASP A 1 325 ? 3.214 23.214 -14.226 1.00 83.00 325 ASP A C 1
ATOM 2623 O O . ASP A 1 325 ? 2.080 22.905 -13.851 1.00 83.00 325 ASP A O 1
ATOM 2627 N N . GLY A 1 326 ? 4.189 23.490 -13.355 1.00 84.88 326 GLY A N 1
ATOM 2628 C CA . GLY A 1 326 ? 3.976 23.589 -11.907 1.00 84.88 326 GLY A CA 1
ATOM 2629 C C . GLY A 1 326 ? 4.167 22.290 -11.118 1.00 84.88 326 GLY A C 1
ATOM 2630 O O . GLY A 1 326 ? 4.033 22.316 -9.896 1.00 84.88 326 GLY A O 1
ATOM 2631 N N . HIS A 1 327 ? 4.523 21.184 -11.775 1.00 93.75 327 HIS A N 1
ATOM 2632 C CA . HIS A 1 327 ? 4.988 19.954 -11.130 1.00 93.75 327 HIS A CA 1
ATOM 2633 C C . HIS A 1 327 ? 6.159 19.331 -11.903 1.00 93.75 327 HIS A C 1
ATOM 2635 O O . HIS A 1 327 ? 6.521 19.765 -12.996 1.00 93.75 327 HIS A O 1
ATOM 2641 N N . PHE A 1 328 ? 6.776 18.309 -11.320 1.00 96.88 328 PHE A N 1
ATOM 2642 C CA . PHE A 1 328 ? 7.890 17.577 -11.908 1.00 96.88 328 PHE A CA 1
ATOM 2643 C C . PHE A 1 328 ? 7.480 16.139 -12.214 1.00 96.88 328 PHE A C 1
ATOM 2645 O O . PHE A 1 328 ? 6.617 15.566 -11.551 1.00 96.88 328 PHE A O 1
ATOM 2652 N N . VAL A 1 329 ? 8.132 15.547 -13.212 1.00 97.50 329 VAL A N 1
ATOM 2653 C CA . VAL A 1 329 ? 7.872 14.180 -13.670 1.00 97.50 329 VAL A CA 1
ATOM 2654 C C . VAL A 1 329 ? 9.182 13.406 -13.745 1.00 97.50 329 VAL A C 1
ATOM 2656 O O . VAL A 1 329 ? 10.078 13.784 -14.498 1.00 97.50 329 VAL A O 1
ATOM 2659 N N . LEU A 1 330 ? 9.279 12.301 -13.010 1.00 98.25 330 LEU A N 1
ATOM 2660 C CA . LEU A 1 330 ? 10.368 11.330 -13.071 1.00 98.25 330 LEU A CA 1
ATOM 2661 C C . LEU A 1 330 ? 9.957 10.165 -13.969 1.00 98.25 330 LEU A C 1
ATOM 2663 O O . LEU A 1 330 ? 8.996 9.463 -13.667 1.00 98.25 330 LEU A O 1
ATOM 2667 N N . ASN A 1 331 ? 10.718 9.920 -15.034 1.00 98.00 331 ASN A N 1
ATOM 2668 C CA . ASN A 1 331 ? 10.548 8.749 -15.893 1.00 98.00 331 ASN A CA 1
ATOM 2669 C C . ASN A 1 331 ? 11.715 7.769 -15.703 1.00 98.00 331 ASN A C 1
ATOM 2671 O O . ASN A 1 331 ? 12.865 8.096 -16.020 1.00 98.00 331 ASN A O 1
ATOM 2675 N N . ILE A 1 332 ? 11.403 6.552 -15.256 1.00 96.75 332 ILE A N 1
ATOM 2676 C CA . ILE A 1 332 ? 12.314 5.403 -15.214 1.00 96.75 332 ILE A CA 1
ATOM 2677 C C . ILE A 1 332 ? 12.025 4.537 -16.439 1.00 96.75 332 ILE A C 1
ATOM 2679 O O . ILE A 1 332 ? 11.012 3.839 -16.502 1.00 96.75 332 ILE A O 1
ATOM 2683 N N . ASN A 1 333 ? 12.899 4.612 -17.442 1.00 93.00 333 ASN A N 1
ATOM 2684 C CA . ASN A 1 333 ? 12.705 3.919 -18.714 1.00 93.00 333 ASN A CA 1
ATOM 2685 C C . ASN A 1 333 ? 13.435 2.574 -18.715 1.00 93.00 333 ASN A C 1
ATOM 2687 O O . ASN A 1 333 ? 14.653 2.524 -18.874 1.00 93.00 333 ASN A O 1
ATOM 2691 N N . SER A 1 334 ? 12.691 1.482 -18.561 1.00 90.75 334 SER A N 1
ATOM 2692 C CA . SER A 1 334 ? 13.204 0.123 -18.709 1.00 90.75 334 SER A CA 1
ATOM 2693 C C . SER A 1 334 ? 12.061 -0.856 -18.964 1.00 90.75 334 SER A C 1
ATOM 2695 O O . SER A 1 334 ? 11.152 -0.976 -18.147 1.00 90.75 334 SER A O 1
ATOM 2697 N N . LYS A 1 335 ? 12.115 -1.579 -20.093 1.00 87.69 335 LYS A N 1
ATOM 2698 C CA . LYS A 1 335 ? 11.179 -2.681 -20.369 1.00 87.69 335 LYS A CA 1
ATOM 2699 C C . LYS A 1 335 ? 11.320 -3.785 -19.324 1.00 87.69 335 LYS A C 1
ATOM 2701 O O . LYS A 1 335 ? 10.328 -4.211 -18.751 1.00 87.69 335 LYS A O 1
ATOM 2706 N N . PHE A 1 336 ? 12.558 -4.194 -19.056 1.00 89.75 336 PHE A N 1
ATOM 2707 C CA . PHE A 1 336 ? 12.860 -5.270 -18.119 1.00 89.75 336 PHE A CA 1
ATOM 2708 C C . PHE A 1 336 ? 12.362 -4.940 -16.712 1.00 89.75 336 PHE A C 1
ATOM 2710 O O . PHE A 1 336 ? 11.771 -5.784 -16.055 1.00 89.75 336 PHE A O 1
ATOM 2717 N N . LEU A 1 337 ? 12.499 -3.692 -16.263 1.00 93.88 337 LEU A N 1
ATOM 2718 C CA . LEU A 1 337 ? 11.969 -3.314 -14.956 1.00 93.88 337 LEU A CA 1
ATOM 2719 C C . LEU A 1 337 ? 10.440 -3.451 -14.883 1.00 93.88 337 LEU A C 1
ATOM 2721 O O . LEU A 1 337 ? 9.925 -3.986 -13.905 1.00 93.88 337 LEU A O 1
ATOM 2725 N N . VAL A 1 338 ? 9.718 -2.994 -15.913 1.00 94.94 338 VAL A N 1
ATOM 2726 C CA . VAL A 1 338 ? 8.251 -3.114 -15.960 1.00 94.94 338 VAL A CA 1
ATOM 2727 C C . VAL A 1 338 ? 7.829 -4.584 -15.999 1.00 94.94 338 VAL A C 1
ATOM 2729 O O . VAL A 1 338 ? 7.005 -4.988 -15.184 1.00 94.94 338 VAL A O 1
ATOM 2732 N N . ASP A 1 339 ? 8.452 -5.395 -16.858 1.00 92.56 339 ASP A N 1
ATOM 2733 C CA . ASP A 1 339 ? 8.187 -6.838 -16.949 1.00 92.56 339 ASP A CA 1
ATOM 2734 C C . ASP A 1 339 ? 8.490 -7.556 -15.612 1.00 92.56 339 ASP A C 1
ATOM 2736 O O . ASP A 1 339 ? 7.781 -8.481 -15.209 1.00 92.56 339 ASP A O 1
ATOM 2740 N N . TRP A 1 340 ? 9.532 -7.125 -14.889 1.00 95.25 340 TRP A N 1
ATOM 2741 C CA . TRP A 1 340 ? 9.883 -7.683 -13.583 1.00 95.25 340 TRP A CA 1
ATOM 2742 C C . TRP A 1 340 ? 8.814 -7.376 -12.538 1.00 95.25 340 TRP A C 1
ATOM 2744 O O . TRP A 1 340 ? 8.416 -8.286 -11.808 1.00 95.25 340 TRP A O 1
ATOM 2754 N N . PHE A 1 341 ? 8.317 -6.134 -12.482 1.00 97.12 341 PHE A N 1
ATOM 2755 C CA . PHE A 1 341 ? 7.210 -5.771 -11.597 1.00 97.12 341 PHE A CA 1
ATOM 2756 C C . PHE A 1 341 ? 5.938 -6.538 -11.958 1.00 97.12 341 PHE A C 1
ATOM 2758 O O . PHE A 1 341 ? 5.283 -7.051 -11.057 1.00 97.12 341 PHE A O 1
ATOM 2765 N N . GLU A 1 342 ? 5.612 -6.669 -13.246 1.00 95.69 342 GLU A N 1
ATOM 2766 C CA . GLU A 1 342 ? 4.421 -7.395 -13.706 1.00 95.69 342 GLU A CA 1
ATOM 2767 C C . GLU A 1 342 ? 4.460 -8.859 -13.257 1.00 95.69 342 GLU A C 1
ATOM 2769 O O . GLU A 1 342 ? 3.492 -9.381 -12.705 1.00 95.69 342 GLU A O 1
ATOM 2774 N N . LYS A 1 343 ? 5.621 -9.508 -13.400 1.00 94.75 343 LYS A N 1
ATOM 2775 C CA . LYS A 1 343 ? 5.817 -10.899 -12.984 1.00 94.75 343 LYS A CA 1
ATOM 2776 C C . LYS A 1 343 ? 5.809 -11.078 -11.464 1.00 94.75 343 LYS A C 1
ATOM 2778 O O . LYS A 1 343 ? 5.276 -12.066 -10.959 1.00 94.75 343 LYS A O 1
ATOM 2783 N N . ASN A 1 344 ? 6.452 -10.176 -10.725 1.00 96.38 344 ASN A N 1
ATOM 2784 C CA . ASN A 1 344 ? 6.727 -10.375 -9.300 1.00 96.38 344 ASN A CA 1
ATOM 2785 C C . ASN A 1 344 ? 5.697 -9.753 -8.360 1.00 96.38 344 ASN A C 1
ATOM 2787 O O . ASN A 1 344 ? 5.503 -10.270 -7.249 1.00 96.38 344 ASN A O 1
ATOM 2791 N N . ILE A 1 345 ? 5.085 -8.649 -8.787 1.00 96.56 345 ILE A N 1
ATOM 2792 C CA . ILE A 1 345 ? 4.177 -7.799 -8.013 1.00 96.56 345 ILE A CA 1
ATOM 2793 C C . ILE A 1 345 ? 3.013 -7.319 -8.912 1.00 96.56 345 ILE A C 1
ATOM 2795 O O . ILE A 1 345 ? 2.810 -6.114 -9.085 1.00 96.56 345 ILE A O 1
ATOM 2799 N N . PRO A 1 346 ? 2.217 -8.247 -9.481 1.00 95.38 346 PRO A N 1
ATOM 2800 C CA . PRO A 1 346 ? 1.132 -7.911 -10.408 1.00 95.38 346 PRO A CA 1
ATOM 2801 C C . PRO A 1 346 ? 0.050 -7.012 -9.789 1.00 95.38 346 PRO A C 1
ATOM 2803 O O . PRO A 1 346 ? -0.649 -6.309 -10.513 1.00 95.38 346 PRO A O 1
ATOM 2806 N N . ASP A 1 347 ? -0.077 -6.981 -8.456 1.00 93.69 347 ASP A N 1
ATOM 2807 C CA . ASP A 1 347 ? -1.014 -6.101 -7.745 1.00 93.69 347 ASP A CA 1
ATOM 2808 C C . ASP A 1 347 ? -0.830 -4.610 -8.077 1.00 93.69 347 ASP A C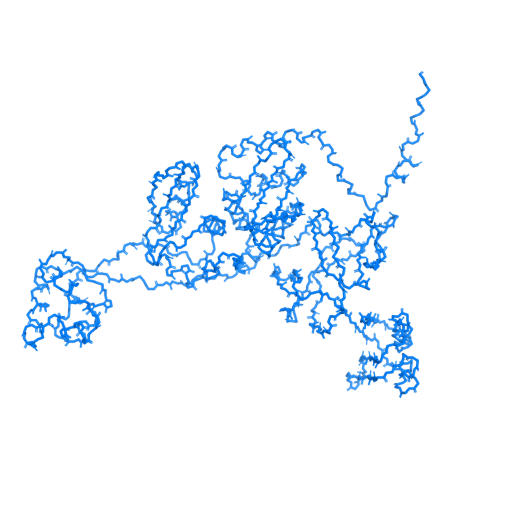 1
ATOM 2810 O O . ASP A 1 347 ? -1.803 -3.861 -8.016 1.00 93.69 347 ASP A O 1
ATOM 2814 N N . LEU A 1 348 ? 0.378 -4.184 -8.472 1.00 95.19 348 LEU A N 1
ATOM 2815 C CA . LEU A 1 348 ? 0.662 -2.791 -8.843 1.00 95.19 348 LEU A CA 1
ATOM 2816 C C . LEU A 1 348 ? 0.118 -2.390 -10.223 1.00 95.19 348 LEU A C 1
ATOM 2818 O O . LEU A 1 348 ? 0.119 -1.210 -10.551 1.00 95.19 348 LEU A O 1
ATOM 2822 N N . PHE A 1 349 ? -0.340 -3.346 -11.033 1.00 94.25 349 PHE A N 1
ATOM 2823 C CA . PHE A 1 349 ? -0.902 -3.091 -12.366 1.00 94.25 349 PHE A CA 1
ATOM 2824 C C . PHE A 1 349 ? -2.430 -2.977 -12.352 1.00 94.25 349 PHE A C 1
ATOM 2826 O O . PHE A 1 349 ? -3.045 -2.774 -13.400 1.00 94.25 349 PHE A O 1
ATOM 2833 N N . LYS A 1 350 ? -3.060 -3.121 -11.178 1.00 90.25 350 LYS A N 1
ATOM 2834 C CA . LYS A 1 350 ? -4.504 -2.931 -11.024 1.00 90.25 350 LYS A CA 1
ATOM 2835 C C . LYS A 1 350 ? -4.884 -1.480 -11.315 1.00 90.25 350 LYS A C 1
ATOM 2837 O O . LYS A 1 350 ? -4.120 -0.552 -11.061 1.00 90.25 350 LYS A O 1
ATOM 2842 N N . LEU A 1 351 ? -6.076 -1.300 -11.880 1.00 85.88 351 LEU A N 1
ATOM 2843 C CA . LEU A 1 351 ? -6.584 0.015 -12.263 1.00 85.88 351 LEU A CA 1
ATOM 2844 C C . LEU A 1 351 ? -6.933 0.858 -11.033 1.00 85.88 351 LEU A C 1
ATOM 2846 O O . LEU A 1 351 ? -7.164 0.338 -9.940 1.00 85.88 351 LEU A O 1
ATOM 2850 N N . THR A 1 352 ? -7.039 2.172 -11.237 1.00 80.25 352 THR A N 1
ATOM 2851 C CA . THR A 1 352 ? -7.479 3.099 -10.193 1.00 80.25 352 THR A CA 1
ATOM 2852 C C . THR A 1 352 ? -8.843 2.692 -9.627 1.00 80.25 352 THR A C 1
ATOM 2854 O O . THR A 1 352 ? -9.791 2.462 -10.378 1.00 80.25 352 THR A O 1
ATOM 2857 N N . GLY A 1 353 ? -8.958 2.636 -8.302 1.00 80.31 353 GLY A N 1
ATOM 2858 C CA . GLY A 1 353 ? -10.115 2.114 -7.570 1.00 80.31 353 GLY A CA 1
ATOM 2859 C C . GLY A 1 353 ? -10.041 0.621 -7.225 1.00 80.31 353 GLY A C 1
ATOM 2860 O O . GLY A 1 353 ? -10.797 0.174 -6.360 1.00 80.31 353 GLY A O 1
ATOM 2861 N N . GLU A 1 354 ? -9.135 -0.134 -7.849 1.00 86.12 354 GLU A N 1
ATOM 2862 C CA . GLU A 1 354 ? -8.864 -1.551 -7.570 1.00 86.12 354 GLU A CA 1
ATOM 2863 C C . GLU A 1 354 ? -7.450 -1.777 -7.017 1.00 86.12 354 GLU A C 1
ATOM 2865 O O . GLU A 1 354 ? -7.009 -2.919 -6.880 1.00 86.12 354 GLU A O 1
ATOM 2870 N N . GLU A 1 355 ? -6.731 -0.703 -6.689 1.00 90.38 355 GLU A N 1
ATOM 2871 C CA . GLU A 1 355 ? -5.381 -0.770 -6.144 1.00 90.38 355 GLU A CA 1
ATOM 2872 C C . GLU A 1 355 ? -5.355 -1.618 -4.871 1.00 90.38 355 GLU A C 1
ATOM 2874 O O . GLU A 1 355 ? -6.258 -1.567 -4.025 1.00 90.38 355 GLU A O 1
ATOM 2879 N N . GLU A 1 356 ? -4.284 -2.387 -4.711 1.00 91.19 356 GLU A N 1
ATOM 2880 C CA . GLU A 1 356 ? -4.129 -3.295 -3.588 1.00 91.19 356 GLU A CA 1
ATOM 2881 C C . GLU A 1 356 ? -2.711 -3.269 -3.028 1.00 91.19 356 GLU A C 1
ATOM 2883 O O . GLU A 1 356 ? -1.731 -3.075 -3.744 1.00 91.19 356 GLU A O 1
ATOM 2888 N N . ILE A 1 357 ? -2.603 -3.489 -1.716 1.00 94.62 357 ILE A N 1
ATOM 2889 C CA . ILE A 1 357 ? -1.302 -3.703 -1.076 1.00 94.62 357 ILE A CA 1
ATOM 2890 C C . ILE A 1 357 ? -0.861 -5.134 -1.402 1.00 94.62 357 ILE A C 1
ATOM 2892 O O . ILE A 1 357 ? -1.611 -6.057 -1.064 1.00 94.62 357 ILE A O 1
ATOM 2896 N N . PRO A 1 358 ? 0.338 -5.352 -1.980 1.00 94.25 358 PRO A N 1
ATOM 2897 C CA . PRO A 1 358 ? 0.831 -6.698 -2.245 1.00 94.25 358 PRO A CA 1
ATOM 2898 C C . PRO A 1 358 ? 0.844 -7.540 -0.966 1.00 94.25 358 PRO A C 1
ATOM 2900 O O . PRO A 1 358 ? 1.351 -7.100 0.067 1.00 94.25 358 PRO A O 1
ATOM 2903 N N . GLU A 1 359 ? 0.308 -8.763 -1.023 1.00 89.56 359 GLU A N 1
ATOM 2904 C CA . GLU A 1 359 ? 0.036 -9.574 0.177 1.00 89.56 359 GLU A CA 1
ATOM 2905 C C . GLU A 1 359 ? 1.279 -9.758 1.069 1.00 89.56 359 GLU A C 1
ATOM 2907 O O . GLU A 1 359 ? 1.202 -9.689 2.299 1.00 89.56 359 GLU A O 1
ATOM 2912 N N . PHE A 1 360 ? 2.454 -9.922 0.451 1.00 92.06 360 PHE A N 1
ATOM 2913 C CA . PHE A 1 360 ? 3.706 -10.135 1.177 1.00 92.06 360 PHE A CA 1
ATOM 2914 C C . PHE A 1 360 ? 4.077 -8.966 2.104 1.00 92.06 360 PHE A C 1
ATOM 2916 O O . PHE A 1 360 ? 4.715 -9.195 3.130 1.00 92.06 360 PHE A O 1
ATOM 2923 N N . VAL A 1 361 ? 3.625 -7.740 1.809 1.00 94.19 361 VAL A N 1
ATOM 2924 C CA . VAL A 1 361 ? 3.897 -6.551 2.632 1.00 94.19 361 VAL A CA 1
ATOM 2925 C C . VAL A 1 361 ? 3.280 -6.692 4.025 1.00 94.19 361 VAL A C 1
ATOM 2927 O O . VAL A 1 361 ? 3.870 -6.261 5.011 1.00 94.19 361 VAL A O 1
ATOM 2930 N N . PHE A 1 362 ? 2.129 -7.357 4.176 1.00 90.25 362 PHE A N 1
ATOM 2931 C CA . PHE A 1 362 ? 1.521 -7.554 5.501 1.00 90.25 362 PHE A CA 1
ATOM 2932 C C . PHE A 1 362 ? 2.358 -8.458 6.421 1.00 90.25 362 PHE A C 1
ATOM 2934 O O . PHE A 1 362 ? 2.262 -8.341 7.654 1.00 90.25 362 PHE A O 1
ATOM 2941 N N . LYS A 1 363 ? 3.180 -9.326 5.817 1.00 87.88 363 LYS A N 1
ATOM 2942 C CA . LYS A 1 363 ? 4.057 -10.319 6.456 1.00 87.88 363 LYS A CA 1
ATOM 2943 C C . LYS A 1 363 ? 5.529 -9.877 6.541 1.00 87.88 363 LYS A C 1
ATOM 2945 O O . LYS A 1 363 ? 6.317 -10.566 7.195 1.00 87.88 363 LYS A O 1
ATOM 2950 N N . SER A 1 364 ? 5.889 -8.773 5.883 1.00 91.81 364 SER A N 1
ATOM 2951 C CA . SER A 1 364 ? 7.227 -8.161 5.872 1.00 91.81 364 SER A CA 1
ATOM 2952 C C . SER A 1 364 ? 7.705 -7.730 7.256 1.00 91.81 364 SER A C 1
ATOM 2954 O O . SER A 1 364 ? 6.915 -7.689 8.197 1.00 91.81 364 SER A O 1
ATOM 2956 N N . SER A 1 365 ? 8.993 -7.417 7.399 1.00 92.38 365 SER A N 1
ATOM 2957 C CA . SER A 1 365 ? 9.544 -6.894 8.655 1.00 92.38 365 SER A CA 1
ATOM 2958 C C . SER A 1 365 ? 8.932 -5.535 9.020 1.00 92.38 365 SER A C 1
ATOM 2960 O O . SER A 1 365 ? 8.308 -4.861 8.195 1.00 92.38 365 SER A O 1
ATOM 2962 N N . LYS A 1 366 ? 9.097 -5.088 10.272 1.00 92.62 366 LYS A N 1
ATOM 2963 C CA . LYS A 1 366 ? 8.594 -3.761 10.666 1.00 92.62 366 LYS A CA 1
ATOM 2964 C C . LYS A 1 366 ? 9.302 -2.648 9.915 1.00 92.62 366 LYS A C 1
ATOM 2966 O O . LYS A 1 366 ? 8.670 -1.646 9.613 1.00 92.62 366 LYS A O 1
ATOM 2971 N N . GLU A 1 367 ? 10.580 -2.825 9.633 1.00 95.00 367 GLU A N 1
ATOM 2972 C CA . GLU A 1 367 ? 11.420 -1.884 8.910 1.00 95.00 367 GLU A CA 1
ATOM 2973 C C . GLU A 1 367 ? 10.963 -1.790 7.446 1.00 95.00 367 GLU A C 1
ATOM 2975 O O . GLU A 1 367 ? 10.764 -0.698 6.927 1.00 95.00 367 GLU A O 1
ATOM 2980 N N . GLU A 1 368 ? 10.664 -2.924 6.809 1.00 96.50 368 GLU A N 1
ATOM 2981 C CA . GLU A 1 368 ? 10.102 -2.970 5.452 1.00 96.50 368 GLU A CA 1
ATOM 2982 C C . GLU A 1 368 ? 8.715 -2.322 5.367 1.00 96.50 368 GLU A C 1
ATOM 2984 O O . GLU A 1 368 ? 8.460 -1.514 4.474 1.00 96.50 368 GLU A O 1
ATOM 2989 N N . ILE A 1 369 ? 7.816 -2.633 6.312 1.00 96.75 369 ILE A N 1
ATOM 2990 C CA . ILE A 1 369 ? 6.482 -2.011 6.371 1.00 96.75 369 ILE A CA 1
ATOM 2991 C C . ILE A 1 369 ? 6.608 -0.505 6.639 1.00 96.75 369 ILE A C 1
ATOM 2993 O O . ILE A 1 369 ? 5.834 0.286 6.102 1.00 96.75 369 ILE A O 1
ATOM 2997 N N . SER A 1 370 ? 7.570 -0.101 7.468 1.00 98.06 370 SER A N 1
ATOM 2998 C CA . SER A 1 370 ? 7.893 1.298 7.748 1.00 98.06 370 SER A CA 1
ATOM 2999 C C . SER A 1 370 ? 8.271 2.039 6.463 1.00 98.06 370 SER A C 1
ATOM 3001 O O . SER A 1 370 ? 7.634 3.046 6.145 1.00 98.06 370 SER A O 1
ATOM 3003 N N . SER A 1 371 ? 9.213 1.501 5.682 1.00 98.38 371 SER A N 1
ATOM 3004 C CA . SER A 1 371 ? 9.618 2.076 4.395 1.00 98.38 371 SER A CA 1
ATOM 3005 C C . SER A 1 371 ? 8.476 2.106 3.382 1.00 98.38 371 SER A C 1
ATOM 3007 O O . SER A 1 371 ? 8.277 3.115 2.708 1.00 98.38 371 SER A O 1
ATOM 3009 N N . PHE A 1 372 ? 7.666 1.048 3.321 1.00 98.50 372 PHE A N 1
ATOM 3010 C CA . PHE A 1 372 ? 6.465 1.010 2.488 1.00 98.50 372 PHE A CA 1
ATOM 3011 C C . PHE A 1 372 ? 5.470 2.122 2.836 1.00 98.50 372 PHE A C 1
ATOM 3013 O O . PHE A 1 372 ? 5.020 2.863 1.962 1.00 98.50 372 PHE A O 1
ATOM 3020 N N . LEU A 1 373 ? 5.157 2.283 4.125 1.00 98.56 373 LEU A N 1
ATOM 3021 C CA . LEU A 1 373 ? 4.279 3.353 4.589 1.00 98.56 373 LEU A CA 1
ATOM 3022 C C . LEU A 1 373 ? 4.883 4.729 4.305 1.00 98.56 373 LEU A C 1
ATOM 3024 O O . LEU A 1 373 ? 4.148 5.630 3.913 1.00 98.56 373 LEU A O 1
ATOM 3028 N N . LYS A 1 374 ? 6.201 4.899 4.452 1.00 98.62 374 LYS A N 1
ATOM 3029 C CA . LYS A 1 374 ? 6.881 6.155 4.114 1.00 98.62 374 LYS A CA 1
ATOM 3030 C C . LYS A 1 374 ? 6.666 6.517 2.646 1.00 98.62 374 LYS A C 1
ATOM 3032 O O . LYS A 1 374 ? 6.318 7.657 2.358 1.00 98.62 374 LYS A O 1
ATOM 3037 N N . GLY A 1 375 ? 6.768 5.532 1.751 1.00 98.44 375 GLY A N 1
ATOM 3038 C CA . GLY A 1 375 ? 6.474 5.697 0.329 1.00 98.44 375 GLY A CA 1
ATOM 3039 C C . GLY A 1 375 ? 5.067 6.223 0.068 1.00 98.44 375 GLY A C 1
ATOM 3040 O O . GLY A 1 375 ? 4.887 7.251 -0.583 1.00 98.44 375 GLY A O 1
ATOM 3041 N N . ILE A 1 376 ? 4.074 5.572 0.673 1.00 97.94 376 ILE A N 1
ATOM 3042 C CA . ILE A 1 376 ? 2.667 5.981 0.581 1.00 97.94 376 ILE A CA 1
ATOM 3043 C C . ILE A 1 376 ? 2.459 7.414 1.105 1.00 97.94 376 ILE A C 1
ATOM 3045 O O . ILE A 1 376 ? 1.745 8.207 0.497 1.00 97.94 376 ILE A O 1
ATOM 3049 N N . PHE A 1 377 ? 3.061 7.765 2.246 1.00 98.25 377 PHE A N 1
ATOM 3050 C CA . PHE A 1 377 ? 2.911 9.094 2.852 1.00 98.25 377 PHE A CA 1
ATOM 3051 C C . PHE A 1 377 ? 3.699 10.195 2.120 1.00 98.25 377 PHE A C 1
ATOM 3053 O O . PHE A 1 377 ? 3.352 11.379 2.225 1.00 98.25 377 PHE A O 1
ATOM 3060 N N . ASP A 1 378 ? 4.748 9.846 1.380 1.00 97.81 378 ASP A N 1
ATOM 3061 C CA . ASP A 1 378 ? 5.459 10.794 0.528 1.00 97.81 378 ASP A CA 1
ATOM 3062 C C . ASP A 1 378 ? 4.586 11.281 -0.629 1.00 97.81 378 ASP A C 1
ATOM 3064 O O . ASP A 1 378 ? 4.549 12.504 -0.844 1.00 97.81 378 ASP A O 1
ATOM 3068 N N . ALA A 1 379 ? 3.874 10.343 -1.267 1.00 96.50 379 ALA A N 1
ATOM 3069 C CA . ALA A 1 379 ? 2.880 10.567 -2.314 1.00 96.50 379 ALA A CA 1
ATOM 3070 C C . ALA A 1 379 ? 1.628 11.264 -1.743 1.00 96.50 379 ALA A C 1
ATOM 3072 O O . ALA A 1 379 ? 1.487 12.485 -1.791 1.00 96.50 379 ALA A O 1
ATOM 3073 N N . GLU A 1 380 ? 0.803 10.522 -1.005 1.00 96.12 380 GLU A N 1
ATOM 3074 C CA . GLU A 1 380 ? -0.569 10.925 -0.651 1.00 96.12 380 GLU A CA 1
ATOM 3075 C C . GLU A 1 380 ? -0.693 11.583 0.738 1.00 96.12 380 GLU A C 1
ATOM 3077 O O . GLU A 1 380 ? -1.745 12.084 1.156 1.00 96.12 380 GLU A O 1
ATOM 3082 N N . GLY A 1 381 ? 0.383 11.544 1.524 1.00 96.62 381 GLY A N 1
ATOM 3083 C CA . GLY A 1 381 ? 0.394 12.031 2.899 1.00 96.62 381 GLY A CA 1
ATOM 3084 C C . GLY A 1 381 ? 0.618 13.539 3.014 1.00 96.62 381 GLY A C 1
ATOM 3085 O O . GLY A 1 381 ? 1.249 14.188 2.182 1.00 96.62 381 GLY A O 1
ATOM 3086 N N . GLY A 1 382 ? 0.174 14.139 4.116 1.00 96.31 382 GLY A N 1
ATOM 3087 C CA . GLY A 1 382 ? 0.350 15.567 4.362 1.00 96.31 382 GLY A CA 1
ATOM 3088 C C . GLY A 1 382 ? 0.347 15.951 5.835 1.00 96.31 382 GLY A C 1
ATOM 3089 O O . GLY A 1 382 ? -0.133 15.226 6.702 1.00 96.31 382 GLY A O 1
ATOM 3090 N N . VAL A 1 383 ? 0.866 17.149 6.125 1.00 97.12 383 VAL A N 1
ATOM 3091 C CA . VAL A 1 383 ? 0.863 17.732 7.477 1.00 97.12 383 VAL A CA 1
ATOM 3092 C C . VAL A 1 383 ? -0.036 18.963 7.506 1.00 97.12 383 VAL A C 1
ATOM 3094 O O . VAL A 1 383 ? 0.347 20.054 7.074 1.00 97.12 383 VAL A O 1
ATOM 3097 N N . ALA A 1 384 ? -1.236 18.830 8.059 1.00 93.00 384 ALA A N 1
ATOM 3098 C CA . ALA A 1 384 ? -2.171 19.934 8.233 1.00 93.00 384 ALA A CA 1
ATOM 3099 C C . ALA A 1 384 ? -1.899 20.660 9.562 1.00 93.00 384 ALA A C 1
ATOM 3101 O O . ALA A 1 384 ? -2.600 20.476 10.555 1.00 93.00 384 ALA A O 1
ATOM 3102 N N . SER A 1 385 ? -0.878 21.524 9.588 1.00 87.38 385 SER A N 1
ATOM 3103 C CA . SER A 1 385 ? -0.402 22.190 10.814 1.00 87.38 385 SER A CA 1
ATOM 3104 C C . SER A 1 385 ? -1.469 23.018 11.547 1.00 87.38 385 SER A C 1
ATOM 3106 O O . SER A 1 385 ? -1.412 23.114 12.771 1.00 87.38 385 SER A O 1
ATOM 3108 N N . LYS A 1 386 ? -2.444 23.606 10.831 1.00 85.00 386 LYS A N 1
ATOM 3109 C CA . LYS A 1 386 ? -3.576 24.334 11.443 1.00 85.00 386 LYS A CA 1
ATOM 3110 C C . LYS A 1 386 ? -4.563 23.382 12.128 1.00 85.00 386 LYS A C 1
ATOM 3112 O O . LYS A 1 386 ? -4.961 23.638 13.256 1.00 85.00 386 LYS A O 1
ATOM 3117 N N . ALA A 1 387 ? -4.895 22.272 11.468 1.00 84.88 387 ALA A N 1
ATOM 3118 C CA . ALA A 1 387 ? -5.775 21.226 11.996 1.00 84.88 387 ALA A CA 1
ATOM 3119 C C . ALA A 1 387 ? -5.072 20.278 12.987 1.00 84.88 387 ALA A C 1
ATOM 3121 O O . ALA A 1 387 ? -5.699 19.378 13.528 1.00 84.88 387 ALA A O 1
ATOM 3122 N N . ARG A 1 388 ? -3.772 20.488 13.226 1.00 88.19 388 ARG A N 1
ATOM 3123 C CA . ARG A 1 388 ? -2.926 19.711 14.134 1.00 88.19 388 ARG A CA 1
ATOM 3124 C C . ARG A 1 388 ? -2.919 18.204 13.852 1.00 88.19 388 ARG A C 1
ATOM 3126 O O . ARG A 1 388 ? -3.033 17.397 14.767 1.00 88.19 388 ARG A O 1
ATOM 3133 N N . GLN A 1 389 ? -2.759 17.833 12.586 1.00 93.12 389 GLN A N 1
ATOM 3134 C CA . GLN A 1 389 ? -2.799 16.430 12.182 1.00 93.12 389 GLN A CA 1
ATOM 3135 C C . GLN A 1 389 ? -1.857 16.126 11.018 1.00 93.12 389 GLN A C 1
ATOM 3137 O O . GLN A 1 389 ? -1.654 16.959 10.128 1.00 93.12 389 GLN A O 1
ATOM 3142 N N . VAL A 1 390 ? -1.323 14.910 11.019 1.00 97.75 390 VAL A N 1
ATOM 3143 C CA . VAL A 1 390 ? -0.872 14.227 9.805 1.00 97.75 390 VAL A CA 1
ATOM 3144 C C . VAL A 1 390 ? -2.090 13.566 9.176 1.00 97.75 390 VAL A C 1
ATOM 3146 O O . VAL A 1 390 ? -2.976 13.096 9.890 1.00 97.75 390 VAL A O 1
ATOM 3149 N N . TYR A 1 391 ? -2.174 13.557 7.854 1.00 97.06 391 TYR A N 1
ATOM 3150 C CA . TYR A 1 391 ? -3.275 12.919 7.151 1.00 97.06 391 TYR A CA 1
ATOM 3151 C C . TYR A 1 391 ? -2.805 12.218 5.885 1.00 97.06 391 TYR A C 1
ATOM 3153 O O . TYR A 1 391 ? -1.729 12.517 5.378 1.00 97.06 391 TYR A O 1
ATOM 3161 N N . ILE A 1 392 ? -3.640 11.316 5.394 1.00 97.38 392 ILE A N 1
ATOM 3162 C CA . ILE A 1 392 ? -3.577 10.738 4.053 1.00 97.38 392 ILE A CA 1
ATOM 3163 C C . ILE A 1 392 ? -5.004 10.665 3.515 1.00 97.38 392 ILE A C 1
ATOM 3165 O O . ILE A 1 392 ? -5.944 10.460 4.293 1.00 97.38 392 ILE A O 1
ATOM 3169 N N . ALA A 1 393 ? -5.181 10.885 2.216 1.00 93.94 393 ALA A N 1
ATOM 3170 C CA . ALA A 1 393 ? -6.472 10.826 1.548 1.00 93.94 393 ALA A CA 1
ATOM 3171 C C . ALA A 1 393 ? -6.358 9.964 0.293 1.00 93.94 393 ALA A C 1
ATOM 3173 O O . ALA A 1 393 ? -5.417 10.136 -0.455 1.00 93.94 393 ALA A O 1
ATOM 3174 N N . MET A 1 394 ? -7.309 9.060 0.060 1.00 93.12 394 MET A N 1
ATOM 3175 C CA . MET A 1 394 ? -7.345 8.209 -1.136 1.00 93.12 394 MET A CA 1
ATOM 3176 C C . MET A 1 394 ? -8.794 8.017 -1.601 1.00 93.12 394 MET A C 1
ATOM 3178 O O . MET A 1 394 ? -9.739 8.359 -0.881 1.00 93.12 394 MET A O 1
ATOM 3182 N N . THR A 1 395 ? -8.999 7.477 -2.803 1.00 91.56 395 THR A N 1
ATOM 3183 C CA . THR A 1 395 ? -10.340 7.159 -3.340 1.00 91.56 395 THR A CA 1
ATOM 3184 C C . THR A 1 395 ? -10.747 5.697 -3.127 1.00 91.56 395 THR A C 1
ATOM 3186 O O . THR A 1 395 ? -11.931 5.374 -3.205 1.00 91.56 395 THR A O 1
ATOM 3189 N N . ASN A 1 396 ? -9.802 4.824 -2.771 1.00 91.31 396 ASN A N 1
ATOM 3190 C CA . ASN A 1 396 ? -10.036 3.408 -2.496 1.00 91.31 396 ASN A CA 1
ATOM 3191 C C . ASN A 1 396 ? -10.200 3.144 -0.982 1.00 91.31 396 ASN A C 1
ATOM 3193 O O . ASN A 1 396 ? -9.265 3.291 -0.191 1.00 91.31 396 ASN A O 1
ATOM 3197 N N . GLU A 1 397 ? -11.412 2.751 -0.564 1.00 91.06 397 GLU A N 1
ATOM 3198 C CA . GLU A 1 397 ? -11.744 2.493 0.849 1.00 91.06 397 GLU A CA 1
ATOM 3199 C C . GLU A 1 397 ? -10.990 1.288 1.428 1.00 91.06 397 GLU A C 1
ATOM 3201 O O . GLU A 1 397 ? -10.573 1.314 2.588 1.00 91.06 397 GLU A O 1
ATOM 3206 N N . SER A 1 398 ? -10.842 0.223 0.638 1.00 90.25 398 SER A N 1
ATOM 3207 C CA . SER A 1 398 ? -10.181 -1.015 1.064 1.00 90.25 398 SER A CA 1
ATOM 3208 C C . SER A 1 398 ? -8.708 -0.743 1.354 1.00 90.25 398 SER A C 1
ATOM 3210 O O . SER A 1 398 ? -8.223 -1.040 2.449 1.00 90.25 398 SER A O 1
ATOM 3212 N N . LEU A 1 399 ? -8.030 -0.081 0.413 1.00 93.38 399 LEU A N 1
ATOM 3213 C CA . LEU A 1 399 ? -6.621 0.276 0.511 1.00 93.38 399 LEU A CA 1
ATOM 3214 C C . LEU A 1 399 ? -6.337 1.141 1.742 1.00 93.38 399 LEU A C 1
ATOM 3216 O O . LEU A 1 399 ? -5.470 0.808 2.551 1.00 93.38 399 LEU A O 1
ATOM 3220 N N . ILE A 1 400 ? -7.107 2.209 1.954 1.00 94.56 400 ILE A N 1
ATOM 3221 C CA . ILE A 1 400 ? -6.859 3.091 3.095 1.00 94.56 400 ILE A CA 1
ATOM 3222 C C . ILE A 1 400 ? -7.148 2.406 4.440 1.00 94.56 400 ILE A C 1
ATOM 3224 O O . ILE A 1 400 ? -6.442 2.646 5.420 1.00 94.56 400 ILE A O 1
ATOM 3228 N N . LYS A 1 401 ? -8.130 1.494 4.506 1.00 92.50 401 LYS A N 1
ATOM 3229 C CA . LYS A 1 401 ? -8.355 0.671 5.704 1.00 92.50 401 LYS A CA 1
ATOM 3230 C C . LYS A 1 401 ? -7.181 -0.281 5.933 1.00 92.50 401 LYS A C 1
ATOM 3232 O O . LYS A 1 401 ? -6.707 -0.390 7.060 1.00 92.50 401 LYS A O 1
ATOM 3237 N N . LYS A 1 402 ? -6.631 -0.900 4.884 1.00 94.19 402 LYS A N 1
ATOM 3238 C CA . LYS A 1 402 ? -5.408 -1.721 4.959 1.00 94.19 402 LYS A CA 1
ATOM 3239 C C . LYS A 1 402 ? -4.193 -0.915 5.446 1.00 94.19 402 LYS A C 1
ATOM 3241 O O . LYS A 1 402 ? -3.471 -1.392 6.322 1.00 94.19 402 LYS A O 1
ATOM 3246 N N . ILE A 1 403 ? -4.026 0.333 5.000 1.00 96.50 403 ILE A N 1
ATOM 3247 C CA . ILE A 1 403 ? -3.004 1.264 5.519 1.00 96.50 403 ILE A CA 1
ATOM 3248 C C . ILE A 1 403 ? -3.223 1.538 7.016 1.00 96.50 403 ILE A C 1
ATOM 3250 O O . ILE A 1 403 ? -2.276 1.466 7.800 1.00 96.50 403 ILE A O 1
ATOM 3254 N N . GLN A 1 404 ? -4.468 1.781 7.448 1.00 94.75 404 GLN A N 1
ATOM 3255 C CA . GLN A 1 404 ? -4.806 1.952 8.868 1.00 94.75 404 GLN A CA 1
ATOM 3256 C C . GLN A 1 404 ? -4.386 0.737 9.709 1.00 94.75 404 GLN A C 1
ATOM 3258 O O . GLN A 1 404 ? -3.829 0.902 10.796 1.00 94.75 404 GLN A O 1
ATOM 3263 N N . TYR A 1 405 ? -4.590 -0.482 9.207 1.00 91.50 405 TYR A N 1
ATOM 3264 C CA . TYR A 1 405 ? -4.125 -1.692 9.886 1.00 91.50 405 TYR A CA 1
ATOM 3265 C C . TYR A 1 405 ? -2.595 -1.793 9.958 1.00 91.50 405 TYR A C 1
ATOM 3267 O O . TYR A 1 405 ? -2.062 -2.207 10.989 1.00 91.50 405 TYR A O 1
ATOM 3275 N N . LEU A 1 406 ? -1.867 -1.402 8.908 1.00 95.12 406 LEU A N 1
ATOM 3276 C CA . LEU A 1 406 ? -0.401 -1.362 8.949 1.00 95.12 406 LEU A CA 1
ATOM 3277 C C . LEU A 1 406 ? 0.102 -0.350 9.992 1.00 95.12 406 LEU A C 1
ATOM 3279 O O . LEU A 1 406 ? 0.989 -0.682 10.777 1.00 95.12 406 LEU A O 1
ATOM 3283 N N . LEU A 1 407 ? -0.525 0.828 10.096 1.00 96.12 407 LEU A N 1
ATOM 3284 C CA . LEU A 1 407 ? -0.227 1.821 11.140 1.00 96.12 407 LEU A CA 1
ATOM 3285 C C . LEU A 1 407 ? -0.406 1.245 12.560 1.00 96.12 407 LEU A C 1
ATOM 3287 O O . LEU A 1 407 ? 0.427 1.481 13.443 1.00 96.12 407 LEU A O 1
ATOM 3291 N N . LEU A 1 408 ? -1.423 0.403 12.784 1.00 91.44 408 LEU A N 1
ATOM 3292 C CA . LEU A 1 408 ? -1.637 -0.271 14.073 1.00 91.44 408 LEU A CA 1
ATOM 3293 C C . LEU A 1 408 ? -0.513 -1.241 14.461 1.00 91.44 408 LEU A C 1
ATOM 3295 O O . LEU A 1 408 ? -0.306 -1.461 15.658 1.00 91.44 408 LEU A O 1
ATOM 3299 N N . LYS A 1 409 ? 0.256 -1.799 13.514 1.00 91.12 409 LYS A N 1
ATOM 3300 C CA . LYS A 1 409 ? 1.432 -2.640 13.838 1.00 91.12 409 LYS A CA 1
ATOM 3301 C C . LYS A 1 409 ? 2.524 -1.832 14.566 1.00 91.12 409 LYS A C 1
ATOM 3303 O O . LYS A 1 409 ? 3.253 -2.371 15.408 1.00 91.12 409 LYS A O 1
ATOM 3308 N N . PHE A 1 410 ? 2.564 -0.517 14.341 1.00 93.94 410 PHE A N 1
ATOM 3309 C CA . PHE A 1 410 ? 3.413 0.446 15.057 1.00 93.94 410 PHE A CA 1
ATOM 3310 C C . PHE A 1 410 ? 2.707 1.083 16.263 1.00 93.94 410 PHE A C 1
ATOM 3312 O O . PHE A 1 410 ? 3.292 1.898 16.974 1.00 93.94 410 PHE A O 1
ATOM 3319 N N . GLY A 1 411 ? 1.447 0.715 16.520 1.00 91.62 411 GLY A N 1
ATOM 3320 C CA . GLY A 1 411 ? 0.603 1.363 17.520 1.00 91.62 411 GLY A CA 1
ATOM 3321 C C . GLY A 1 411 ? 0.284 2.818 17.170 1.00 91.62 411 GLY A C 1
ATOM 3322 O O . GLY A 1 411 ? 0.100 3.633 18.072 1.00 91.62 411 GLY A O 1
ATOM 3323 N N . ILE A 1 412 ? 0.291 3.176 15.887 1.00 94.81 412 ILE A N 1
ATOM 3324 C CA . ILE A 1 412 ? -0.120 4.499 15.422 1.00 94.81 412 ILE A CA 1
ATOM 3325 C C . ILE A 1 412 ? -1.635 4.450 15.250 1.00 94.81 412 ILE A C 1
ATOM 3327 O O . ILE A 1 412 ? -2.153 3.752 14.379 1.00 94.81 412 ILE A O 1
ATOM 3331 N N . LEU A 1 413 ? -2.349 5.169 16.112 1.00 91.00 413 LEU A N 1
ATOM 3332 C CA . LEU A 1 413 ? -3.794 5.302 16.015 1.00 91.00 413 LEU A CA 1
ATOM 3333 C C . LEU A 1 413 ? -4.124 6.373 14.981 1.00 91.00 413 LEU A C 1
ATOM 3335 O O . LEU A 1 413 ? -3.518 7.445 14.950 1.00 91.00 413 LEU A O 1
ATOM 3339 N N . SER A 1 414 ? -5.098 6.074 14.131 1.00 92.81 414 SER A N 1
ATOM 3340 C CA . SER A 1 414 ? -5.611 7.022 13.152 1.00 92.81 414 SER A CA 1
ATOM 3341 C C . SER A 1 414 ? -7.132 7.016 13.146 1.00 92.81 414 SER A C 1
ATOM 3343 O O . SER A 1 414 ? -7.769 5.990 13.380 1.00 92.81 414 SER A O 1
ATOM 3345 N N . THR A 1 415 ? -7.705 8.191 12.909 1.00 89.56 415 THR A N 1
ATOM 3346 C CA . THR A 1 415 ? -9.142 8.395 12.726 1.00 89.56 415 THR A CA 1
ATOM 3347 C C . THR A 1 415 ? -9.484 8.190 11.262 1.00 89.56 415 THR A C 1
ATOM 3349 O O . THR A 1 415 ? -8.879 8.849 10.418 1.00 89.56 415 THR A O 1
ATOM 3352 N N . PHE A 1 416 ? -10.460 7.340 10.959 1.00 88.44 416 PHE A N 1
ATOM 3353 C CA . PHE A 1 416 ? -10.967 7.154 9.603 1.00 88.44 416 PHE A CA 1
ATOM 3354 C C . PHE A 1 416 ? -12.175 8.053 9.341 1.00 88.44 416 PHE A C 1
ATOM 3356 O O . PHE A 1 416 ? -13.093 8.152 10.156 1.00 88.44 416 PHE A O 1
ATOM 3363 N N . ARG A 1 417 ? -12.206 8.695 8.171 1.00 87.50 417 ARG A N 1
ATOM 3364 C CA . ARG A 1 417 ? -13.347 9.499 7.728 1.00 87.50 417 ARG A CA 1
ATOM 3365 C C . ARG A 1 417 ? -13.669 9.226 6.270 1.00 87.50 417 ARG A C 1
ATOM 3367 O O . ARG A 1 417 ? -12.794 9.279 5.411 1.00 87.50 417 ARG A O 1
ATOM 3374 N N . ARG A 1 418 ? -14.957 9.038 5.995 1.00 87.75 418 ARG A N 1
ATOM 3375 C CA . ARG A 1 418 ? -15.522 9.066 4.646 1.00 87.75 418 ARG A CA 1
ATOM 3376 C C . ARG A 1 418 ? -16.017 10.477 4.332 1.00 87.75 418 ARG A C 1
ATOM 3378 O O . ARG A 1 418 ? -16.807 11.037 5.092 1.00 87.75 418 ARG A O 1
ATOM 3385 N N . GLU A 1 419 ? -15.593 11.029 3.207 1.00 86.06 419 GLU A N 1
AT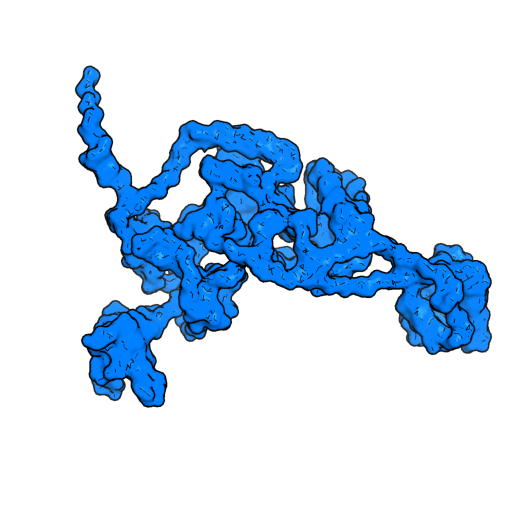OM 3386 C CA . GLU A 1 419 ? -16.080 12.288 2.651 1.00 86.06 419 GLU A CA 1
ATOM 3387 C C . GLU A 1 419 ? -16.775 12.019 1.316 1.00 86.06 419 GLU A C 1
ATOM 3389 O O . GLU A 1 419 ? -16.135 11.701 0.313 1.00 86.06 419 GLU A O 1
ATOM 3394 N N . LYS A 1 420 ? -18.104 12.168 1.307 1.00 79.31 420 LYS A N 1
ATOM 3395 C CA . LYS A 1 420 ? -18.885 12.110 0.071 1.00 79.31 420 LYS A CA 1
ATOM 3396 C C . LYS A 1 420 ? -18.655 13.384 -0.725 1.00 79.31 420 LYS A C 1
ATOM 3398 O O . LYS A 1 420 ? -18.963 14.474 -0.231 1.00 79.31 420 LYS A O 1
ATOM 3403 N N . LYS A 1 421 ? -18.121 13.268 -1.940 1.00 77.06 421 LYS A N 1
ATOM 3404 C CA . LYS A 1 421 ? -17.973 14.431 -2.819 1.00 77.06 421 LYS A CA 1
ATOM 3405 C C . LYS A 1 421 ? -19.295 14.750 -3.529 1.00 77.06 421 LYS A C 1
ATOM 3407 O O . LYS A 1 421 ? -20.203 13.926 -3.620 1.00 77.06 421 LYS A O 1
ATOM 3412 N N . ARG A 1 422 ? -19.436 16.006 -3.973 1.00 64.50 422 ARG A N 1
ATOM 3413 C CA . ARG A 1 422 ? -20.571 16.455 -4.802 1.00 64.50 422 ARG A CA 1
ATOM 3414 C C . ARG A 1 422 ? -20.439 15.887 -6.227 1.00 64.50 422 ARG A C 1
ATOM 3416 O O . ARG A 1 422 ? -19.389 15.367 -6.590 1.00 64.50 422 ARG A O 1
ATOM 3423 N N . ARG A 1 423 ? -21.522 15.996 -7.009 1.00 55.06 423 ARG A N 1
ATOM 3424 C CA . ARG A 1 423 ? -21.708 15.452 -8.371 1.00 55.06 423 ARG A CA 1
ATOM 3425 C C . ARG A 1 423 ? -20.410 15.502 -9.217 1.00 55.06 423 ARG A C 1
ATOM 3427 O O . ARG A 1 423 ? -19.790 16.559 -9.297 1.00 55.06 423 ARG A O 1
ATOM 3434 N N . ASN A 1 424 ? -20.054 14.372 -9.843 1.00 66.12 424 ASN A N 1
ATOM 3435 C CA . ASN A 1 424 ? -18.893 14.119 -10.730 1.00 66.12 424 ASN A CA 1
ATOM 3436 C C . ASN A 1 424 ? -17.539 13.775 -10.077 1.00 66.12 424 ASN A C 1
ATOM 3438 O O . ASN A 1 424 ? -16.559 13.629 -10.800 1.00 66.12 424 ASN A O 1
ATOM 3442 N N . TRP A 1 425 ? -17.461 13.600 -8.755 1.00 70.31 425 TRP A N 1
ATOM 3443 C CA . TRP A 1 425 ? -16.224 13.166 -8.095 1.00 70.31 425 TRP A CA 1
ATOM 3444 C C . TRP A 1 425 ? -16.443 11.925 -7.233 1.00 70.31 425 TRP A C 1
ATOM 3446 O O . TRP A 1 425 ? -17.458 11.827 -6.543 1.00 70.31 425 TRP A O 1
ATOM 3456 N N . ASN A 1 426 ? -15.463 11.018 -7.233 1.00 77.12 426 ASN A N 1
ATOM 3457 C CA . ASN A 1 426 ? -15.465 9.839 -6.368 1.00 77.12 426 ASN A CA 1
ATOM 3458 C C . ASN A 1 426 ? -15.450 10.237 -4.884 1.00 77.12 426 ASN A C 1
ATOM 3460 O O . ASN A 1 426 ? -14.885 11.272 -4.505 1.00 77.12 426 ASN A O 1
ATOM 3464 N N . ASP A 1 427 ? -16.052 9.393 -4.043 1.00 85.75 427 ASP A N 1
ATOM 3465 C CA . ASP A 1 427 ? -15.913 9.488 -2.590 1.00 85.75 427 ASP A CA 1
ATOM 3466 C C . ASP A 1 427 ? -14.422 9.478 -2.211 1.00 85.75 427 ASP A C 1
ATOM 3468 O O . ASP A 1 427 ? -13.608 8.785 -2.821 1.00 85.75 427 ASP A O 1
ATOM 3472 N N . SER A 1 428 ? -14.061 10.265 -1.199 1.00 89.88 428 SER A N 1
ATOM 3473 C CA . SER A 1 428 ? -12.707 10.287 -0.649 1.00 89.88 428 SER A CA 1
ATOM 3474 C C . SER A 1 428 ? -12.717 9.716 0.758 1.00 89.88 428 SER A C 1
ATOM 3476 O O . SER A 1 428 ? -13.606 9.993 1.567 1.00 89.88 428 SER A O 1
ATOM 3478 N N . TYR A 1 429 ? -11.702 8.929 1.060 1.00 92.56 429 TYR A N 1
ATOM 3479 C CA . TYR A 1 429 ? -11.489 8.311 2.351 1.00 92.56 429 TYR A CA 1
ATOM 3480 C C . TYR A 1 429 ? -10.199 8.858 2.935 1.00 92.56 429 TYR A C 1
ATOM 3482 O O . TYR A 1 429 ? -9.223 9.051 2.214 1.00 92.56 429 TYR A O 1
ATOM 3490 N N . LYS A 1 430 ? -10.198 9.151 4.234 1.00 94.62 430 LYS A N 1
ATOM 3491 C CA . LYS A 1 430 ? -9.074 9.819 4.888 1.00 94.62 430 LYS A CA 1
ATOM 3492 C C . LYS A 1 430 ? -8.713 9.156 6.199 1.00 94.62 430 LYS A C 1
ATOM 3494 O O . LYS A 1 430 ? -9.606 8.767 6.954 1.00 94.62 430 LYS A O 1
ATOM 3499 N N . LEU A 1 431 ? -7.416 9.113 6.486 1.00 96.56 431 LEU A N 1
ATOM 3500 C CA . LEU A 1 431 ? -6.900 8.846 7.823 1.00 96.56 431 LEU A CA 1
ATOM 3501 C C . LEU A 1 431 ? -6.282 10.108 8.395 1.00 96.56 431 LEU A C 1
ATOM 3503 O O . LEU A 1 431 ? -5.587 10.840 7.692 1.00 96.56 431 LEU A O 1
ATOM 3507 N N . PHE A 1 432 ? -6.495 10.323 9.687 1.00 94.19 432 PHE A N 1
ATOM 3508 C CA . PHE A 1 432 ? -5.898 11.421 10.434 1.00 94.19 432 PHE A CA 1
ATOM 3509 C C . PHE A 1 432 ? -5.165 10.892 11.657 1.00 94.19 432 PHE A C 1
ATOM 3511 O O . PHE A 1 432 ? -5.739 10.155 12.456 1.00 94.19 432 PHE A O 1
ATOM 3518 N N . ILE A 1 433 ? -3.920 11.314 11.833 1.00 94.88 433 ILE A N 1
ATOM 3519 C CA . ILE A 1 433 ? -3.122 11.082 13.033 1.00 94.88 433 ILE A CA 1
ATOM 3520 C C . ILE A 1 433 ? -2.990 12.437 13.717 1.00 94.88 433 ILE A C 1
ATOM 3522 O O . ILE A 1 433 ? -2.336 13.344 13.201 1.00 94.88 433 ILE A O 1
ATOM 3526 N N . ASN A 1 434 ? -3.661 12.600 14.850 1.00 88.38 434 ASN A N 1
ATOM 3527 C CA . ASN A 1 434 ? -3.735 13.875 15.564 1.00 88.38 434 ASN A CA 1
ATOM 3528 C C . ASN A 1 434 ? -3.091 13.813 16.949 1.00 88.38 434 ASN A C 1
ATOM 3530 O O . ASN A 1 434 ? -2.662 14.840 17.466 1.00 88.38 434 ASN A O 1
ATOM 3534 N N . ASP A 1 435 ? -2.977 12.628 17.542 1.00 86.31 435 ASP A N 1
ATOM 3535 C CA . ASP A 1 435 ? -2.497 12.518 18.905 1.00 86.31 435 ASP A CA 1
ATOM 3536 C C . ASP A 1 435 ? -0.996 12.468 19.032 1.00 86.31 435 ASP A C 1
ATOM 3538 O O . ASP A 1 435 ? -0.291 11.910 18.198 1.00 86.31 435 ASP A O 1
ATOM 3542 N N . GLN A 1 436 ? -0.512 12.999 20.146 1.00 87.62 436 GLN A N 1
ATOM 3543 C CA . GLN A 1 436 ? 0.910 13.155 20.375 1.00 87.62 436 GLN A CA 1
ATOM 3544 C C . GLN A 1 436 ? 1.672 11.817 20.365 1.00 87.62 436 GLN A C 1
ATOM 3546 O O . GLN A 1 436 ? 2.788 11.765 19.848 1.00 87.62 436 GLN A O 1
ATOM 3551 N N . LYS A 1 437 ? 1.105 10.730 20.914 1.00 90.62 437 LYS A N 1
ATOM 3552 C CA . LYS A 1 437 ? 1.795 9.429 20.971 1.00 90.62 437 LYS A CA 1
ATOM 3553 C C . LYS A 1 437 ? 1.922 8.838 19.571 1.00 90.62 437 LYS A C 1
ATOM 3555 O O . LYS A 1 437 ? 3.014 8.414 19.197 1.00 90.62 437 LYS A O 1
ATOM 3560 N N . SER A 1 438 ? 0.847 8.849 18.790 1.00 93.81 438 SER A N 1
ATOM 3561 C CA . SER A 1 438 ? 0.844 8.366 17.410 1.00 93.81 438 SER A CA 1
ATOM 3562 C C . SER A 1 438 ? 1.638 9.275 16.479 1.00 93.81 438 SER A C 1
ATOM 3564 O O . SER A 1 438 ? 2.332 8.755 15.620 1.00 93.81 438 SER A O 1
ATOM 3566 N N . LEU A 1 439 ? 1.630 10.598 16.673 1.00 95.38 439 LEU A N 1
ATOM 3567 C CA . LEU A 1 439 ? 2.473 11.537 15.923 1.00 95.38 439 LEU A CA 1
ATOM 3568 C C . LEU A 1 439 ? 3.964 11.290 16.185 1.00 95.38 439 LEU A C 1
ATOM 3570 O O . LEU A 1 439 ? 4.751 11.244 15.243 1.00 95.38 439 LEU A O 1
ATOM 3574 N N . LYS A 1 440 ? 4.358 11.076 17.449 1.00 95.50 440 LYS A N 1
ATOM 3575 C CA . LYS A 1 440 ? 5.737 10.704 17.804 1.00 95.50 440 LYS A CA 1
ATOM 3576 C C . LYS A 1 440 ? 6.121 9.348 17.208 1.00 95.50 440 LYS A C 1
ATOM 3578 O O . LYS A 1 440 ? 7.196 9.223 16.637 1.00 95.50 440 LYS A O 1
ATOM 3583 N N . ARG A 1 441 ? 5.236 8.346 17.280 1.00 96.81 441 ARG A N 1
ATOM 3584 C CA . ARG A 1 441 ? 5.452 7.032 16.643 1.00 96.81 441 ARG A CA 1
ATOM 3585 C C . ARG A 1 441 ? 5.551 7.146 15.123 1.00 96.81 441 ARG A C 1
ATOM 3587 O O . ARG A 1 441 ? 6.431 6.527 14.544 1.00 96.81 441 ARG A O 1
ATOM 3594 N N . PHE A 1 442 ? 4.704 7.960 14.498 1.00 98.19 442 PHE A N 1
ATOM 3595 C CA . PHE A 1 442 ? 4.743 8.236 13.066 1.00 98.19 442 PHE A CA 1
ATOM 3596 C C . PHE A 1 442 ? 6.082 8.858 12.673 1.00 98.19 442 PHE A C 1
ATOM 3598 O O . PHE A 1 442 ? 6.732 8.343 11.775 1.00 98.19 442 PHE A O 1
ATOM 3605 N N . LYS A 1 443 ? 6.543 9.894 13.387 1.00 97.50 443 LYS A N 1
ATOM 3606 C CA . LYS A 1 443 ? 7.864 10.493 13.153 1.00 97.50 443 LYS A CA 1
ATOM 3607 C C . LYS A 1 443 ? 8.999 9.479 13.324 1.00 97.50 443 LYS A C 1
ATOM 3609 O O . LYS A 1 443 ? 9.923 9.460 12.529 1.00 97.50 443 LYS A O 1
ATOM 3614 N N . ASN A 1 444 ? 8.945 8.651 14.364 1.00 97.50 444 ASN A N 1
ATOM 3615 C CA . ASN A 1 444 ? 10.038 7.729 14.674 1.00 97.50 444 ASN A CA 1
ATOM 3616 C C . ASN A 1 444 ? 10.102 6.525 13.729 1.00 97.50 444 ASN A C 1
ATOM 3618 O O . ASN A 1 444 ? 11.176 5.963 13.546 1.00 97.50 444 ASN A O 1
ATOM 3622 N N . HIS A 1 445 ? 8.960 6.087 13.194 1.00 97.31 445 HIS A N 1
ATOM 3623 C CA . HIS A 1 445 ? 8.876 4.854 12.416 1.00 97.31 445 HIS A CA 1
ATOM 3624 C C . HIS A 1 445 ? 8.594 5.061 10.936 1.00 97.31 445 HIS A C 1
ATOM 3626 O O . HIS A 1 445 ? 8.875 4.150 10.184 1.00 97.31 445 HIS A O 1
ATOM 3632 N N . ILE A 1 446 ? 7.994 6.162 10.496 1.00 98.00 446 ILE A N 1
ATOM 3633 C CA . ILE A 1 446 ? 7.548 6.325 9.101 1.00 98.00 446 ILE A CA 1
ATOM 3634 C C . ILE A 1 446 ? 8.156 7.602 8.527 1.00 98.00 446 ILE A C 1
ATOM 3636 O O . ILE A 1 446 ? 8.943 7.547 7.588 1.00 98.00 446 ILE A O 1
ATOM 3640 N N . ASP A 1 447 ? 7.854 8.733 9.164 1.00 96.44 447 ASP A N 1
ATOM 3641 C CA . ASP A 1 447 ? 8.287 10.073 8.768 1.00 96.44 447 ASP A CA 1
ATOM 3642 C C . ASP A 1 447 ? 7.948 10.431 7.301 1.00 96.44 447 ASP A C 1
ATOM 3644 O O . ASP A 1 447 ? 7.125 9.785 6.654 1.00 96.44 447 ASP A O 1
ATOM 3648 N N . PHE A 1 448 ? 8.537 11.510 6.789 1.00 97.50 448 PHE A N 1
ATOM 3649 C CA . PHE A 1 448 ? 8.482 11.912 5.386 1.00 97.50 448 PHE A CA 1
ATOM 3650 C C . PHE A 1 448 ? 9.892 12.024 4.812 1.00 97.50 448 PHE A C 1
ATOM 3652 O O . PHE A 1 448 ? 10.830 12.370 5.522 1.00 97.50 448 PHE A O 1
ATOM 3659 N N . THR A 1 449 ? 10.042 11.825 3.509 1.00 97.00 449 THR A N 1
ATOM 3660 C CA . THR A 1 449 ? 11.274 12.160 2.782 1.00 97.00 449 THR A CA 1
ATOM 3661 C C . THR A 1 449 ? 11.405 13.671 2.580 1.00 97.00 449 THR A C 1
ATOM 3663 O O . THR A 1 449 ? 12.492 14.232 2.704 1.00 97.00 449 THR A O 1
ATOM 3666 N N . ALA A 1 450 ? 10.293 14.371 2.323 1.00 95.19 450 ALA A N 1
ATOM 3667 C CA . ALA A 1 450 ? 10.315 15.815 2.085 1.00 95.19 450 ALA A CA 1
ATOM 3668 C C . ALA A 1 450 ? 10.704 16.591 3.350 1.00 95.19 450 ALA A C 1
ATOM 3670 O O . ALA A 1 450 ? 9.940 16.640 4.325 1.00 95.19 450 ALA A O 1
ATOM 3671 N N . LYS A 1 451 ? 11.819 17.328 3.290 1.00 94.50 451 LYS A N 1
ATOM 3672 C CA . LYS A 1 451 ? 12.350 18.114 4.421 1.00 94.50 451 LYS A CA 1
ATOM 3673 C C . LYS A 1 451 ? 11.343 19.152 4.914 1.00 94.50 451 LYS A C 1
ATOM 3675 O O . LYS A 1 451 ? 11.229 19.424 6.111 1.00 94.50 451 LYS A O 1
ATOM 3680 N N . GLY A 1 452 ? 10.573 19.734 3.992 1.00 94.31 452 GLY A N 1
ATOM 3681 C CA . GLY A 1 452 ? 9.491 20.663 4.321 1.00 94.31 452 GLY A CA 1
ATOM 3682 C C . GLY A 1 452 ? 8.369 20.019 5.148 1.00 94.31 452 GLY A C 1
ATOM 3683 O O . GLY A 1 452 ? 7.880 20.637 6.100 1.00 94.31 452 GLY A O 1
ATOM 3684 N N . LYS A 1 453 ? 7.980 18.774 4.829 1.00 95.31 453 LYS A N 1
ATOM 3685 C CA . LYS A 1 453 ? 6.969 18.016 5.588 1.00 95.31 453 LYS A CA 1
ATOM 3686 C C . LYS A 1 453 ? 7.518 17.611 6.963 1.00 95.31 453 LYS A C 1
ATOM 3688 O O . LYS A 1 453 ? 6.824 17.847 7.950 1.00 95.31 453 LYS A O 1
ATOM 3693 N N . GLN A 1 454 ? 8.768 17.149 7.052 1.00 96.12 454 GLN A N 1
ATOM 3694 C CA . GLN A 1 454 ? 9.436 16.836 8.328 1.00 96.12 454 GLN A CA 1
ATOM 3695 C C . GLN A 1 454 ? 9.450 18.042 9.281 1.00 96.12 454 GLN A C 1
ATOM 3697 O O . GLN A 1 454 ? 8.945 17.967 10.399 1.00 96.12 454 GLN A O 1
ATOM 3702 N N . LYS A 1 455 ? 9.888 19.220 8.809 1.00 96.38 455 LYS A N 1
ATOM 3703 C CA . LYS A 1 455 ? 9.871 20.459 9.617 1.00 96.38 455 LYS A CA 1
ATOM 3704 C C . LYS A 1 455 ? 8.467 20.826 10.107 1.00 96.38 455 LYS A C 1
ATOM 3706 O O . LYS A 1 455 ? 8.301 21.370 11.202 1.00 96.38 455 LYS A O 1
ATOM 3711 N N . ARG A 1 456 ? 7.433 20.586 9.292 1.00 96.50 456 ARG A N 1
ATOM 3712 C CA . ARG A 1 456 ? 6.033 20.821 9.684 1.00 96.50 456 ARG A CA 1
ATOM 3713 C C . ARG A 1 456 ? 5.555 19.797 10.707 1.00 96.50 456 ARG A C 1
ATOM 3715 O O . ARG A 1 456 ? 4.797 20.187 11.594 1.00 96.50 456 ARG A O 1
ATOM 3722 N N . LEU A 1 457 ? 5.981 18.540 10.589 1.00 96.38 457 LEU A N 1
ATOM 3723 C CA . LEU A 1 457 ? 5.709 17.475 11.550 1.00 96.38 457 LEU A CA 1
ATOM 3724 C C . LEU A 1 457 ? 6.365 17.772 12.905 1.00 96.38 457 LEU A C 1
ATOM 3726 O O . LEU A 1 457 ? 5.700 17.674 13.930 1.00 96.38 457 LEU A O 1
ATOM 3730 N N . ASP A 1 458 ? 7.606 18.253 12.918 1.00 95.44 458 ASP A N 1
ATOM 3731 C CA . ASP A 1 458 ? 8.301 18.659 14.146 1.00 95.44 458 ASP A CA 1
ATOM 3732 C C . ASP A 1 458 ? 7.568 19.781 14.876 1.00 95.44 458 ASP A C 1
ATOM 3734 O O . ASP A 1 458 ? 7.237 19.666 16.058 1.00 95.44 458 ASP A O 1
ATOM 3738 N N . LYS A 1 459 ? 7.232 20.848 14.142 1.00 94.19 459 LYS A N 1
ATOM 3739 C CA . LYS A 1 459 ? 6.439 21.963 14.677 1.00 94.19 459 LYS A CA 1
ATOM 3740 C C . LYS A 1 459 ? 5.065 21.503 15.153 1.00 94.19 459 LYS A C 1
ATOM 3742 O O . LYS A 1 459 ? 4.530 22.059 16.109 1.00 94.19 459 LYS A O 1
ATOM 3747 N N . LEU A 1 460 ? 4.463 20.535 14.464 1.00 93.25 460 LEU A N 1
ATOM 3748 C CA . LEU A 1 460 ? 3.194 19.947 14.866 1.00 93.25 460 LEU A CA 1
ATOM 3749 C C . LEU A 1 460 ? 3.340 19.216 16.206 1.00 93.25 460 LEU A C 1
ATOM 3751 O O . LEU A 1 460 ? 2.581 19.514 17.123 1.00 93.25 460 LEU A O 1
ATOM 3755 N N . ILE A 1 461 ? 4.331 18.331 16.340 1.00 92.06 461 ILE A N 1
ATOM 3756 C CA . ILE A 1 461 ? 4.577 17.563 17.565 1.00 92.06 461 ILE A CA 1
ATOM 3757 C C . ILE A 1 461 ? 4.803 18.506 18.748 1.00 92.06 461 ILE A C 1
ATOM 3759 O O . ILE A 1 461 ? 4.111 18.355 19.753 1.00 92.06 461 ILE A O 1
ATOM 3763 N N . GLN A 1 462 ? 5.652 19.528 18.594 1.00 89.50 462 GLN A N 1
ATOM 3764 C CA . GLN A 1 462 ? 5.883 20.558 19.619 1.00 89.50 462 GLN A CA 1
ATOM 3765 C C . GLN A 1 462 ? 4.583 21.267 20.028 1.00 89.50 462 GLN A C 1
ATOM 3767 O O . GLN A 1 462 ? 4.266 21.384 21.206 1.00 89.50 462 GLN A O 1
ATOM 3772 N N . LYS A 1 463 ? 3.753 21.678 19.059 1.00 84.81 463 LYS A N 1
ATOM 3773 C CA . LYS A 1 463 ? 2.449 22.305 19.347 1.00 84.81 463 LYS A CA 1
ATOM 3774 C C . LYS A 1 463 ? 1.472 21.378 20.066 1.00 84.81 463 LYS A C 1
ATOM 3776 O O . LYS A 1 463 ? 0.538 21.868 20.697 1.00 84.81 463 LYS A O 1
ATOM 3781 N N . THR A 1 464 ? 1.653 20.068 19.935 1.00 80.06 464 THR A N 1
ATOM 3782 C CA . THR A 1 464 ? 0.844 19.061 20.626 1.00 80.06 464 THR A CA 1
ATOM 3783 C C . THR A 1 464 ? 1.418 18.637 21.975 1.00 80.06 464 THR A C 1
ATOM 3785 O O . THR A 1 464 ? 0.749 17.890 22.675 1.00 80.06 464 THR A O 1
ATOM 3788 N N . GLU A 1 465 ? 2.598 19.125 22.384 1.00 73.69 465 GLU A N 1
ATOM 3789 C CA . GLU A 1 465 ? 3.229 18.717 23.650 1.00 73.69 465 GLU A CA 1
ATOM 3790 C C . GLU A 1 465 ? 2.419 19.072 24.888 1.00 73.69 465 GLU A C 1
ATOM 3792 O O . GLU A 1 465 ? 2.318 18.256 25.797 1.00 73.69 465 GLU A O 1
ATOM 3797 N N . ASN A 1 466 ? 1.771 20.234 24.871 1.00 63.22 466 ASN A N 1
ATOM 3798 C CA . ASN A 1 466 ? 0.913 20.694 25.963 1.00 63.22 466 ASN A CA 1
ATOM 3799 C C . ASN A 1 466 ? -0.570 20.402 25.705 1.00 63.22 466 ASN A C 1
ATOM 3801 O O . ASN A 1 466 ? -1.439 20.798 26.482 1.00 63.22 466 ASN A O 1
ATOM 3805 N N . LEU A 1 467 ? -0.882 19.739 24.589 1.00 60.81 467 LEU A N 1
ATOM 3806 C CA . LEU A 1 467 ? -2.235 19.297 24.305 1.00 60.81 467 LEU A CA 1
ATOM 3807 C C . LEU A 1 467 ? -2.406 17.916 24.905 1.00 60.81 467 LEU A C 1
ATOM 3809 O O . LEU A 1 467 ? -2.057 16.903 24.301 1.00 60.81 467 LEU A O 1
ATOM 3813 N N . ASN A 1 468 ? -3.047 17.888 26.068 1.00 47.09 468 ASN A N 1
ATOM 3814 C CA . ASN A 1 468 ? -3.747 16.704 26.523 1.00 47.09 468 ASN A CA 1
ATOM 3815 C C . ASN A 1 468 ? -4.895 16.438 25.543 1.00 47.09 468 ASN A C 1
ATOM 3817 O O . ASN A 1 468 ? -6.053 16.763 25.811 1.00 47.09 468 ASN A O 1
ATOM 3821 N N . PHE A 1 469 ? -4.595 15.829 24.391 1.00 45.41 469 PHE A N 1
ATOM 3822 C CA . PHE A 1 469 ? -5.600 14.999 23.750 1.00 45.41 469 PHE A CA 1
ATOM 3823 C C . PHE A 1 469 ? -6.057 14.048 24.844 1.00 45.41 469 PHE A C 1
ATOM 3825 O O . PHE A 1 469 ? -5.249 13.280 25.369 1.00 45.41 469 PHE A O 1
ATOM 3832 N N . ARG A 1 470 ? -7.328 14.148 25.244 1.00 35.84 470 ARG A N 1
ATOM 3833 C CA . ARG A 1 470 ? -7.955 13.162 26.117 1.00 35.84 470 ARG A CA 1
ATOM 3834 C C . ARG A 1 470 ? -7.982 11.835 25.364 1.00 35.84 470 ARG A C 1
ATOM 3836 O O . ARG A 1 470 ? -9.012 11.408 24.862 1.00 35.84 470 ARG A O 1
ATOM 3843 N N . TYR A 1 471 ? -6.849 11.151 25.327 1.00 39.69 471 TYR A N 1
ATOM 3844 C CA . TYR A 1 471 ? -6.853 9.709 25.378 1.00 39.69 471 TYR A CA 1
ATOM 3845 C C . TYR A 1 471 ? -7.227 9.391 26.809 1.00 39.69 471 TYR A C 1
ATOM 3847 O O . TYR A 1 471 ? -6.367 9.264 27.676 1.00 39.69 471 TYR A O 1
ATOM 3855 N N . SER A 1 472 ? -8.530 9.285 27.063 1.00 34.25 472 SER A N 1
ATOM 3856 C CA . SER A 1 472 ? -8.947 8.428 28.157 1.00 34.25 472 SER A CA 1
ATOM 3857 C C . SER A 1 472 ? -8.563 7.013 27.741 1.00 34.25 472 SER A C 1
ATOM 3859 O O . SER A 1 472 ? -9.308 6.311 27.063 1.00 34.25 472 SER A O 1
ATOM 3861 N N . SER A 1 473 ? -7.348 6.602 28.089 1.00 48.97 473 SER A N 1
ATOM 3862 C CA . SER A 1 473 ? -7.077 5.195 28.295 1.00 48.97 473 SER A CA 1
ATOM 3863 C C . SER A 1 473 ? -7.497 4.863 29.711 1.00 48.97 473 SER A C 1
ATOM 3865 O O . SER A 1 473 ? -6.655 4.700 30.584 1.00 48.97 473 SER A O 1
ATOM 3867 N N . SER A 1 474 ? -8.801 4.816 29.929 1.00 36.50 474 SER A N 1
ATOM 3868 C CA . SER A 1 474 ? -9.356 4.339 31.175 1.00 36.50 474 SER A CA 1
ATOM 3869 C C . SER A 1 474 ? -10.420 3.314 30.814 1.00 36.50 474 SER A C 1
ATOM 3871 O O . SER A 1 474 ? -11.338 3.661 30.069 1.00 36.50 474 SER A O 1
ATOM 3873 N N . PRO A 1 475 ? -10.314 2.065 31.298 1.00 40.22 475 PRO A N 1
ATOM 3874 C CA . PRO A 1 475 ? -11.476 1.190 31.329 1.00 40.22 475 PRO A CA 1
ATOM 3875 C C . PRO A 1 475 ? -12.577 1.757 32.252 1.00 40.22 475 PRO A C 1
ATOM 3877 O O . PRO A 1 475 ? -13.685 1.252 32.204 1.00 40.22 475 PRO A O 1
ATOM 3880 N N . TYR A 1 476 ? -12.299 2.842 33.002 1.00 42.69 476 TYR A N 1
ATOM 3881 C CA . TYR A 1 476 ? -13.170 3.521 33.971 1.00 42.69 476 TYR A CA 1
ATOM 3882 C C . TYR A 1 476 ? -13.682 4.900 33.505 1.00 42.69 476 TYR A C 1
ATOM 3884 O O . TYR A 1 476 ? -12.979 5.647 32.814 1.00 42.69 476 TYR A O 1
ATOM 3892 N N . LYS A 1 477 ? -14.864 5.321 33.983 1.00 36.41 477 LYS A N 1
ATOM 3893 C CA . LYS A 1 477 ? -15.412 6.675 33.752 1.00 36.41 477 LYS A CA 1
ATOM 3894 C C . LYS A 1 477 ? -14.754 7.747 34.626 1.00 36.41 477 LYS A C 1
ATOM 3896 O O . LYS A 1 477 ? -14.472 7.545 35.802 1.00 36.41 477 LYS A O 1
ATOM 3901 N N . MET A 1 478 ? -14.683 8.960 34.076 1.00 37.16 478 MET A N 1
ATOM 3902 C CA . MET A 1 478 ? -14.219 10.165 34.771 1.00 37.16 478 MET A CA 1
ATOM 3903 C C . MET A 1 478 ? -15.007 10.483 36.055 1.00 37.16 478 MET A C 1
ATOM 3905 O O . MET A 1 478 ? -14.444 11.111 36.928 1.00 37.16 478 MET A O 1
ATOM 3909 N N . ASN A 1 479 ? -16.249 10.013 36.230 1.00 39.78 479 ASN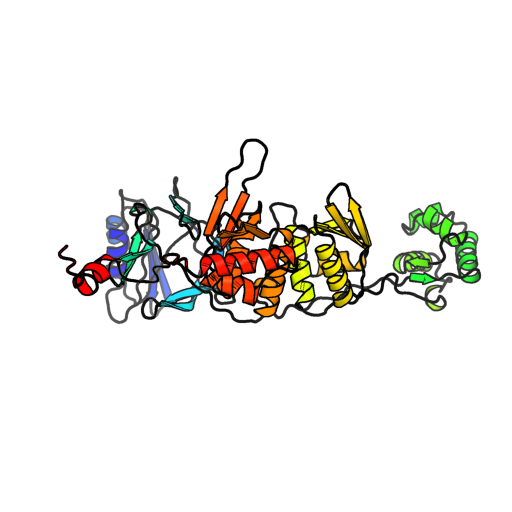 A N 1
ATOM 3910 C CA . ASN A 1 479 ? -17.025 10.202 37.469 1.00 39.78 479 ASN A CA 1
ATOM 3911 C C . ASN A 1 479 ? -16.529 9.361 38.655 1.00 39.78 479 ASN A C 1
ATOM 3913 O O . ASN A 1 479 ? -16.617 9.830 39.783 1.00 39.78 479 ASN A O 1
ATOM 3917 N N . TYR A 1 480 ? -15.971 8.169 38.410 1.00 44.97 480 TYR A N 1
ATOM 3918 C CA . TYR A 1 480 ? -15.262 7.385 39.431 1.00 44.97 480 TYR A CA 1
ATOM 3919 C C . TYR A 1 480 ? -13.999 8.132 39.881 1.00 44.97 480 TYR A C 1
ATOM 3921 O O . TYR A 1 480 ? -13.754 8.302 41.071 1.00 44.97 480 TYR A O 1
ATOM 3929 N N . LEU A 1 481 ? -13.268 8.702 38.917 1.00 41.53 481 LEU A N 1
ATOM 3930 C CA . LEU A 1 481 ? -12.150 9.612 39.176 1.00 41.53 481 LEU A CA 1
ATOM 3931 C C . LEU A 1 481 ? -12.614 10.906 39.886 1.00 41.53 481 LEU A C 1
ATOM 3933 O O . LEU A 1 481 ? -11.941 11.396 40.785 1.00 41.53 481 LEU A O 1
ATOM 3937 N N . TYR A 1 482 ? -13.798 11.429 39.553 1.00 40.62 482 TYR A N 1
ATOM 3938 C CA . TYR A 1 482 ? -14.356 12.657 40.127 1.00 40.62 482 TYR A CA 1
ATOM 3939 C C . TYR A 1 482 ? -14.837 12.479 41.571 1.00 40.62 482 TYR A C 1
ATOM 3941 O O . TYR A 1 482 ? -14.631 13.356 42.402 1.00 40.62 482 TYR A O 1
ATOM 3949 N N . HIS A 1 483 ? -15.481 11.351 41.880 1.00 43.84 483 HIS A N 1
ATOM 3950 C CA . HIS A 1 483 ? -16.014 11.058 43.212 1.00 43.84 483 HIS A CA 1
ATOM 3951 C C . HIS A 1 483 ? -14.948 10.571 44.198 1.00 43.84 483 HIS A C 1
ATOM 3953 O O . HIS A 1 483 ? -15.072 10.894 45.376 1.00 43.84 483 HIS A O 1
ATOM 3959 N N . ASN A 1 484 ? -13.918 9.852 43.733 1.00 41.44 484 ASN A N 1
ATOM 3960 C CA . ASN A 1 484 ? -12.901 9.247 44.603 1.00 41.44 484 ASN A CA 1
ATOM 3961 C C . ASN A 1 484 ? -11.564 10.009 44.656 1.00 41.44 484 ASN A C 1
ATOM 3963 O O . ASN A 1 484 ? -10.807 9.798 45.595 1.00 41.44 484 ASN A O 1
ATOM 3967 N N . TYR A 1 485 ? -11.254 10.883 43.686 1.00 38.84 485 TYR A N 1
ATOM 3968 C CA . TYR A 1 485 ? -9.926 11.517 43.590 1.00 38.84 485 TYR A CA 1
ATOM 3969 C C . TYR A 1 485 ? -9.933 13.045 43.398 1.00 38.84 485 TYR A C 1
ATOM 3971 O O . TYR A 1 485 ? -8.894 13.670 43.583 1.00 38.84 485 TYR A O 1
ATOM 3979 N N . LEU A 1 486 ? -11.068 13.671 43.056 1.00 40.47 486 LEU A N 1
ATOM 3980 C CA . LEU A 1 486 ? -11.151 15.120 42.774 1.00 40.47 486 LEU A CA 1
ATOM 3981 C C . LEU A 1 486 ? -12.037 15.915 43.756 1.00 40.47 486 LEU A C 1
ATOM 3983 O O . LEU A 1 486 ? -12.230 17.110 43.558 1.00 40.47 486 LEU A O 1
ATOM 3987 N N . LYS A 1 487 ? -12.560 15.298 44.828 1.00 39.66 487 LYS A N 1
ATOM 3988 C CA . LYS A 1 487 ? -13.419 15.971 45.829 1.00 39.66 487 LYS A CA 1
ATOM 3989 C C . LYS A 1 487 ? -12.680 16.808 46.894 1.00 39.66 487 LYS A C 1
ATOM 3991 O O . LYS A 1 487 ? -13.355 17.439 47.693 1.00 39.66 487 LYS A O 1
ATOM 3996 N N . HIS A 1 488 ? -11.344 16.838 46.929 1.00 42.22 488 HIS A N 1
ATOM 3997 C CA . HIS A 1 488 ? -10.584 17.478 48.024 1.00 42.22 488 HIS A CA 1
ATOM 3998 C C . HIS A 1 488 ? -10.019 18.875 47.743 1.00 42.22 488 HIS A C 1
ATOM 4000 O O . HIS A 1 488 ? -9.258 19.391 48.556 1.00 42.22 488 HIS A O 1
ATOM 4006 N N . THR A 1 489 ? -10.386 19.528 46.645 1.00 38.91 489 THR A N 1
ATOM 4007 C CA . THR A 1 489 ? -10.121 20.968 46.518 1.00 38.91 489 THR A CA 1
ATOM 4008 C C . THR A 1 489 ? -11.380 21.735 46.875 1.00 38.91 489 THR A C 1
ATOM 4010 O O . THR A 1 489 ? -12.124 22.162 45.991 1.00 38.91 489 THR A O 1
ATOM 4013 N N . ASP A 1 490 ? -11.609 21.884 48.181 1.00 35.66 490 ASP A N 1
ATOM 4014 C CA . ASP A 1 490 ? -12.430 22.968 48.711 1.00 35.66 490 ASP A CA 1
ATOM 4015 C C . ASP A 1 490 ? -11.748 24.277 48.318 1.00 35.66 490 ASP A C 1
ATOM 4017 O O . ASP A 1 490 ? -10.746 24.686 48.902 1.00 35.66 490 ASP A O 1
ATOM 4021 N N . VAL A 1 491 ? -12.268 24.918 47.277 1.00 38.00 491 VAL A N 1
ATOM 4022 C CA . VAL A 1 491 ? -11.982 26.326 47.019 1.00 38.00 491 VAL A CA 1
ATOM 4023 C C . VAL A 1 491 ? -13.163 27.104 47.581 1.00 38.00 491 VAL A C 1
ATOM 4025 O O . VAL A 1 491 ? -14.117 27.421 46.873 1.00 38.00 491 VAL A O 1
ATOM 4028 N N . SER A 1 492 ? -13.118 27.360 48.888 1.00 33.59 492 SER A N 1
ATOM 4029 C CA . SER A 1 492 ? -13.801 28.514 49.464 1.00 33.59 492 SER A CA 1
ATOM 4030 C C . SER A 1 492 ? -13.022 29.760 49.042 1.00 33.59 492 SER A C 1
ATOM 4032 O O . SER A 1 492 ? -11.852 29.864 49.403 1.00 33.59 492 SER A O 1
ATOM 4034 N N . THR A 1 493 ? -13.689 30.599 48.237 1.00 37.44 493 THR A N 1
ATOM 4035 C CA . THR A 1 493 ? -13.400 32.003 47.848 1.00 37.44 493 THR A CA 1
ATOM 4036 C C . THR A 1 493 ? -12.000 32.550 48.071 1.00 37.44 493 THR A C 1
ATOM 4038 O O . THR A 1 493 ? -11.615 32.703 49.252 1.00 37.44 493 THR A O 1
#

Radius of gyration: 31.61 Å; Cα contacts (8 Å, |Δi|>4): 876; chains: 1; bounding box: 73×74×102 Å